Protein 2HXI (pdb70)

InterPro domains:
  IPR001647 DNA-binding HTH domain, TetR-type [PF00440] (12-58)
  IPR001647 DNA-binding HTH domain, TetR-type [PR00455] (12-25)
  IPR001647 DNA-binding HTH domain, TetR-type [PR00455] (33-56)
  IPR001647 DNA-binding HTH domain, TetR-type [PS50977] (6-66)
  IPR004111 Tetracycline repressor TetR, C-terminal [PF02909] (72-214)
  IPR009057 Homedomain-like superfamily [SSF46689] (4-67)
  IPR036271 Tetracyclin repressor-like, C-terminal domain superfamily [SSF48498] (74-215)
  IPR050109 HTH-type, TetR-like transcriptional regulator [PTHR30055] (3-216)

Organism: Streptomyces coelicolor (strain ATCC BAA-471 / A3(2) / M145) (NCBI:txid100226)

Radius of gyration: 22.45 Å; Cα contacts (8 Å, |Δi|>4): 518; chains: 2; bounding box: 41×64×56 Å

CATH classification: 1.10.10.60 (+1 more: 1.10.357.10)

B-factor: mean 26.11, std 10.57, range [10.43, 71.46]

Nearest PDB structures (foldseek):
  2hxi-assembly1_A  TM=1.003E+00  e=8.649E-28  Streptomyces coelicolor A3(2)
  5xs9-assembly1_A  TM=7.386E-01  e=1.487E-06  Mycolicibacterium smegmatis MC2 155
  5xs9-assembly1_B  TM=7.252E-01  e=3.387E-06  Mycolicibacterium smegmatis MC2 155
  5yej-assembly1_A-2  TM=7.666E-01  e=3.296E-05  Mycolicibacterium smegmatis MC2 155
  1z0x-assembly1_A  TM=6.972E-01  e=3.296E-05  Enterococcus faecalis V583

Sequence (389 aa):
RWSTEQILDAAAELLLAGDAETFSVRKLAASLGTDSSSLYRHFRNKTELLRAVADRILLSADGYRPEGDWKQRLTAVALRLRESFGQQPQLAAVWGRHGSGGTGSRLEEVLQALRASGLPDDEIPARYHRLVILISSLITAEGGFRVAVLGADPERFPALSHFAREIRPLGADRGAAFEEILAAHLAHLEAAAPRRWSTEQILDAAAELLLAGDATFSVRKLAASLGTDSSSLYRHFRNKTELLRAVADRILLSADGYRPEGDWKQRLTAVALRLRESFGQQPQLAAVWGRHGSGGTGSRLEEVLQALRASGLPDDEIPARYHRLVILISSLITAEGGQFRVAVLGADPERFPALSHFAREIRPLGADRGAAFEEILAAHLAHLEAAAP

Solvent-accessible surface area: 18644 Å² total

Secondary structure (DSSP, 8-state):
---HHHHHHHHHHHHSSSS-PPP-HHHHHHHTTS-HHHHHHHTSSHHHHHHHHHHHHHHH-------S-HHHHHHHHHHHHHHHTTT-HHHHHHHHHH---SHHHH--HHHHHHHHTT--GGGHHHHHHHHHHHHHHHHHHH-----SSS---TTT-HHHHHHGGGPPPTTTTHHHHHHHHHHHHHHHHHHH--/----HHHHHHHHHHHHHS------HHHHHHHTTS-HHHHTTS-SSHHHHHHHHHHHHHHH-------S-HHHHHHHHHHHHHHHHTT-HHHHHHHHHH---SHHHH--HHHHHHHHTT--GGGHHHHHHHHHHHHHHHHHHHH--PPPTTTT--TTT-HHHHHHGGGPPPTTSSHHHHHHHHHHHHHHHHHHH--

Foldseek 3Di:
DPDPVVLLVLQVVCCPVVPNAAGDLQVSQVVVVHGSVVVQVNQVHPLLSLLQNLLSLLCQLPPDDDDDALLVQLLNSLVSSLVSCQQHLPSLVSCLPPNRPDPSSVPPSNLVSLVRLQADPVCSVVLVNVLSNLSSVLSNVQNPVAWCDPADDCVVVVPCNVCGVVHHHPRPPSVVVSNVVSVVSVVVSNVVHD/DDDDLVRLLVLQLVDPLPPPNPDDLQVSQVVRVHGSVVNCVNAVDDLRSLLVSLLVLLQVLPPDDQDDALLVQLLSSLVSSLVSCVRRLVSLQSCLPPNHDDDSSVPPSNLVSLVRLQQDPVCSVVLVVVLCNLSSVLSNVLRVPDDDPCVVDDCVVPVVCVVCVVVDDDPNPPSVVVSSVVSVVSVVVSNVNHD

Structure (mmCIF, N/CA/C/O backbone):
data_2HXI
#
_entry.id   2HXI
#
_cell.length_a   44.338
_cell.length_b   94.868
_cell.length_c   51.835
_cell.angle_alpha   90.00
_cell.angle_beta   95.61
_cell.angle_gamma   90.00
#
_symmetry.space_group_name_H-M   'P 1 21 1'
#
loop_
_entity.id
_entity.type
_entity.pdbx_description
1 polymer 'Putative transcriptional regulator'
2 water water
#
loop_
_atom_site.group_PDB
_atom_site.id
_atom_site.type_symbol
_atom_site.label_atom_id
_atom_site.label_alt_id
_atom_site.label_comp_id
_atom_site.label_asym_id
_atom_site.label_entity_id
_atom_site.label_seq_id
_atom_site.pdbx_PDB_ins_code
_atom_site.Cartn_x
_atom_site.Cartn_y
_atom_site.Cartn_z
_atom_site.occupancy
_atom_site.B_iso_or_equiv
_atom_site.auth_seq_id
_atom_site.auth_comp_id
_atom_site.auth_asym_id
_atom_site.auth_atom_id
_atom_site.pdbx_PDB_model_num
ATOM 1 N N . ARG A 1 28 ? 10.586 -3.319 65.371 1.00 43.61 6 ARG A N 1
ATOM 2 C CA . ARG A 1 28 ? 9.514 -4.367 65.340 1.00 42.75 6 ARG A CA 1
ATOM 3 C C . ARG A 1 28 ? 8.176 -3.663 65.453 1.00 40.59 6 ARG A C 1
ATOM 4 O O . ARG A 1 28 ? 7.386 -4.031 66.342 1.00 42.55 6 ARG A O 1
ATOM 12 N N . TRP A 1 29 ? 7.791 -2.768 64.544 1.00 36.02 7 TRP A N 1
ATOM 13 C CA . TRP A 1 29 ? 7.589 -2.972 63.094 1.00 31.86 7 TRP A CA 1
ATOM 14 C C . TRP A 1 29 ? 8.772 -3.095 62.106 1.00 30.67 7 TRP A C 1
ATOM 15 O O . TRP A 1 29 ? 9.859 -2.543 62.313 1.00 31.07 7 TRP A O 1
ATOM 26 N N . SER A 1 30 ? 8.549 -3.807 61.007 1.00 30.14 8 SER A N 1
ATOM 27 C CA . SER A 1 30 ? 9.518 -3.872 59.924 1.00 28.71 8 SER A CA 1
ATOM 28 C C . SER A 1 30 ? 9.344 -2.689 58.999 1.00 29.06 8 SER A C 1
ATOM 29 O O . SER A 1 30 ? 8.271 -2.015 58.988 1.00 26.76 8 SER A O 1
ATOM 32 N N . THR A 1 31 ? 10.370 -2.470 58.177 1.00 27.20 9 THR A N 1
ATOM 33 C CA . THR A 1 31 ? 10.331 -1.433 57.134 1.00 28.64 9 THR A CA 1
ATOM 34 C C . THR A 1 31 ? 9.100 -1.447 56.272 1.00 27.68 9 THR A C 1
ATOM 35 O O . THR A 1 31 ? 8.474 -0.398 56.116 1.00 25.61 9 THR A O 1
ATOM 39 N N . GLU A 1 32 ? 8.800 -2.620 55.706 1.00 26.98 10 GLU A N 1
ATOM 40 C CA . GLU A 1 32 ? 7.625 -2.859 54.914 1.00 26.60 10 GLU A CA 1
ATOM 41 C C . GLU A 1 32 ? 6.352 -2.531 55.649 1.00 24.37 10 GLU A C 1
ATOM 42 O O . GLU A 1 32 ? 5.480 -1.951 55.059 1.00 25.30 10 GLU A O 1
ATOM 48 N N . GLN A 1 33 ? 6.217 -2.983 56.894 1.00 22.35 11 GLN A N 1
ATOM 49 C CA . GLN A 1 33 ? 5.041 -2.702 57.683 1.00 22.80 11 GLN A CA 1
ATOM 50 C C . GLN A 1 33 ? 4.838 -1.181 57.862 1.00 19.94 11 GLN A C 1
ATOM 51 O O . GLN A 1 33 ? 3.713 -0.656 57.685 1.00 19.80 11 GLN A O 1
ATOM 57 N N . ILE A 1 34 ? 5.925 -0.476 58.182 1.00 20.07 12 ILE A N 1
ATOM 58 C CA . ILE A 1 34 ? 5.848 0.962 58.360 1.00 19.93 12 ILE A CA 1
ATOM 59 C C . ILE A 1 34 ? 5.376 1.638 57.079 1.00 19.29 12 ILE A C 1
ATOM 60 O O . ILE A 1 34 ? 4.466 2.477 57.092 1.00 19.77 12 ILE A O 1
ATOM 65 N N . LEU A 1 35 ? 6.004 1.292 55.952 1.00 19.97 13 LEU A N 1
ATOM 66 C CA . LEU A 1 35 ? 5.605 1.931 54.694 1.00 19.15 13 LEU A CA 1
ATOM 67 C C . LEU A 1 35 ? 4.206 1.518 54.226 1.00 18.60 13 LEU A C 1
ATOM 68 O O . LEU A 1 35 ? 3.476 2.324 53.682 1.00 16.93 13 LEU A O 1
ATOM 73 N N . ASP A 1 36 ? 3.818 0.253 54.442 1.00 19.77 14 ASP A N 1
ATOM 74 C CA . ASP A 1 36 ? 2.430 -0.098 54.134 1.00 20.81 14 ASP A CA 1
ATOM 75 C C . ASP A 1 36 ? 1.457 0.691 54.991 1.00 19.61 14 ASP A C 1
ATOM 76 O O . ASP A 1 36 ? 0.367 1.079 54.530 1.00 20.31 14 ASP A O 1
ATOM 81 N N . ALA A 1 37 ? 1.831 0.897 56.263 1.00 19.05 15 ALA A N 1
ATOM 82 C CA . ALA A 1 37 ? 1.019 1.736 57.156 1.00 18.53 15 ALA A CA 1
ATOM 83 C C . ALA A 1 37 ? 0.919 3.199 56.645 1.00 17.53 15 ALA A C 1
ATOM 84 O O . ALA A 1 37 ? -0.156 3.804 56.611 1.00 18.69 15 ALA A O 1
ATOM 86 N N . ALA A 1 38 ? 2.040 3.747 56.169 1.00 18.47 16 ALA A N 1
ATOM 87 C CA . ALA A 1 38 ? 2.063 5.093 55.659 1.00 18.29 16 ALA A CA 1
ATOM 88 C C . ALA A 1 38 ? 1.200 5.196 54.400 1.00 19.04 16 ALA A C 1
ATOM 89 O O . ALA A 1 38 ? 0.490 6.166 54.242 1.00 19.33 16 ALA A O 1
ATOM 91 N N . ALA A 1 39 ? 1.241 4.162 53.564 1.00 20.61 17 ALA A N 1
ATOM 92 C CA . ALA A 1 39 ? 0.417 4.085 52.326 1.00 22.23 17 ALA A CA 1
ATOM 93 C C . ALA A 1 39 ? -1.080 4.030 52.649 1.00 22.79 17 ALA A C 1
ATOM 94 O O . ALA A 1 39 ? -1.878 4.617 51.924 1.00 24.01 17 ALA A O 1
ATOM 96 N N . GLU A 1 40 ? -1.465 3.323 53.705 1.00 23.94 18 GLU A N 1
ATOM 97 C CA . GLU A 1 40 ? -2.855 3.364 54.163 1.00 25.53 18 GLU A CA 1
ATOM 98 C C . GLU A 1 40 ? -3.203 4.792 54.565 1.00 24.19 18 GLU A C 1
ATOM 99 O O . GLU A 1 40 ? -4.295 5.276 54.272 1.00 24.42 18 GLU A O 1
ATOM 105 N N . LEU A 1 41 ? -2.319 5.484 55.282 1.00 24.09 19 LEU A N 1
ATOM 106 C CA . LEU A 1 41 ? -2.648 6.879 55.650 1.00 23.72 19 LEU A CA 1
ATOM 107 C C . LEU A 1 41 ? -2.812 7.771 54.396 1.00 25.22 19 LEU A C 1
ATOM 108 O O . LEU A 1 41 ? -3.630 8.696 54.388 1.00 26.03 19 LEU A O 1
ATOM 113 N N . LEU A 1 42 ? -2.007 7.521 53.369 1.00 25.33 20 LEU A N 1
ATOM 114 C CA . LEU A 1 42 ? -2.109 8.283 52.113 1.00 26.75 20 LEU A CA 1
ATOM 115 C C . LEU A 1 42 ? -3.405 7.942 51.358 1.00 30.23 20 LEU A C 1
ATOM 116 O O . LEU A 1 42 ? -3.970 8.804 50.696 1.00 29.39 20 LEU A O 1
ATOM 121 N N . LEU A 1 43 ? -3.803 6.667 51.412 1.00 33.98 21 LEU A N 1
ATOM 122 C CA . LEU A 1 43 ? -4.892 6.155 50.554 1.00 39.58 21 LEU A CA 1
ATOM 123 C C . LEU A 1 43 ? -6.172 6.735 51.094 1.00 41.65 21 LEU A C 1
ATOM 124 O O . LEU A 1 43 ? -6.347 6.866 52.297 1.00 42.87 21 LEU A O 1
ATOM 129 N N . ALA A 1 44 ? -7.039 7.129 50.174 1.00 45.29 22 ALA A N 1
ATOM 130 C CA . ALA A 1 44 ? -7.589 8.483 50.237 1.00 48.38 22 ALA A CA 1
ATOM 131 C C . ALA A 1 44 ? -9.079 8.651 50.559 1.00 50.46 22 ALA A C 1
ATOM 132 O O . ALA A 1 44 ? -9.889 7.718 50.387 1.00 51.88 22 ALA A O 1
ATOM 134 N N . GLY A 1 45 ? -9.423 9.855 51.023 1.00 52.37 23 GLY A N 1
ATOM 135 C CA . GLY A 1 4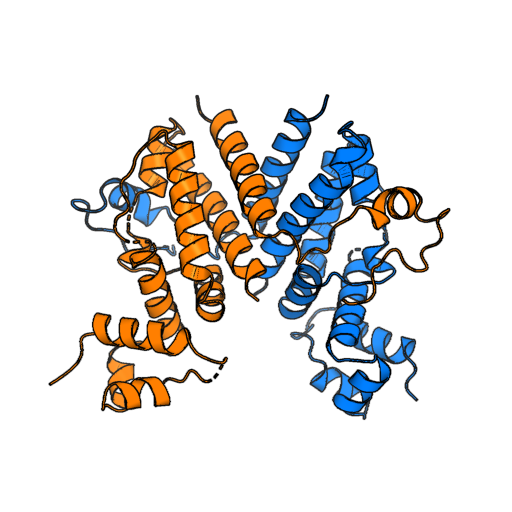5 ? -10.741 10.133 51.611 1.00 53.94 23 GLY A CA 1
ATOM 136 C C . GLY A 1 45 ? -10.864 9.324 52.895 1.00 54.94 23 GLY A C 1
ATOM 137 O O . GLY A 1 45 ? -11.171 8.116 52.847 1.00 55.82 23 GLY A O 1
ATOM 138 N N . ASP A 1 46 ? -10.606 9.950 54.044 1.00 55.59 24 ASP A N 1
ATOM 139 C CA . ASP A 1 46 ? -10.231 11.371 54.140 1.00 56.08 24 ASP A CA 1
ATOM 140 C C . ASP A 1 46 ? -8.853 11.720 53.515 1.00 55.50 24 ASP A C 1
ATOM 141 O O . ASP A 1 46 ? -8.758 12.696 52.749 1.00 55.60 24 ASP A O 1
ATOM 146 N N . ALA A 1 47 ? -7.825 10.895 53.786 1.00 53.96 25 ALA A N 1
ATOM 147 C CA . ALA A 1 47 ? -6.446 11.240 53.465 1.00 52.90 25 ALA A CA 1
ATOM 148 C C . ALA A 1 47 ? -6.168 12.678 53.914 1.00 52.24 25 ALA A C 1
ATOM 149 O O . ALA A 1 47 ? -6.215 13.640 53.109 1.00 52.92 25 ALA A O 1
ATOM 151 N N . GLU A 1 48 ? -5.915 12.811 55.216 1.00 50.38 26 GLU A N 1
ATOM 152 C CA . GLU A 1 48 ? -5.350 14.006 55.811 1.00 48.41 26 GLU A CA 1
ATOM 153 C C . GLU A 1 48 ? -3.981 14.261 55.194 1.00 46.15 26 GLU A C 1
ATOM 154 O O . GLU A 1 48 ? -3.453 13.416 54.507 1.00 45.67 26 GLU A O 1
ATOM 160 N N . THR A 1 49 ? -3.408 15.432 55.438 1.00 44.02 27 THR A N 1
ATOM 161 C CA . THR A 1 49 ? -2.021 15.690 55.080 1.00 41.15 27 THR A CA 1
ATOM 162 C C . THR A 1 49 ? -1.163 14.687 55.888 1.00 38.77 27 THR A C 1
ATOM 163 O O . THR A 1 49 ? -1.318 14.564 57.101 1.00 39.00 27 THR A O 1
ATOM 167 N N . PHE A 1 50 ? -0.317 13.926 55.198 1.00 34.91 28 PHE A N 1
ATOM 168 C CA . PHE A 1 50 ? 0.474 12.914 55.859 1.00 29.51 28 PHE A CA 1
ATOM 169 C C . PHE A 1 50 ? 1.322 13.573 56.942 1.00 27.06 28 PHE A C 1
ATOM 170 O O . PHE A 1 50 ? 1.861 14.661 56.710 1.00 25.97 28 PHE A O 1
ATOM 178 N N . SER A 1 51 ? 1.488 12.922 58.097 1.00 24.15 29 SER A N 1
ATOM 179 C CA . SER A 1 51 ? 2.544 13.344 59.000 1.00 22.62 29 SER A CA 1
ATOM 180 C C . SER A 1 51 ? 3.184 12.143 59.677 1.00 21.50 29 SER A C 1
ATOM 181 O O . SER A 1 51 ? 2.516 11.144 59.986 1.00 19.55 29 SER A O 1
ATOM 184 N N . VAL A 1 52 ? 4.494 12.204 59.844 1.00 19.75 30 VAL A N 1
ATOM 185 C CA . VAL A 1 52 ? 5.221 11.165 60.502 1.00 19.62 30 VAL A CA 1
ATOM 186 C C . VAL A 1 52 ? 4.701 11.021 61.940 1.00 19.05 30 VAL A C 1
ATOM 187 O O . VAL A 1 52 ? 4.600 9.904 62.470 1.00 17.47 30 VAL A O 1
ATOM 191 N N . ARG A 1 53 ? 4.409 12.153 62.582 1.00 18.23 31 ARG A N 1
ATOM 192 C CA . ARG A 1 53 ? 3.959 12.026 63.974 1.00 19.15 31 ARG A CA 1
ATOM 193 C C . ARG A 1 53 ? 2.639 11.216 64.115 1.00 20.57 31 ARG A C 1
ATOM 194 O O . ARG A 1 53 ? 2.510 10.353 65.013 1.00 19.68 31 ARG A O 1
ATOM 202 N N . LYS A 1 54 ? 1.706 11.472 63.201 1.00 20.32 32 LYS A N 1
ATOM 203 C CA . LYS A 1 54 ? 0.469 10.712 63.124 1.00 22.58 32 LYS A CA 1
ATOM 204 C C . LYS A 1 54 ? 0.738 9.257 62.811 1.00 19.55 32 LYS A C 1
ATOM 205 O O . LYS A 1 54 ? 0.194 8.325 63.483 1.00 18.73 32 LYS A O 1
ATOM 211 N N . LEU A 1 55 ? 1.587 8.994 61.815 1.00 18.25 33 LEU A N 1
ATOM 212 C CA . LEU A 1 55 ? 1.977 7.617 61.533 1.00 17.09 33 LEU A CA 1
ATOM 213 C C . LEU A 1 55 ? 2.572 6.925 62.749 1.00 16.98 33 LEU A C 1
ATOM 214 O O . LEU A 1 55 ? 2.203 5.787 63.115 1.00 17.05 33 LEU A O 1
ATOM 219 N N . ALA A 1 56 ? 3.495 7.583 63.419 1.00 15.70 34 ALA A N 1
ATOM 220 C CA . ALA A 1 56 ? 4.092 6.991 64.628 1.00 17.63 34 ALA A CA 1
ATOM 221 C C . ALA A 1 56 ? 3.095 6.703 65.738 1.00 18.55 34 ALA A C 1
ATOM 222 O O . ALA A 1 56 ? 3.165 5.650 66.341 1.00 19.64 34 ALA A O 1
ATOM 224 N N . ALA A 1 57 ? 2.144 7.605 65.965 1.00 17.60 35 ALA A N 1
ATOM 225 C CA . ALA A 1 57 ? 1.079 7.432 66.984 1.00 19.50 35 ALA A CA 1
ATOM 226 C C . ALA A 1 57 ? 0.209 6.237 66.625 1.00 19.30 35 ALA A C 1
ATOM 227 O O . ALA A 1 57 ? -0.095 5.367 67.478 1.00 19.56 35 ALA A O 1
ATOM 229 N N . SER A 1 58 ? -0.117 6.156 65.337 1.00 18.89 36 SER A N 1
ATOM 230 C CA . SER A 1 58 ? -0.992 5.099 64.861 1.00 19.02 36 SER A CA 1
ATOM 231 C C . SER A 1 58 ? -0.303 3.736 65.050 1.00 18.50 36 SER A C 1
ATOM 232 O O . SER A 1 58 ? -0.964 2.721 65.385 1.00 19.16 36 SER A O 1
ATOM 235 N N . LEU A 1 59 ? 1.025 3.701 64.864 1.00 16.22 37 LEU A N 1
ATOM 236 C CA . LEU A 1 59 ? 1.849 2.519 65.006 1.00 19.07 37 LEU A CA 1
ATOM 237 C C . LEU A 1 59 ? 2.281 2.210 66.455 1.00 20.63 37 LEU A C 1
ATOM 238 O O . LEU A 1 59 ? 3.090 1.282 66.698 1.00 21.93 37 LEU A O 1
ATOM 243 N N . GLY A 1 60 ? 1.768 2.984 67.418 1.00 21.21 38 GLY A N 1
ATOM 244 C CA . GLY A 1 60 ? 2.202 2.844 68.844 1.00 21.92 38 GLY A CA 1
ATOM 245 C C . GLY A 1 60 ? 3.721 2.972 69.038 1.00 22.93 38 GLY A C 1
ATOM 246 O O . GLY A 1 60 ? 4.353 2.277 69.879 1.00 24.23 38 GLY A O 1
ATOM 247 N N . THR A 1 61 ? 4.332 3.839 68.246 1.00 21.55 39 THR A N 1
ATOM 248 C CA . THR A 1 61 ? 5.741 4.083 68.409 1.00 23.03 39 THR A CA 1
ATOM 249 C C . THR A 1 61 ? 5.985 5.600 68.488 1.00 22.59 39 THR A C 1
ATOM 250 O O . THR A 1 61 ? 5.068 6.346 68.882 1.00 24.33 39 THR A O 1
ATOM 254 N N . ASP A 1 62 ? 7.196 6.055 68.145 1.00 22.11 40 ASP A N 1
ATOM 255 C CA . ASP A 1 62 ? 7.477 7.477 68.171 1.00 22.16 40 ASP A CA 1
ATOM 256 C C . ASP A 1 62 ? 8.239 7.887 66.924 1.00 22.08 40 ASP A C 1
ATOM 257 O O . ASP A 1 62 ? 8.970 7.068 66.340 1.00 24.14 40 ASP A O 1
ATOM 262 N N . SER A 1 63 ? 8.107 9.148 66.567 1.00 21.46 41 SER A N 1
ATOM 263 C CA . SER A 1 63 ? 8.660 9.718 65.366 1.00 22.43 41 SER A CA 1
ATOM 264 C C . SER A 1 63 ? 10.190 9.465 65.314 1.00 23.43 41 SER A C 1
ATOM 265 O O . SER A 1 63 ? 10.723 9.039 64.282 1.00 23.14 41 SER A O 1
ATOM 268 N N . SER A 1 64 ? 10.900 9.721 66.397 1.00 22.81 42 SER A N 1
ATOM 269 C CA . SER A 1 64 ? 12.364 9.557 66.360 1.00 24.65 42 SER A CA 1
ATOM 270 C C . SER A 1 64 ? 12.758 8.119 66.094 1.00 24.67 42 SER A C 1
ATOM 271 O O . SER A 1 64 ? 13.785 7.867 65.406 1.00 25.56 42 SER A O 1
ATOM 274 N N . SER A 1 65 ? 11.981 7.171 66.645 1.00 22.31 43 SER A N 1
ATOM 275 C CA . SER A 1 65 ? 12.266 5.762 66.404 1.00 24.80 43 SER A CA 1
ATOM 276 C C . SER A 1 65 ? 12.130 5.435 64.915 1.00 24.61 43 SER A C 1
ATOM 277 O O . SER A 1 65 ? 12.967 4.721 64.336 1.00 25.29 43 SER A O 1
ATOM 280 N N . LEU A 1 66 ? 11.067 5.942 64.303 1.00 22.97 44 LEU A N 1
ATOM 281 C CA . LEU A 1 66 ? 10.890 5.772 62.844 1.00 22.59 44 LEU A CA 1
ATOM 282 C C . LEU A 1 66 ? 12.047 6.389 62.080 1.00 22.18 44 LEU A C 1
ATOM 283 O O . LEU A 1 66 ? 12.502 5.780 61.141 1.00 22.43 44 LEU A O 1
ATOM 288 N N . TYR A 1 67 ? 12.517 7.568 62.456 1.00 21.85 45 TYR A N 1
ATOM 289 C CA . TYR A 1 67 ? 13.648 8.213 61.734 1.00 24.60 45 TYR A CA 1
ATOM 290 C C . TYR A 1 67 ? 14.912 7.345 61.795 1.00 26.03 45 TYR A C 1
ATOM 291 O O . TYR A 1 67 ? 15.577 7.154 60.775 1.00 26.01 45 TYR A O 1
ATOM 300 N N . ARG A 1 68 ? 15.229 6.843 62.996 1.00 27.76 46 ARG A N 1
ATOM 301 C CA . ARG A 1 68 ? 16.393 5.940 63.205 1.00 30.01 46 ARG A CA 1
ATOM 302 C C . ARG A 1 68 ? 16.257 4.699 62.373 1.00 29.93 46 ARG A C 1
ATOM 303 O O . ARG A 1 68 ? 17.234 4.247 61.778 1.00 30.78 46 ARG A O 1
ATOM 311 N N . HIS A 1 69 ? 15.036 4.157 62.322 1.00 30.32 47 HIS A N 1
ATOM 312 C CA . HIS A 1 69 ? 14.762 3.016 61.494 1.00 31.35 47 HIS A CA 1
ATOM 313 C C . HIS A 1 69 ? 15.181 3.305 60.045 1.00 31.55 47 HIS A C 1
ATOM 314 O O . HIS A 1 69 ? 15.815 2.483 59.392 1.00 31.59 47 HIS A O 1
ATOM 321 N N . PHE A 1 70 ? 14.898 4.512 59.567 1.00 31.43 48 PHE A N 1
ATOM 322 C CA . PHE A 1 70 ? 15.149 4.845 58.172 1.00 31.58 48 PHE A CA 1
ATOM 323 C C . PHE A 1 70 ? 16.422 5.626 57.946 1.00 32.36 48 PHE A C 1
ATOM 324 O O . PHE A 1 70 ? 16.576 6.195 56.874 1.00 32.34 48 PHE A O 1
ATOM 332 N N . ARG A 1 71 ? 17.288 5.682 58.966 1.00 32.87 49 ARG A N 1
ATOM 333 C CA . ARG A 1 71 ? 18.513 6.529 58.994 1.00 34.07 49 ARG A CA 1
ATOM 334 C C . ARG A 1 71 ? 18.254 7.979 59.409 1.00 33.85 49 ARG A C 1
ATOM 335 O O . ARG A 1 71 ? 18.771 8.470 60.438 1.00 35.66 49 ARG A O 1
ATOM 343 N N . ASN A 1 72 ? 17.469 8.685 58.605 1.00 31.93 50 ASN A N 1
ATOM 344 C CA . ASN A 1 72 ? 17.153 10.049 58.921 1.00 30.97 50 ASN A CA 1
ATOM 345 C C . ASN A 1 72 ? 15.757 10.366 58.444 1.00 29.02 50 ASN A C 1
ATOM 346 O O . ASN A 1 72 ? 15.163 9.599 57.678 1.00 28.61 50 ASN A O 1
ATOM 351 N N . LYS A 1 73 ? 15.224 11.477 58.943 1.00 27.09 51 LYS A N 1
ATOM 352 C CA . LYS A 1 73 ? 13.892 11.910 58.642 1.00 26.17 51 LYS A CA 1
ATOM 353 C C . LYS A 1 73 ? 13.697 12.011 57.131 1.00 24.70 51 LYS A C 1
ATOM 354 O O . LYS A 1 73 ? 12.683 11.554 56.582 1.00 22.64 51 LYS A O 1
ATOM 360 N N . THR A 1 74 ? 14.686 12.585 56.461 1.00 24.08 52 THR A N 1
ATOM 361 C CA . THR A 1 74 ? 14.535 12.769 55.010 1.00 21.40 52 THR A CA 1
ATOM 362 C C . THR A 1 74 ? 14.364 11.459 54.287 1.00 21.19 52 THR A C 1
ATOM 363 O O . THR A 1 74 ? 13.502 11.407 53.397 1.00 19.22 52 THR A O 1
ATOM 367 N N . GLU A 1 75 ? 15.114 10.420 54.658 1.00 19.64 53 GLU A N 1
ATOM 368 C CA . GLU A 1 75 ? 15.032 9.134 53.926 1.00 19.95 53 GLU A CA 1
ATOM 369 C C . GLU A 1 75 ? 13.668 8.502 54.187 1.00 18.79 53 GLU A C 1
ATOM 370 O O . GLU A 1 75 ? 13.133 7.853 53.301 1.00 20.70 53 GLU A O 1
ATOM 376 N N . LEU A 1 76 ? 13.092 8.697 55.384 1.00 18.56 54 LEU A N 1
ATOM 377 C CA . LEU A 1 76 ? 11.707 8.151 55.625 1.00 16.66 54 LEU A CA 1
ATOM 378 C C . LEU A 1 76 ? 10.744 8.911 54.709 1.00 16.50 54 LEU A C 1
ATOM 379 O O . LEU A 1 76 ? 9.938 8.278 53.991 1.00 17.24 54 LEU A O 1
ATOM 384 N N . LEU A 1 77 ? 10.849 10.236 54.652 1.00 16.88 55 LEU A N 1
ATOM 385 C CA . LEU A 1 77 ? 9.876 11.027 53.846 1.00 16.86 55 LEU A CA 1
ATOM 386 C C . LEU A 1 77 ? 10.022 10.695 52.386 1.00 17.54 55 LEU A C 1
ATOM 387 O O . LEU A 1 77 ? 9.020 10.619 51.655 1.00 14.36 55 LEU A O 1
ATOM 392 N N . ARG A 1 78 ? 11.275 10.522 51.940 1.00 17.24 56 ARG A N 1
ATOM 393 C CA . ARG A 1 78 ? 11.438 10.052 50.529 1.00 17.89 56 ARG A CA 1
ATOM 394 C C . ARG A 1 78 ? 10.799 8.667 50.269 1.00 16.93 56 ARG A C 1
ATOM 395 O O . ARG A 1 78 ? 10.314 8.418 49.182 1.00 17.25 56 ARG A O 1
ATOM 403 N N . ALA A 1 79 ? 10.883 7.733 51.226 1.00 16.59 57 ALA A N 1
ATOM 404 C CA . ALA A 1 79 ? 10.368 6.376 51.048 1.00 14.48 57 ALA A CA 1
ATOM 405 C C . ALA A 1 79 ? 8.838 6.473 50.995 1.00 15.50 57 ALA A C 1
ATOM 406 O O . ALA A 1 79 ? 8.172 5.693 50.266 1.00 14.92 57 ALA A O 1
ATOM 408 N N . VAL A 1 80 ? 8.301 7.379 51.804 1.00 14.86 58 VAL A N 1
ATOM 409 C CA . VAL A 1 80 ? 6.817 7.584 51.749 1.00 14.45 58 VAL A CA 1
ATOM 410 C C . VAL A 1 80 ? 6.405 8.180 50.367 1.00 15.05 58 VAL A C 1
ATOM 411 O O . VAL A 1 80 ? 5.389 7.736 49.723 1.00 15.63 58 VAL A O 1
ATOM 415 N N . ALA A 1 81 ? 7.148 9.180 49.907 1.00 16.22 59 ALA A N 1
ATOM 416 C CA . ALA A 1 81 ? 6.924 9.800 48.605 1.00 15.68 59 ALA A CA 1
ATOM 417 C C . ALA A 1 81 ? 7.024 8.743 47.506 1.00 16.10 59 ALA A C 1
ATOM 418 O O . ALA A 1 81 ? 6.246 8.732 46.523 1.00 16.85 59 ALA A O 1
ATOM 420 N N . ASP A 1 82 ? 7.966 7.806 47.677 1.00 16.07 60 ASP A N 1
ATOM 421 C CA . ASP A 1 82 ? 8.129 6.751 46.644 1.00 15.73 60 ASP A CA 1
ATOM 422 C C . ASP A 1 82 ? 6.861 5.917 46.524 1.00 15.37 60 ASP A C 1
ATOM 423 O O . ASP A 1 82 ? 6.488 5.475 45.422 1.00 15.54 60 ASP A O 1
ATOM 428 N N . ARG A 1 83 ? 6.200 5.635 47.647 1.00 14.93 61 ARG A N 1
ATOM 429 C CA . ARG A 1 83 ? 4.908 4.936 47.572 1.00 15.13 61 ARG A CA 1
ATOM 430 C C . ARG A 1 83 ? 3.896 5.675 46.758 1.00 14.44 61 ARG A C 1
ATOM 431 O O . ARG A 1 83 ? 3.038 5.014 46.130 1.00 16.03 61 ARG A O 1
ATOM 439 N N . ILE A 1 84 ? 3.936 7.017 46.753 1.00 13.88 62 ILE A N 1
ATOM 440 C CA . ILE A 1 84 ? 2.999 7.841 45.939 1.00 13.73 62 ILE A CA 1
ATOM 441 C C . ILE A 1 84 ? 3.380 7.627 44.471 1.00 14.89 62 ILE A C 1
ATOM 442 O O . ILE A 1 84 ? 2.566 7.408 43.632 1.00 14.74 62 ILE A O 1
ATOM 447 N N . LEU A 1 85 ? 4.673 7.708 44.147 1.00 13.79 63 LEU A N 1
ATOM 448 C CA . LEU A 1 85 ? 5.076 7.376 42.767 1.00 14.85 63 LEU A CA 1
ATOM 449 C C . LEU A 1 85 ? 4.712 5.956 42.330 1.00 12.92 63 LEU A C 1
ATOM 450 O O . LEU A 1 85 ? 4.280 5.763 41.161 1.00 14.86 63 LEU A O 1
ATOM 455 N N . LEU A 1 86 ? 4.850 4.977 43.244 1.00 13.21 64 LEU A N 1
ATOM 456 C CA . LEU A 1 86 ? 4.537 3.598 42.970 1.00 14.81 64 LEU A CA 1
ATOM 457 C C . LEU A 1 86 ? 3.045 3.533 42.622 1.00 15.95 64 LEU A C 1
ATOM 458 O O . LEU A 1 86 ? 2.655 2.888 41.624 1.00 16.80 64 LEU A O 1
ATOM 463 N N . SER A 1 87 ? 2.249 4.185 43.463 1.00 16.31 65 SER A N 1
ATOM 464 C CA . SER A 1 87 ? 0.807 4.335 43.187 1.00 17.30 65 SER A CA 1
ATOM 465 C C . SER A 1 87 ? 0.510 4.998 41.827 1.00 17.46 65 SER A C 1
ATOM 466 O O . SER A 1 87 ? -0.318 4.504 41.035 1.00 17.75 65 SER A O 1
ATOM 469 N N . ALA A 1 88 ? 1.156 6.134 41.579 1.00 15.80 66 ALA A N 1
ATOM 470 C CA . ALA A 1 88 ? 0.997 6.849 40.292 1.00 15.10 66 ALA A CA 1
ATOM 471 C C . ALA A 1 88 ? 1.258 5.914 39.094 1.00 14.28 66 ALA A C 1
ATOM 472 O O . ALA A 1 88 ? 0.589 6.046 38.091 1.00 13.80 66 ALA A O 1
ATOM 482 N N . ASP A 1 90 ? 1.139 2.553 38.941 1.00 14.68 68 ASP A N 1
ATOM 483 C CA . ASP A 1 90 ? 0.511 1.223 39.072 1.00 16.97 68 ASP A CA 1
ATOM 484 C C . ASP A 1 90 ? -0.428 1.051 37.861 1.00 14.71 68 ASP A C 1
ATOM 485 O O . ASP A 1 90 ? -1.239 1.931 37.603 1.00 15.56 68 ASP A O 1
ATOM 490 N N . GLY A 1 91 ? -0.278 -0.034 37.111 1.00 16.80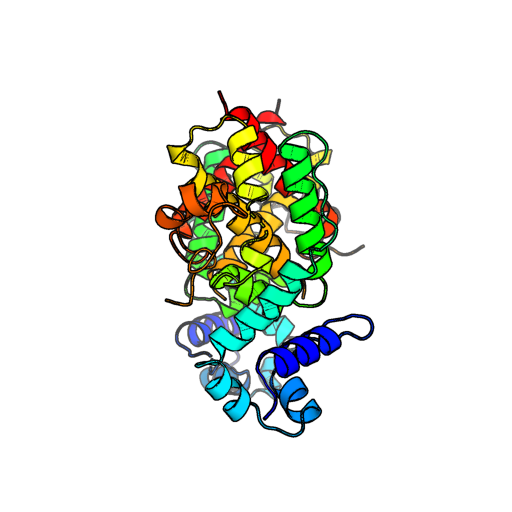 69 GLY A N 1
ATOM 491 C CA . GLY A 1 91 ? -1.220 -0.327 35.980 1.00 18.00 69 GLY A CA 1
ATOM 492 C C . GLY A 1 91 ? -0.855 0.422 34.715 1.00 19.47 69 GLY A C 1
ATOM 493 O O . GLY A 1 91 ? -1.529 0.313 33.674 1.00 19.11 69 GLY A O 1
ATOM 494 N N . TYR A 1 92 ? 0.207 1.212 34.780 1.00 17.34 70 TYR A N 1
ATOM 495 C CA . TYR A 1 92 ? 0.611 1.960 33.581 1.00 17.46 70 TYR A CA 1
ATOM 496 C C . TYR A 1 92 ? 0.868 1.050 32.374 1.00 17.53 70 TYR A C 1
ATOM 497 O O . TYR A 1 92 ? 1.629 0.083 32.472 1.00 18.90 70 TYR A O 1
ATOM 506 N N . ARG A 1 93 ? 0.281 1.390 31.214 1.00 17.06 71 ARG A N 1
ATOM 507 C CA . ARG A 1 93 ? 0.538 0.690 29.963 1.00 18.98 71 ARG A CA 1
ATOM 508 C C . ARG A 1 93 ? 0.797 1.786 28.920 1.00 19.81 71 ARG A C 1
ATOM 509 O O . ARG A 1 93 ? -0.041 2.673 28.742 1.00 19.61 71 ARG A O 1
ATOM 517 N N . PRO A 1 94 ? 1.964 1.762 28.253 1.00 18.78 72 PRO A N 1
ATOM 518 C CA . PRO A 1 94 ? 2.230 2.840 27.304 1.00 20.29 72 PRO A CA 1
ATOM 519 C C . PRO A 1 94 ? 1.253 2.740 26.126 1.00 22.64 72 PRO A C 1
ATOM 520 O O . PRO A 1 94 ? 1.013 1.628 25.615 1.00 21.78 72 PRO A O 1
ATOM 524 N N . GLU A 1 95 ? 0.724 3.876 25.699 1.00 21.47 73 GLU A N 1
ATOM 525 C CA . GLU A 1 95 ? 0.185 3.886 24.345 1.00 24.10 73 GLU A CA 1
ATOM 526 C C . GLU A 1 95 ? 0.431 5.237 23.710 1.00 23.41 73 GLU A C 1
ATOM 527 O O . GLU A 1 95 ? 0.730 6.179 24.427 1.00 25.00 73 GLU A O 1
ATOM 533 N N . GLY A 1 96 ? 0.223 5.332 22.402 1.00 23.53 74 GLY A N 1
ATOM 534 C CA . GLY A 1 96 ? 0.283 6.647 21.759 1.00 20.91 74 GLY A CA 1
ATOM 535 C C . GLY A 1 96 ? 1.769 7.022 21.627 1.00 19.84 74 GLY A C 1
ATOM 536 O O . GLY A 1 96 ? 2.661 6.208 21.885 1.00 20.01 74 GLY A O 1
ATOM 537 N N . ASP A 1 97 ? 2.001 8.254 21.215 1.00 16.74 75 ASP A N 1
ATOM 538 C CA . ASP A 1 97 ? 3.345 8.705 20.808 1.00 17.76 75 ASP A CA 1
ATOM 539 C C . ASP A 1 97 ? 4.081 9.104 22.081 1.00 17.01 75 ASP A C 1
ATOM 540 O O . ASP A 1 97 ? 3.530 9.076 23.189 1.00 16.19 75 ASP A O 1
ATOM 545 N N . TRP A 1 98 ? 5.355 9.435 21.925 1.00 16.21 76 TRP A N 1
ATOM 546 C CA . TRP A 1 98 ? 6.151 9.823 23.091 1.00 15.80 76 TRP A CA 1
ATOM 547 C C . TRP A 1 98 ? 5.566 10.995 23.901 1.00 15.19 76 TRP A C 1
ATOM 548 O O . TRP A 1 98 ? 5.640 10.997 25.135 1.00 13.88 76 TRP A O 1
ATOM 559 N N . LYS A 1 99 ? 4.928 11.962 23.230 1.00 14.29 77 LYS A N 1
ATOM 560 C CA . LYS A 1 99 ? 4.295 13.099 23.952 1.00 15.85 77 LYS A CA 1
ATOM 561 C C . LYS A 1 99 ? 3.126 12.632 24.797 1.00 16.03 77 LYS A C 1
ATOM 562 O O . LYS A 1 99 ? 2.986 13.042 25.953 1.00 15.10 77 LYS A O 1
ATOM 568 N N . GLN A 1 100 ? 2.271 11.767 24.186 1.00 14.89 78 GLN A N 1
ATOM 569 C CA . GLN A 1 100 ? 1.154 11.223 24.899 1.00 15.93 78 GLN A CA 1
ATOM 570 C C . GLN A 1 100 ? 1.615 10.465 26.104 1.00 14.80 78 GLN A C 1
ATOM 571 O O . GLN A 1 100 ? 0.974 10.536 27.136 1.00 14.53 78 GLN A O 1
ATOM 577 N N . ARG A 1 101 ? 2.732 9.734 25.987 1.00 12.58 79 ARG A N 1
ATOM 578 C CA . ARG A 1 101 ? 3.232 8.934 27.140 1.00 13.83 79 ARG A CA 1
ATOM 579 C C . ARG A 1 101 ? 3.739 9.809 28.291 1.00 13.39 79 ARG A C 1
ATOM 580 O O . ARG A 1 101 ? 3.369 9.630 29.473 1.00 12.15 79 ARG A O 1
ATOM 588 N N . LEU A 1 102 ? 4.505 10.815 27.938 1.00 12.95 80 LEU A N 1
ATOM 589 C CA . LEU A 1 102 ? 4.947 11.820 28.920 1.00 12.06 80 LEU A CA 1
ATOM 590 C C . LEU A 1 102 ? 3.773 12.507 29.581 1.00 13.70 80 LEU A C 1
ATOM 591 O O . LEU A 1 102 ? 3.781 12.708 30.783 1.00 15.71 80 LEU A O 1
ATOM 596 N N . THR A 1 103 ? 2.767 12.867 28.804 1.00 13.03 81 THR A N 1
ATOM 597 C CA . THR A 1 103 ? 1.557 13.499 29.359 1.00 14.18 81 THR A CA 1
ATOM 598 C C . THR A 1 103 ? 0.853 12.548 30.342 1.00 11.62 81 THR A C 1
ATOM 599 O O . THR A 1 103 ? 0.424 13.008 31.414 1.00 13.39 81 THR A O 1
ATOM 603 N N . ALA A 1 104 ? 0.704 11.286 29.959 1.00 13.20 82 ALA A N 1
ATOM 604 C CA . ALA A 1 104 ? -0.019 10.264 30.771 1.00 12.99 82 ALA A CA 1
ATOM 605 C C . ALA A 1 104 ? 0.669 10.097 32.104 1.00 13.30 82 ALA A C 1
ATOM 606 O O . ALA A 1 104 ? 0.051 10.059 33.143 1.00 14.34 82 ALA A O 1
ATOM 608 N N . VAL A 1 105 ? 2.008 10.066 32.055 1.00 14.99 83 VAL A N 1
ATOM 609 C CA . VAL A 1 105 ? 2.813 9.957 33.285 1.00 14.64 83 VAL A CA 1
ATOM 610 C C . VAL A 1 105 ? 2.611 11.218 34.172 1.00 14.46 83 VAL A C 1
ATOM 611 O O . VAL A 1 105 ? 2.342 11.106 35.376 1.00 15.27 83 VAL A O 1
ATOM 615 N N . ALA A 1 106 ? 2.710 12.420 33.556 1.00 14.79 84 ALA A N 1
ATOM 616 C CA . ALA A 1 106 ? 2.551 13.699 34.260 1.00 14.53 84 ALA A CA 1
ATOM 617 C C . ALA A 1 106 ? 1.213 13.759 34.968 1.00 14.43 84 ALA A C 1
ATOM 618 O O . ALA A 1 106 ? 1.148 14.107 36.162 1.00 14.74 84 ALA A O 1
ATOM 620 N N . LEU A 1 107 ? 0.156 13.326 34.271 1.00 15.34 85 LEU A N 1
ATOM 621 C CA . LEU A 1 107 ? -1.174 13.390 34.843 1.00 15.63 85 LEU A CA 1
ATOM 622 C C . LEU A 1 107 ? -1.311 12.372 35.976 1.00 14.43 85 LEU A C 1
ATOM 623 O O . LEU A 1 107 ? -1.983 12.708 36.970 1.00 16.56 85 LEU A O 1
ATOM 628 N N . ARG A 1 108 ? -0.765 11.172 35.831 1.00 14.39 86 ARG A N 1
ATOM 629 C CA . ARG A 1 108 ? -0.786 10.194 36.939 1.00 13.42 86 ARG A CA 1
ATOM 630 C C . ARG A 1 108 ? -0.085 10.767 38.200 1.00 15.23 86 ARG A C 1
ATOM 631 O O . ARG A 1 108 ? -0.587 10.634 39.337 1.00 14.18 86 ARG A O 1
ATOM 639 N N . LEU A 1 109 ? 1.088 11.350 37.996 1.00 13.03 87 LEU A N 1
ATOM 640 C CA . LEU A 1 109 ? 1.825 12.046 39.104 1.00 13.36 87 LEU A CA 1
ATOM 641 C C . LEU A 1 109 ? 1.037 13.148 39.759 1.00 13.71 87 LEU A C 1
ATOM 642 O O . LEU A 1 109 ? 0.939 13.163 40.982 1.00 13.55 87 LEU A O 1
ATOM 647 N N . ARG A 1 110 ? 0.392 14.017 38.964 1.00 14.79 88 ARG A N 1
ATOM 648 C CA . ARG A 1 110 ? -0.344 15.128 39.527 1.00 15.44 88 ARG A CA 1
ATOM 649 C C . ARG A 1 110 ? -1.538 14.540 40.345 1.00 14.77 88 ARG A C 1
ATOM 650 O O . ARG A 1 110 ? -1.810 14.983 41.468 1.00 16.25 88 ARG A O 1
ATOM 658 N N . GLU A 1 111 ? -2.206 13.550 39.786 1.00 15.45 89 GLU A N 1
ATOM 659 C CA . GLU A 1 111 ? -3.373 12.960 40.508 1.00 18.31 89 GLU A CA 1
ATOM 660 C C . GLU A 1 111 ? -2.920 12.357 41.880 1.00 18.60 89 GLU A C 1
ATOM 661 O O . GLU A 1 111 ? -3.543 12.549 42.947 1.00 18.00 89 GLU A O 1
ATOM 667 N N . SER A 1 112 ? -1.820 11.606 41.828 1.00 16.86 90 SER A N 1
ATOM 668 C CA . SER A 1 112 ? -1.356 10.872 43.016 1.00 19.25 90 SER A CA 1
ATOM 669 C C . SER A 1 112 ? -0.888 11.816 44.127 1.00 18.77 90 SER A C 1
ATOM 670 O O . SER A 1 112 ? -1.033 11.508 45.326 1.00 16.86 90 SER A O 1
ATOM 673 N N . PHE A 1 113 ? -0.302 12.953 43.732 1.00 18.99 91 PHE A N 1
ATOM 674 C CA . PHE A 1 113 ? 0.210 13.889 44.747 1.00 20.58 91 PHE A CA 1
ATOM 675 C C . PHE A 1 113 ? -0.852 14.913 45.179 1.00 22.62 91 PHE A C 1
ATOM 676 O O . PHE A 1 113 ? -0.516 15.895 45.879 1.00 23.58 91 PHE A O 1
ATOM 684 N N . GLY A 1 114 ? -2.085 14.712 44.720 1.00 23.48 92 GLY A N 1
ATOM 685 C CA . GLY A 1 114 ? -3.116 15.724 44.824 1.00 26.76 92 GLY A CA 1
ATOM 686 C C . GLY A 1 114 ? -3.274 16.225 46.240 1.00 27.65 92 GLY A C 1
ATOM 687 O O . GLY A 1 114 ? -3.229 17.430 46.496 1.00 31.48 92 GLY A O 1
ATOM 688 N N . GLN A 1 115 ? -3.425 15.311 47.170 1.00 28.13 93 GLN A N 1
ATOM 689 C CA . GLN A 1 115 ? -3.672 15.749 48.543 1.00 30.29 93 GLN A CA 1
ATOM 690 C C . GLN A 1 115 ? -2.387 15.709 49.390 1.00 29.41 93 GLN A C 1
ATOM 691 O O . GLN A 1 115 ? -2.458 15.608 50.610 1.00 31.39 93 GLN A O 1
ATOM 697 N N . GLN A 1 116 ? -1.206 15.813 48.765 1.00 27.20 94 GLN A N 1
ATOM 698 C CA . GLN A 1 116 ? 0.054 15.609 49.516 1.00 25.26 94 GLN A CA 1
ATOM 699 C C . GLN A 1 116 ? 1.127 16.589 49.122 1.00 25.44 94 GLN A C 1
ATOM 700 O O . GLN A 1 116 ? 2.205 16.209 48.605 1.00 23.63 94 GLN A O 1
ATOM 706 N N . PRO A 1 117 ? 0.853 17.895 49.362 1.00 26.66 95 PRO A N 1
ATOM 707 C CA . PRO A 1 117 ? 1.775 18.975 49.083 1.00 26.62 95 PRO A CA 1
ATOM 708 C C . PRO A 1 117 ? 3.152 18.833 49.735 1.00 24.97 95 PRO A C 1
ATOM 709 O O . PRO A 1 117 ? 4.191 19.077 49.056 1.00 23.89 95 PRO A O 1
ATOM 713 N N . GLN A 1 118 ? 3.190 18.412 50.998 1.00 24.51 96 GLN A N 1
ATOM 714 C CA . GLN A 1 118 ? 4.507 18.284 51.664 1.00 25.72 96 GLN A CA 1
ATOM 715 C C . GLN A 1 118 ? 5.360 17.220 50.994 1.00 22.91 96 GLN A C 1
ATOM 716 O O . GLN A 1 118 ? 6.556 17.401 50.754 1.0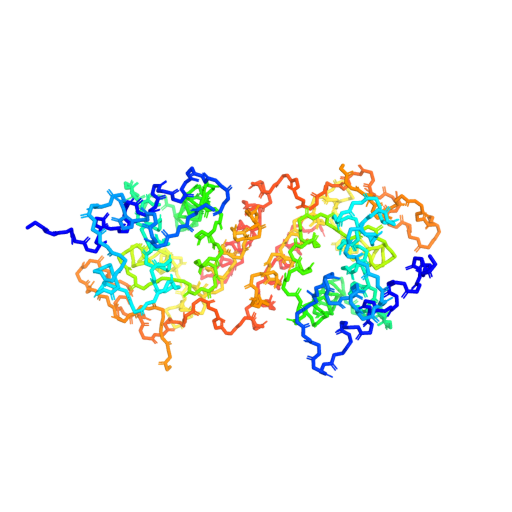0 23.06 96 GLN A O 1
ATOM 722 N N . LEU A 1 119 ? 4.731 16.101 50.663 1.00 21.21 97 LEU A N 1
ATOM 723 C CA . LEU A 1 119 ? 5.455 14.971 50.078 1.00 18.90 97 LEU A CA 1
ATOM 724 C C . LEU A 1 119 ? 5.830 15.290 48.616 1.00 18.44 97 LEU A C 1
ATOM 725 O O . LEU A 1 119 ? 6.848 14.843 48.146 1.00 17.53 97 LEU A O 1
ATOM 730 N N . ALA A 1 120 ? 5.003 16.080 47.929 1.00 18.91 98 ALA A N 1
ATOM 731 C CA . ALA A 1 120 ? 5.375 16.514 46.577 1.00 19.04 98 ALA A CA 1
ATOM 732 C C . ALA A 1 120 ? 6.690 17.344 46.578 1.00 19.46 98 ALA A C 1
ATOM 733 O O . ALA A 1 120 ? 7.539 17.125 45.746 1.00 20.11 98 ALA A O 1
ATOM 735 N N . ALA A 1 121 ? 6.857 18.203 47.589 1.00 19.14 99 ALA A N 1
ATOM 736 C CA . ALA A 1 121 ? 8.003 19.077 47.750 1.00 20.62 99 ALA A CA 1
ATOM 737 C C . ALA A 1 121 ? 9.279 18.285 48.091 1.00 20.90 99 ALA A C 1
ATOM 738 O O . ALA A 1 121 ? 10.400 18.582 47.595 1.00 22.35 99 ALA A O 1
ATOM 740 N N . VAL A 1 122 ? 9.122 17.244 48.906 1.00 20.43 100 VAL A N 1
ATOM 741 C CA . VAL A 1 122 ? 10.223 16.295 49.191 1.00 19.70 100 VAL A CA 1
ATOM 742 C C . VAL A 1 122 ? 10.710 15.617 47.910 1.00 19.10 100 VAL A C 1
ATOM 743 O O . VAL A 1 122 ? 11.929 15.579 47.606 1.00 19.67 100 VAL A O 1
ATOM 747 N N . TRP A 1 123 ? 9.745 15.112 47.127 1.00 18.84 101 TRP A N 1
ATOM 748 C CA . TRP A 1 123 ? 10.028 14.484 45.849 1.00 17.65 101 TRP A CA 1
ATOM 749 C C . TRP A 1 123 ? 10.759 15.505 44.924 1.00 18.15 101 TRP A C 1
ATOM 750 O O . TRP A 1 123 ? 11.784 15.169 44.311 1.00 18.48 101 TRP A O 1
ATOM 761 N N . GLY A 1 124 ? 10.190 16.693 44.836 1.00 20.19 102 GLY A N 1
ATOM 762 C CA . GLY A 1 124 ? 10.683 17.739 43.918 1.00 21.79 102 GLY A CA 1
ATOM 763 C C . GLY A 1 124 ? 12.105 18.164 44.296 1.00 22.77 102 GLY A C 1
ATOM 764 O O . GLY A 1 124 ? 12.901 18.502 43.443 1.00 23.84 102 GLY A O 1
ATOM 765 N N . ARG A 1 125 ? 12.421 18.133 45.580 1.00 23.31 103 ARG A N 1
ATOM 766 C CA . ARG A 1 125 ? 13.724 18.605 46.090 1.00 24.84 103 ARG A CA 1
ATOM 767 C C . ARG A 1 125 ? 14.792 17.480 46.141 1.00 25.62 103 ARG A C 1
ATOM 768 O O . ARG A 1 125 ? 15.988 17.714 45.905 1.00 24.94 103 ARG A O 1
ATOM 776 N N . HIS A 1 126 ? 14.376 16.273 46.523 1.00 23.47 104 HIS A N 1
ATOM 777 C CA . HIS A 1 126 ? 15.319 15.168 46.755 1.00 23.94 104 HIS A CA 1
ATOM 778 C C . HIS A 1 126 ? 15.121 13.956 45.909 1.00 23.51 104 HIS A C 1
ATOM 779 O O . HIS A 1 126 ? 15.929 13.013 45.999 1.00 24.50 104 HIS A O 1
ATOM 786 N N . GLY A 1 127 ? 14.087 13.927 45.072 1.00 23.12 105 GLY A N 1
ATOM 787 C CA . GLY A 1 127 ? 13.678 12.662 44.444 1.00 21.28 105 GLY A CA 1
ATOM 788 C C . GLY A 1 127 ? 13.130 11.669 45.465 1.00 21.27 105 GLY A C 1
ATOM 789 O O . GLY A 1 127 ? 13.122 11.912 46.660 1.00 21.51 105 GLY A O 1
ATOM 790 N N . SER A 1 128 ? 12.667 10.522 45.007 1.00 21.43 106 SER A N 1
ATOM 791 C CA . SER A 1 128 ? 12.110 9.563 45.973 1.00 21.29 106 SER A CA 1
ATOM 792 C C . SER A 1 128 ? 12.936 8.312 46.228 1.00 22.90 106 SER A C 1
ATOM 793 O O . SER A 1 128 ? 12.693 7.615 47.217 1.00 23.36 106 SER A O 1
ATOM 796 N N . GLY A 1 129 ? 13.902 8.006 45.366 1.00 22.33 107 GLY A N 1
ATOM 797 C CA . GLY A 1 129 ? 14.822 6.905 45.689 1.00 22.93 107 GLY A CA 1
ATOM 798 C C . GLY A 1 129 ? 14.477 5.441 45.511 1.00 23.03 107 GLY A C 1
ATOM 799 O O . GLY A 1 129 ? 15.359 4.586 45.646 1.00 26.21 107 GLY A O 1
ATOM 800 N N . GLY A 1 130 ? 13.214 5.094 45.211 1.00 21.96 108 GLY A N 1
ATOM 801 C CA . GLY A 1 130 ? 12.862 3.683 45.203 1.00 19.85 108 GLY A CA 1
ATOM 802 C C . GLY A 1 130 ? 12.250 3.190 43.928 1.00 19.33 108 GLY A C 1
ATOM 803 O O . GLY A 1 130 ? 12.461 3.811 42.850 1.00 17.61 108 GLY A O 1
ATOM 804 N N . THR A 1 131 ? 11.460 2.109 44.064 1.00 18.70 109 THR A N 1
ATOM 805 C CA . THR A 1 131 ? 10.856 1.408 42.938 1.00 19.88 109 THR A CA 1
ATOM 806 C C . THR A 1 131 ? 9.874 2.333 42.174 1.00 19.01 109 THR A C 1
ATOM 807 O O . THR A 1 131 ? 9.815 2.265 40.965 1.00 16.64 109 THR A O 1
ATOM 811 N N . GLY A 1 132 ? 9.110 3.163 42.889 1.00 18.14 110 GLY A N 1
ATOM 812 C CA . GLY A 1 132 ? 8.234 4.169 42.227 1.00 16.81 110 GLY A CA 1
ATOM 813 C C . GLY A 1 132 ? 9.028 5.088 41.316 1.00 16.39 110 GLY A C 1
ATOM 814 O O . GLY A 1 132 ? 8.628 5.337 40.165 1.00 15.76 110 GLY A O 1
ATOM 815 N N . SER A 1 133 ? 10.121 5.639 41.848 1.00 15.85 111 SER A N 1
ATOM 816 C CA . SER A 1 133 ? 11.003 6.480 41.010 1.00 15.79 111 SER A CA 1
ATOM 817 C C . SER A 1 133 ? 11.552 5.733 39.837 1.00 15.00 111 SER A C 1
ATOM 818 O O . SER A 1 133 ? 11.611 6.275 38.754 1.00 14.03 111 SER A O 1
ATOM 821 N N . ARG A 1 134 ? 11.971 4.509 40.061 1.00 14.96 112 ARG A N 1
ATOM 822 C CA . ARG A 1 134 ? 12.574 3.684 38.977 1.00 14.80 112 ARG A CA 1
ATOM 823 C C . ARG A 1 134 ? 11.529 3.538 37.837 1.00 14.20 112 ARG A C 1
ATOM 824 O O . ARG A 1 134 ? 11.821 3.742 36.663 1.00 14.13 112 ARG A O 1
ATOM 832 N N . LEU A 1 135 ? 10.318 3.167 38.199 1.00 14.39 113 LEU A N 1
ATOM 833 C CA . LEU A 1 135 ? 9.211 3.021 37.220 1.00 13.85 113 LEU A CA 1
ATOM 834 C C . LEU A 1 135 ? 8.924 4.279 36.415 1.00 12.97 113 LEU A C 1
ATOM 835 O O . LEU A 1 135 ? 8.797 4.219 35.167 1.00 14.47 113 LEU A O 1
ATOM 856 N N . GLU A 1 138 ? 12.071 5.250 34.260 1.00 11.99 116 GLU A N 1
ATOM 857 C CA . GLU A 1 138 ? 12.264 4.380 33.112 1.00 11.83 116 GLU A CA 1
ATOM 858 C C . GLU A 1 138 ? 11.320 4.843 31.995 1.00 13.10 116 GLU A C 1
ATOM 859 O O . GLU A 1 138 ? 11.701 4.954 30.823 1.00 13.56 116 GLU A O 1
ATOM 865 N N . GLU A 1 139 ? 10.065 5.096 32.345 1.00 13.58 117 GLU A N 1
ATOM 866 C CA . GLU A 1 139 ? 9.073 5.476 31.285 1.00 14.21 117 GLU A CA 1
ATOM 867 C C . GLU A 1 139 ? 9.389 6.861 30.673 1.00 13.59 117 GLU A C 1
ATOM 868 O O . GLU A 1 139 ? 9.315 7.004 29.441 1.00 15.02 117 GLU A O 1
ATOM 874 N N . VAL A 1 140 ? 9.782 7.844 31.493 1.00 13.58 118 VAL A N 1
ATOM 875 C CA . VAL A 1 140 ? 10.084 9.188 31.002 1.00 14.24 118 VAL A CA 1
ATOM 876 C C . VAL A 1 140 ? 11.325 9.114 30.085 1.00 13.62 118 VAL A C 1
ATOM 877 O O . VAL A 1 140 ? 11.391 9.695 29.009 1.00 13.46 118 VAL A O 1
ATOM 881 N N . LEU A 1 141 ? 12.351 8.383 30.549 1.00 11.55 119 LEU A N 1
ATOM 882 C CA . LEU A 1 141 ? 13.573 8.214 29.707 1.00 12.30 119 LEU A CA 1
ATOM 883 C C . LEU A 1 141 ? 13.305 7.485 28.421 1.00 11.39 119 LEU A C 1
ATOM 884 O O . LEU A 1 141 ? 13.741 7.945 27.356 1.00 12.45 119 LEU A O 1
ATOM 889 N N . GLN A 1 142 ? 12.511 6.407 28.454 1.00 13.10 120 GLN A N 1
ATOM 890 C CA . GLN A 1 142 ? 12.138 5.728 27.204 1.00 14.41 120 GLN A CA 1
ATOM 891 C C . GLN A 1 142 ? 11.404 6.649 26.237 1.00 14.33 120 GLN A C 1
ATOM 892 O O . GLN A 1 142 ? 11.709 6.642 25.024 1.00 14.01 120 GLN A O 1
ATOM 898 N N . ALA A 1 143 ? 10.439 7.416 26.774 1.00 14.57 121 ALA A N 1
ATOM 899 C CA . ALA A 1 143 ? 9.703 8.358 25.950 1.00 13.46 121 ALA A CA 1
ATOM 900 C C . ALA A 1 143 ? 10.604 9.448 25.413 1.00 14.68 121 ALA A C 1
ATOM 901 O O . ALA A 1 143 ? 10.480 9.829 24.249 1.00 15.69 121 ALA A O 1
ATOM 903 N N . LEU A 1 144 ? 11.555 9.924 26.211 1.00 14.15 122 LEU A N 1
ATOM 904 C CA . LEU A 1 144 ? 12.510 10.890 25.670 1.00 15.26 122 LEU A CA 1
ATOM 905 C C . LEU A 1 144 ? 13.450 10.289 24.598 1.00 15.60 122 LEU A C 1
ATOM 906 O O . LEU A 1 144 ? 13.755 10.958 23.601 1.00 16.31 122 LEU A O 1
ATOM 911 N N . ARG A 1 145 ? 13.840 9.043 24.753 1.00 16.89 123 ARG A N 1
ATOM 912 C CA . ARG A 1 145 ? 14.583 8.352 23.665 1.00 18.55 123 ARG A CA 1
ATOM 913 C C . ARG A 1 145 ? 13.718 8.291 22.426 1.00 18.83 123 ARG A C 1
ATOM 914 O O . ARG A 1 145 ? 14.185 8.545 21.306 1.00 17.75 123 ARG A O 1
ATOM 922 N N . ALA A 1 146 ? 12.450 8.015 22.619 1.00 17.44 124 ALA A N 1
ATOM 923 C CA . ALA A 1 146 ? 11.503 7.947 21.478 1.00 17.42 124 ALA A CA 1
ATOM 924 C C . ALA A 1 146 ? 11.262 9.258 20.748 1.00 17.30 124 ALA A C 1
ATOM 925 O O . ALA A 1 146 ? 10.829 9.235 19.599 1.00 17.10 124 ALA A O 1
ATOM 927 N N . SER A 1 147 ? 11.536 10.389 21.391 1.00 17.20 125 SER A N 1
ATOM 928 C CA . SER A 1 147 ? 11.402 11.709 20.722 1.00 17.20 125 SER A CA 1
ATOM 929 C C . SER A 1 147 ? 12.480 11.938 19.631 1.00 16.86 125 SER A C 1
ATOM 930 O O . SER A 1 147 ? 12.362 12.870 18.846 1.00 18.79 125 SER A O 1
ATOM 933 N N . GLY A 1 148 ? 13.529 11.118 19.637 1.00 16.72 126 GLY A N 1
ATOM 934 C CA . GLY A 1 148 ? 14.620 11.275 18.695 1.00 19.29 126 GLY A CA 1
ATOM 935 C C . GLY A 1 148 ? 15.669 12.290 19.170 1.00 19.95 126 GLY A C 1
ATOM 936 O O . GLY A 1 148 ? 16.684 12.496 18.470 1.00 20.66 126 GLY A O 1
ATOM 937 N N . LEU A 1 149 ? 15.490 12.903 20.360 1.00 18.93 127 LEU A N 1
ATOM 938 C CA . LEU A 1 149 ? 16.515 13.841 20.830 1.00 20.69 127 LEU A CA 1
ATOM 939 C C . LEU A 1 149 ? 17.766 13.048 21.053 1.00 20.85 127 LEU A C 1
ATOM 940 O O . LEU A 1 149 ? 17.660 11.876 21.384 1.00 20.17 127 LEU A O 1
ATOM 945 N N . PRO A 1 150 ? 18.958 13.677 20.837 1.00 22.56 128 PRO A N 1
ATOM 946 C CA . PRO A 1 150 ? 20.243 12.999 20.957 1.00 23.67 128 PRO A CA 1
ATOM 947 C C . PRO A 1 150 ? 20.439 12.431 22.338 1.00 22.67 128 PRO A C 1
ATOM 948 O O . PRO A 1 150 ? 20.127 13.071 23.370 1.00 21.75 128 PRO A O 1
ATOM 952 N N . ASP A 1 151 ? 21.007 11.241 22.376 1.00 24.32 129 ASP A N 1
ATOM 953 C CA . ASP A 1 151 ? 21.203 10.538 23.616 1.00 23.61 129 ASP A CA 1
ATOM 954 C C . ASP A 1 151 ? 21.960 11.345 24.654 1.00 24.64 129 ASP A C 1
ATOM 955 O O . ASP A 1 151 ? 21.613 11.304 25.856 1.00 25.26 129 ASP A O 1
ATOM 960 N N . ASP A 1 152 ? 22.922 12.167 24.209 1.00 23.06 130 ASP A N 1
ATOM 961 C CA . ASP A 1 152 ? 23.727 12.949 25.162 1.00 24.09 130 ASP A CA 1
ATOM 962 C C . ASP A 1 152 ? 22.977 14.031 25.915 1.00 23.05 130 ASP A C 1
ATOM 963 O O . ASP A 1 152 ? 23.460 14.463 26.986 1.00 24.36 130 ASP A O 1
ATOM 968 N N . GLU A 1 153 ? 21.859 14.494 25.324 1.00 20.62 131 GLU A N 1
ATOM 969 C CA . GLU A 1 153 ? 20.993 15.562 25.868 1.00 20.86 131 GLU A CA 1
ATOM 970 C C . GLU A 1 153 ? 19.916 14.996 26.778 1.00 18.09 131 GLU A C 1
ATOM 971 O O . GLU A 1 153 ? 19.267 15.749 27.515 1.00 18.83 131 GLU A O 1
ATOM 977 N N . ILE A 1 154 ? 19.704 13.686 26.682 1.00 17.40 132 ILE A N 1
ATOM 978 C CA . ILE A 1 154 ? 18.508 13.128 27.328 1.00 16.32 132 ILE A CA 1
ATOM 979 C C . ILE A 1 154 ? 18.488 13.348 28.845 1.00 16.64 132 ILE A C 1
ATOM 980 O O . ILE A 1 154 ? 17.448 13.737 29.401 1.00 16.38 132 ILE A O 1
ATOM 985 N N . PRO A 1 155 ? 19.604 13.103 29.551 1.00 16.00 133 PRO A N 1
ATOM 986 C CA . PRO A 1 155 ? 19.604 13.403 31.001 1.00 15.53 133 PRO A CA 1
ATOM 987 C C . PRO A 1 155 ? 19.233 14.859 31.372 1.00 16.81 133 PRO A C 1
ATOM 988 O O . PRO A 1 155 ? 18.464 15.064 32.326 1.00 15.75 133 PRO A O 1
ATOM 992 N N . ALA A 1 156 ? 19.737 15.846 30.621 1.00 15.14 134 ALA A N 1
ATOM 993 C CA . ALA A 1 156 ? 19.366 17.256 30.860 1.00 17.75 134 ALA A CA 1
ATOM 994 C C . ALA A 1 156 ? 17.899 17.495 30.513 1.00 17.01 134 ALA A C 1
ATOM 995 O O . ALA A 1 156 ? 17.191 18.148 31.260 1.00 16.71 134 ALA A O 1
ATOM 997 N N . ARG A 1 157 ? 17.444 16.978 29.374 1.00 16.08 135 ARG A N 1
ATOM 998 C CA . ARG A 1 157 ? 16.009 17.073 29.035 1.00 16.05 135 ARG A CA 1
ATOM 999 C C . ARG A 1 157 ? 15.100 16.479 30.118 1.00 15.67 135 ARG A C 1
ATOM 1000 O O . ARG A 1 157 ? 14.106 17.104 30.537 1.00 15.41 135 ARG A O 1
ATOM 1008 N N . TYR A 1 158 ? 15.490 15.315 30.624 1.00 15.54 136 TYR A N 1
ATOM 1009 C CA . TYR A 1 158 ? 14.833 14.670 31.752 1.00 15.09 136 TYR A CA 1
ATOM 1010 C C . TYR A 1 158 ? 14.764 15.633 32.988 1.00 15.46 136 TYR A C 1
ATOM 1011 O O . TYR A 1 158 ? 13.726 15.807 33.610 1.00 15.42 136 TYR A O 1
ATOM 1020 N N . HIS A 1 159 ? 15.905 16.120 33.398 1.00 15.50 137 HIS A N 1
ATOM 1021 C CA . HIS A 1 159 ? 16.051 16.999 34.596 1.00 16.18 137 HIS A CA 1
ATOM 1022 C C . HIS A 1 159 ? 15.121 18.212 34.482 1.00 15.99 137 HIS A C 1
ATOM 1023 O O . HIS A 1 159 ? 14.352 18.533 35.418 1.00 16.18 137 HIS A O 1
ATOM 1030 N N . ARG A 1 160 ? 15.134 18.852 33.318 1.00 15.19 138 ARG A N 1
ATOM 1031 C CA . ARG A 1 160 ? 14.241 20.012 33.102 1.00 14.40 138 ARG A CA 1
ATOM 1032 C C . ARG A 1 160 ? 12.786 19.612 33.128 1.00 15.24 138 ARG A C 1
ATOM 1033 O O . ARG A 1 160 ? 11.947 20.355 33.679 1.00 12.04 138 ARG A O 1
ATOM 1041 N N . LEU A 1 161 ? 12.467 18.471 32.513 1.00 14.31 139 LEU A N 1
ATOM 1042 C CA . LEU A 1 161 ? 11.037 18.094 32.427 1.00 14.80 139 LEU A CA 1
ATOM 1043 C C . LEU A 1 161 ? 10.501 17.729 33.790 1.00 16.04 139 LEU A C 1
ATOM 1044 O O . LEU A 1 161 ? 9.414 18.106 34.166 1.00 15.61 139 LEU A O 1
ATOM 1049 N N . VAL A 1 162 ? 11.289 16.991 34.547 1.00 15.70 140 VAL A N 1
ATOM 1050 C CA . VAL A 1 162 ? 10.788 16.593 35.858 1.00 15.13 140 VAL A CA 1
ATOM 1051 C C . VAL A 1 162 ? 10.806 17.750 36.856 1.00 14.58 140 VAL A C 1
ATOM 1052 O O . VAL A 1 162 ? 9.909 17.861 37.704 1.00 13.97 140 VAL A O 1
ATOM 1056 N N . ILE A 1 163 ? 11.791 18.641 36.721 1.00 13.54 141 ILE A N 1
ATOM 1057 C CA . ILE A 1 163 ? 11.690 19.932 37.473 1.00 14.36 141 ILE A CA 1
ATOM 1058 C C . ILE A 1 163 ? 10.370 20.629 37.132 1.00 14.17 141 ILE A C 1
ATOM 1059 O O . ILE A 1 163 ? 9.678 21.055 38.041 1.00 14.98 141 ILE A O 1
ATOM 1064 N N . LEU A 1 164 ? 10.027 20.740 35.849 1.00 13.34 142 LEU A N 1
ATOM 1065 C CA . LEU A 1 164 ? 8.768 21.396 35.482 1.00 12.75 142 LEU A CA 1
ATOM 1066 C C . LEU A 1 164 ? 7.560 20.758 36.141 1.00 13.93 142 LEU A C 1
ATOM 1067 O O . LEU A 1 164 ? 6.756 21.461 36.821 1.00 14.17 142 LEU A O 1
ATOM 1072 N N . ILE A 1 165 ? 7.415 19.451 35.938 1.00 13.34 143 ILE A N 1
ATOM 1073 C CA . ILE A 1 165 ? 6.252 18.677 36.427 1.00 13.49 143 ILE A CA 1
ATOM 1074 C C . ILE A 1 165 ? 6.162 18.778 37.950 1.00 13.55 143 ILE A C 1
ATOM 1075 O O . ILE A 1 165 ? 5.147 19.099 38.512 1.00 15.01 143 ILE A O 1
ATOM 1080 N N . SER A 1 166 ? 7.277 18.493 38.632 1.00 14.16 144 SER A N 1
ATOM 1081 C CA . SER A 1 166 ? 7.230 18.516 40.107 1.00 15.06 144 SER A CA 1
ATOM 1082 C C . SER A 1 166 ? 6.992 19.910 40.665 1.00 17.08 144 SER A C 1
ATOM 1083 O O . SER A 1 166 ? 6.240 20.076 41.682 1.00 17.94 144 SER A O 1
ATOM 1086 N N . SER A 1 167 ? 7.585 20.924 40.028 1.00 16.45 145 SER A N 1
ATOM 1087 C CA . SER A 1 167 ? 7.376 22.306 40.492 1.00 18.25 145 SER A CA 1
ATOM 1088 C C . SER A 1 167 ? 5.903 22.694 40.377 1.00 18.33 145 SER A C 1
ATOM 1089 O O . SER A 1 167 ? 5.338 23.291 41.308 1.00 18.06 145 SER A O 1
ATOM 1092 N N . LEU A 1 168 ? 5.258 22.371 39.239 1.00 16.12 146 LEU A N 1
ATOM 1093 C CA . LEU A 1 168 ? 3.852 22.706 39.055 1.00 16.75 146 LEU A CA 1
ATOM 1094 C C . LEU A 1 168 ? 2.973 22.012 40.122 1.00 17.94 146 LEU A C 1
ATOM 1095 O O . LEU A 1 168 ? 2.082 22.642 40.720 1.00 16.94 146 LEU A O 1
ATOM 1100 N N . ILE A 1 169 ? 3.261 20.748 40.384 1.00 17.81 147 ILE A N 1
ATOM 1101 C CA . ILE A 1 169 ? 2.482 19.947 41.344 1.00 20.54 147 ILE A CA 1
ATOM 1102 C C . ILE A 1 169 ? 2.693 20.515 42.759 1.00 21.29 147 ILE A C 1
ATOM 1103 O O . ILE A 1 169 ? 1.741 20.710 43.502 1.00 22.85 147 ILE A O 1
ATOM 1108 N N . THR A 1 170 ? 3.931 20.813 43.102 1.00 20.47 148 THR A N 1
ATOM 1109 C CA . THR A 1 170 ? 4.261 21.344 44.445 1.00 23.80 148 THR A CA 1
ATOM 1110 C C . THR A 1 170 ? 3.587 22.682 44.675 1.00 26.38 148 THR A C 1
ATOM 1111 O O . THR A 1 170 ? 3.103 22.967 45.798 1.00 26.52 148 THR A O 1
ATOM 1115 N N . ALA A 1 171 ? 3.568 23.516 43.640 1.00 27.14 149 ALA A N 1
ATOM 1116 C CA . ALA A 1 171 ? 2.925 24.839 43.800 1.00 30.88 149 ALA A CA 1
ATOM 1117 C C . ALA A 1 171 ? 1.395 24.736 43.848 1.00 32.98 149 ALA A C 1
ATOM 1118 O O . ALA A 1 171 ? 0.730 25.598 44.437 1.00 34.99 149 ALA A O 1
ATOM 1120 N N . GLU A 1 172 ? 0.831 23.679 43.280 1.00 36.91 150 GLU A N 1
ATOM 1121 C CA . GLU A 1 172 ? -0.622 23.512 43.189 1.00 39.24 150 GLU A CA 1
ATOM 1122 C C . GLU A 1 172 ? -1.236 23.005 44.475 1.00 41.07 150 GLU A C 1
ATOM 1123 O O . GLU A 1 172 ? -2.002 23.728 45.119 1.00 41.05 150 GLU A O 1
ATOM 1129 N N . GLY A 1 173 ? -0.979 21.730 44.796 1.00 42.85 151 GLY A N 1
ATOM 1130 C CA . GLY A 1 173 ? -1.405 21.173 46.081 1.00 44.54 151 GLY A CA 1
ATOM 1131 C C . GLY A 1 173 ? -1.132 22.281 47.078 1.00 45.57 151 GLY A C 1
ATOM 1132 O O . GLY A 1 173 ? -0.097 22.949 47.002 1.00 45.70 151 GLY A O 1
ATOM 1133 N N . GLY A 1 174 ? -2.077 22.513 47.983 1.00 47.05 152 GLY A N 1
ATOM 1134 C CA . GLY A 1 174 ? -1.960 23.619 48.937 1.00 48.29 152 GLY A CA 1
ATOM 1135 C C . GLY A 1 174 ? -1.000 23.284 50.066 1.00 49.04 152 GLY A C 1
ATOM 1136 O O . GLY A 1 174 ? -1.047 23.892 51.140 1.00 49.82 152 GLY A O 1
ATOM 1137 N N . PHE A 1 190 ? -15.323 36.341 38.740 1.00 51.35 168 PHE A N 1
ATOM 1138 C CA . PHE A 1 190 ? -15.829 36.579 40.082 1.00 50.64 168 PHE A CA 1
ATOM 1139 C C . PHE A 1 190 ? -14.716 37.035 41.066 1.00 49.58 168 PHE A C 1
ATOM 1140 O O . PHE A 1 190 ? -14.924 37.982 41.843 1.00 49.59 168 PHE A O 1
ATOM 1148 N N . ARG A 1 191 ? -13.548 36.380 41.030 1.00 46.93 169 ARG A N 1
ATOM 1149 C CA . ARG A 1 191 ? -12.413 36.793 41.866 1.00 44.15 169 ARG A CA 1
ATOM 1150 C C . ARG A 1 191 ? -11.304 37.338 40.984 1.00 41.16 169 ARG A C 1
ATOM 1151 O O . ARG A 1 191 ? -11.121 36.892 39.842 1.00 40.10 169 ARG A O 1
ATOM 1159 N N . VAL A 1 192 ? -10.557 38.302 41.512 1.00 37.38 170 VAL A N 1
ATOM 1160 C CA . VAL A 1 192 ? -9.464 38.903 40.714 1.00 34.09 170 VAL A CA 1
ATOM 1161 C C . VAL A 1 192 ? -8.142 38.905 41.457 1.00 31.70 170 VAL A C 1
ATOM 1162 O O . VAL A 1 192 ? -8.109 38.875 42.677 1.00 29.99 170 VAL A O 1
ATOM 1166 N N . ALA A 1 193 ? -7.060 38.921 40.685 1.00 29.92 171 ALA A N 1
ATOM 1167 C CA . ALA A 1 193 ? -5.720 39.178 41.207 1.00 28.42 171 ALA A CA 1
ATOM 1168 C C . ALA A 1 193 ? -5.552 40.583 41.823 1.00 27.80 171 ALA A C 1
ATOM 1169 O O . ALA A 1 193 ? -4.987 40.718 42.907 1.00 24.65 171 ALA A O 1
ATOM 1171 N N . VAL A 1 194 ? -6.011 41.625 41.117 1.00 26.13 172 VAL A N 1
ATOM 1172 C CA . VAL A 1 194 ? -5.902 43.016 41.644 1.00 25.88 172 VAL A CA 1
ATOM 1173 C C . VAL A 1 194 ? -7.222 43.737 41.397 1.00 23.88 172 VAL A C 1
ATOM 1174 O O . VAL A 1 194 ? -7.864 43.493 40.398 1.00 23.73 172 VAL A O 1
ATOM 1178 N N . LEU A 1 195 ? -7.652 44.539 42.370 1.00 23.96 173 LEU A N 1
ATOM 1179 C CA . LEU A 1 195 ? -8.947 45.224 42.303 1.00 22.84 173 LEU A CA 1
ATOM 1180 C C . LEU A 1 195 ? -8.748 46.492 41.481 1.00 22.98 173 LEU A C 1
ATOM 1181 O O . LEU A 1 195 ? -8.569 47.576 42.042 1.00 23.39 173 LEU A O 1
ATOM 1186 N N . GLY A 1 196 ? -8.767 46.328 40.150 1.00 23.47 174 GLY A N 1
ATOM 1187 C CA . GLY A 1 196 ? -8.434 47.439 39.225 1.00 22.51 174 GLY A CA 1
ATOM 1188 C C . GLY A 1 196 ? -6.992 47.934 39.355 1.00 21.71 174 GLY A C 1
ATOM 1189 O O . GLY A 1 196 ? -6.172 47.367 40.088 1.00 22.68 174 GLY A O 1
ATOM 1190 N N . ALA A 1 197 ? -6.688 49.011 38.646 1.00 18.43 175 ALA A N 1
ATOM 1191 C CA . ALA A 1 197 ? -5.402 49.655 38.664 1.00 19.32 175 ALA A CA 1
ATOM 1192 C C . ALA A 1 197 ? -5.464 51.073 38.081 1.00 18.43 175 ALA A C 1
ATOM 1193 O O . ALA A 1 197 ? -6.159 51.304 37.113 1.00 17.60 175 ALA A O 1
ATOM 1195 N N . ASP A 1 198 ? -4.660 51.968 38.620 1.00 18.91 176 ASP A N 1
ATOM 1196 C CA . ASP A 1 198 ? -4.597 53.349 38.138 1.00 21.47 176 ASP A CA 1
ATOM 1197 C C . ASP A 1 198 ? -4.270 53.370 36.600 1.00 21.46 176 ASP A C 1
ATOM 1198 O O . ASP A 1 198 ? -3.178 52.922 36.211 1.00 21.80 176 ASP A O 1
ATOM 1203 N N . PRO A 1 199 ? -5.212 53.823 35.739 1.00 22.51 177 PRO A N 1
ATOM 1204 C CA . PRO A 1 199 ? -4.913 53.696 34.289 1.00 22.80 177 PRO A CA 1
ATOM 1205 C C . PRO A 1 199 ? -3.807 54.645 33.825 1.00 24.12 177 PRO A C 1
ATOM 1206 O O . PRO A 1 199 ? -3.219 54.431 32.724 1.00 23.66 177 PRO A O 1
ATOM 1210 N N . GLU A 1 200 ? -3.486 55.665 34.636 1.00 25.42 178 GLU A N 1
ATOM 1211 C CA . GLU A 1 200 ? -2.349 56.536 34.329 1.00 28.27 178 GLU A CA 1
ATOM 1212 C C . GLU A 1 200 ? -1.023 55.800 34.480 1.00 27.55 178 GLU A C 1
ATOM 1213 O O . GLU A 1 200 ? -0.158 55.883 33.619 1.00 28.60 178 GLU A O 1
ATOM 1219 N N . ARG A 1 201 ? -0.858 55.091 35.585 1.00 25.51 179 ARG A N 1
ATOM 1220 C CA . ARG A 1 201 ? 0.401 54.386 35.859 1.00 23.77 179 ARG A CA 1
ATOM 1221 C C . ARG A 1 201 ? 0.446 52.964 35.279 1.00 21.37 179 ARG A C 1
ATOM 1222 O O . ARG A 1 201 ? 1.515 52.439 34.947 1.00 22.52 179 ARG A O 1
ATOM 1230 N N . PHE A 1 202 ? -0.711 52.336 35.157 1.00 18.46 180 PHE A N 1
ATOM 1231 C CA . PHE A 1 202 ? -0.826 50.922 34.731 1.00 16.09 180 PHE A CA 1
ATOM 1232 C C . PHE A 1 202 ? -1.889 50.795 33.625 1.00 16.48 180 PHE A C 1
ATOM 1233 O O . PHE A 1 202 ? -2.885 50.108 33.843 1.00 15.83 180 PHE A O 1
ATOM 1241 N N . PRO A 1 203 ? -1.628 51.428 32.444 1.00 16.73 181 PRO A N 1
ATOM 1242 C CA . PRO A 1 203 ? -2.687 51.495 31.428 1.00 17.58 181 PRO A CA 1
ATOM 1243 C C . PRO A 1 203 ? -3.125 50.147 30.920 1.00 18.84 181 PRO A C 1
ATOM 1244 O O . PRO A 1 203 ? -4.334 49.934 30.774 1.00 18.96 181 PRO A O 1
ATOM 1248 N N . ALA A 1 204 ? -2.189 49.213 30.665 1.00 18.41 182 ALA A N 1
ATOM 1249 C CA . ALA A 1 204 ? -2.613 47.851 30.240 1.00 18.10 182 ALA A CA 1
ATOM 1250 C C . ALA A 1 204 ? -3.351 47.031 31.305 1.00 18.84 182 ALA A C 1
ATOM 1251 O O . ALA A 1 204 ? -4.408 46.394 31.028 1.00 19.56 182 ALA A O 1
ATOM 1253 N N . LEU A 1 205 ? -2.813 47.033 32.528 1.00 16.62 183 LEU A N 1
ATOM 1254 C CA . LEU A 1 205 ? -3.417 46.302 33.607 1.00 18.74 183 LEU A CA 1
ATOM 1255 C C . LEU A 1 205 ? -4.821 46.868 33.913 1.00 19.25 183 LEU A C 1
ATOM 1256 O O . LEU A 1 205 ? -5.795 46.099 34.172 1.00 19.04 183 LEU A O 1
ATOM 1261 N N . SER A 1 206 ? -4.965 48.190 33.832 1.00 18.96 184 SER A N 1
ATOM 1262 C CA . SER A 1 206 ? -6.256 48.771 34.079 1.00 20.01 184 SER A CA 1
ATOM 1263 C C . SER A 1 206 ? -7.308 48.194 33.101 1.00 18.35 184 SER A C 1
ATOM 1264 O O . SER A 1 206 ? -8.378 47.797 33.517 1.00 20.77 184 SER A O 1
ATOM 1267 N N . HIS A 1 207 ? -6.909 47.963 31.853 1.00 16.57 185 HIS A N 1
ATOM 1268 C CA . HIS A 1 207 ? -7.788 47.398 30.892 1.00 17.30 185 HIS A CA 1
ATOM 1269 C C . HIS A 1 207 ? -8.164 45.959 31.205 1.00 18.60 185 HIS A C 1
ATOM 1270 O O . HIS A 1 207 ? -9.327 45.582 31.104 1.00 19.66 185 HIS A O 1
ATOM 1277 N N . PHE A 1 208 ? -7.152 45.141 31.548 1.00 16.76 186 PHE A N 1
ATOM 1278 C CA . PHE A 1 208 ? -7.319 43.683 31.686 1.00 18.03 186 PHE A CA 1
ATOM 1279 C C . PHE A 1 208 ? -7.770 43.239 33.088 1.00 16.50 186 PHE A C 1
ATOM 1280 O O . PHE A 1 208 ? -8.019 42.038 33.294 1.00 18.37 186 PHE A O 1
ATOM 1288 N N . ALA A 1 209 ? -7.737 44.165 34.058 1.00 18.45 187 ALA A N 1
ATOM 1289 C CA . ALA A 1 209 ? -7.782 43.761 35.466 1.00 18.30 187 ALA A CA 1
ATOM 1290 C C . ALA A 1 209 ? -8.948 42.831 35.790 1.00 20.35 187 ALA A C 1
ATOM 1291 O O . ALA A 1 209 ? -8.769 41.822 36.454 1.00 20.87 187 ALA A O 1
ATOM 1293 N N . ARG A 1 210 ? -10.144 43.179 35.349 1.00 21.22 188 ARG A N 1
ATOM 1294 C CA . ARG A 1 210 ? -11.304 42.298 35.635 1.00 24.93 188 ARG A CA 1
ATOM 1295 C C . ARG A 1 210 ? -11.179 40.854 35.154 1.00 25.49 188 ARG A C 1
ATOM 1296 O O . ARG A 1 210 ? -11.789 39.931 35.727 1.00 28.08 188 ARG A O 1
ATOM 1304 N N . GLU A 1 211 ? -10.404 40.639 34.087 1.00 25.94 189 GLU A N 1
ATOM 1305 C CA . GLU A 1 211 ? -10.260 39.328 33.481 1.00 25.47 189 GLU A CA 1
ATOM 1306 C C . GLU A 1 211 ? -9.093 38.531 34.017 1.00 25.23 189 GLU A C 1
ATOM 1307 O O . GLU A 1 211 ? -8.924 37.405 33.604 1.00 24.26 189 GLU A O 1
ATOM 1313 N N . ILE A 1 212 ? -8.261 39.122 34.875 1.00 24.41 190 ILE A N 1
ATOM 1314 C CA . ILE A 1 212 ? -7.138 38.378 35.446 1.00 26.09 190 ILE A CA 1
ATOM 1315 C C . ILE A 1 212 ? -7.529 37.686 36.730 1.00 27.61 190 ILE A C 1
ATOM 1316 O O . ILE A 1 212 ? -7.885 38.339 37.712 1.00 26.99 190 ILE A O 1
ATOM 1321 N N . ARG A 1 213 ? -7.369 36.357 36.712 1.00 30.58 191 ARG A N 1
ATOM 1322 C CA . ARG A 1 213 ? -7.813 35.472 37.792 1.00 32.82 191 ARG A CA 1
ATOM 1323 C C . ARG A 1 213 ? -6.729 35.462 38.860 1.00 33.62 191 ARG A C 1
ATOM 1324 O O . ARG A 1 213 ? -5.567 35.781 38.536 1.00 33.51 191 ARG A O 1
ATOM 1332 N N . PRO A 1 214 ? -7.083 35.117 40.135 1.00 34.03 192 PRO A N 1
ATOM 1333 C CA . PRO A 1 214 ? -5.991 35.070 41.131 1.00 34.74 192 PRO A CA 1
ATOM 1334 C C . PRO A 1 214 ? -4.991 33.970 40.763 1.00 35.47 192 PRO A C 1
ATOM 1335 O O . PRO A 1 214 ? -5.343 33.009 40.085 1.00 33.27 192 PRO A O 1
ATOM 1339 N N . LEU A 1 215 ? -3.729 34.144 41.167 1.00 36.77 193 LEU A N 1
ATOM 1340 C CA . LEU A 1 215 ? -2.664 33.172 40.824 1.00 38.27 193 LEU A CA 1
ATOM 1341 C C . LEU A 1 215 ? -2.985 31.675 41.104 1.00 38.18 193 LEU A C 1
ATOM 1342 O O . LEU A 1 215 ? -2.475 30.771 40.440 1.00 40.14 193 LEU A O 1
ATOM 1347 N N . GLY A 1 216 ? -3.831 31.385 42.082 1.00 38.04 194 GLY A N 1
ATOM 1348 C CA . GLY A 1 216 ? -4.105 29.989 42.429 1.00 35.55 194 GLY A CA 1
ATOM 1349 C C . GLY A 1 216 ? -5.296 29.348 41.727 1.00 34.92 194 GLY A C 1
ATOM 1350 O O . GLY A 1 216 ? -5.651 28.176 42.000 1.00 34.68 194 GLY A O 1
ATOM 1351 N N . ALA A 1 217 ? -5.933 30.100 40.833 1.00 32.84 195 ALA A N 1
ATOM 1352 C CA . ALA A 1 217 ? -7.105 29.583 40.141 1.00 31.31 195 ALA A CA 1
ATOM 1353 C C . ALA A 1 217 ? -6.769 28.713 38.935 1.00 31.49 195 ALA A C 1
ATOM 1354 O O . ALA A 1 217 ? -5.742 28.916 38.290 1.00 29.55 195 ALA A O 1
ATOM 1356 N N . ASP A 1 218 ? -7.644 27.747 38.635 1.00 30.51 196 ASP A N 1
ATOM 1357 C CA . ASP A 1 218 ? -7.599 27.009 37.378 1.00 31.18 196 ASP A CA 1
ATOM 1358 C C . ASP A 1 218 ? -6.269 26.237 37.191 1.00 29.38 196 ASP A C 1
ATOM 1359 O O . ASP A 1 218 ? -5.757 26.148 36.083 1.00 27.67 196 ASP A O 1
ATOM 1364 N N . ARG A 1 219 ? -5.723 25.688 38.281 1.00 29.09 197 ARG A N 1
ATOM 1365 C CA . ARG A 1 219 ? -4.387 25.041 38.251 1.00 29.06 197 ARG A CA 1
ATOM 1366 C C . ARG A 1 219 ? -4.264 23.809 37.342 1.00 28.74 197 ARG A C 1
ATOM 1367 O O . ARG A 1 219 ? -3.220 23.594 36.694 1.00 25.87 197 ARG A O 1
ATOM 1375 N N . GLY A 1 220 ? -5.324 22.997 37.283 1.00 27.71 198 GLY A N 1
ATOM 1376 C CA . GLY A 1 220 ? -5.309 21.797 36.465 1.00 27.72 198 GLY A CA 1
ATOM 1377 C C . GLY A 1 220 ? -5.175 22.063 34.985 1.00 27.58 198 GLY A C 1
ATOM 1378 O O . GLY A 1 220 ? -4.332 21.451 34.297 1.00 27.42 198 GLY A O 1
ATOM 1379 N N . ALA A 1 221 ? -5.997 22.997 34.487 1.00 26.18 199 ALA A N 1
ATOM 1380 C CA . ALA A 1 221 ? -5.916 23.385 33.101 1.00 25.07 199 ALA A CA 1
ATOM 1381 C C . ALA A 1 221 ? -4.518 23.946 32.839 1.00 23.67 199 ALA A C 1
ATOM 1382 O O . ALA A 1 221 ? -3.910 23.658 31.785 1.00 24.32 199 ALA A O 1
ATOM 1384 N N . ALA A 1 222 ? -4.042 24.755 33.783 1.00 22.06 200 ALA A N 1
ATOM 1385 C CA . ALA A 1 222 ? -2.738 25.441 33.561 1.00 19.02 200 ALA A CA 1
ATOM 1386 C C . ALA A 1 222 ? -1.631 24.376 33.501 1.00 19.69 200 ALA A C 1
ATOM 1387 O O . ALA A 1 222 ? -0.738 24.470 32.657 1.00 17.67 200 ALA A O 1
ATOM 1389 N N . PHE A 1 223 ? -1.726 23.350 34.353 1.00 19.71 201 PHE A N 1
ATOM 1390 C CA . PHE A 1 223 ? -0.719 22.223 34.346 1.00 17.61 201 PHE A CA 1
ATOM 1391 C C . PHE A 1 223 ? -0.663 21.649 32.928 1.00 18.55 201 PHE A C 1
ATOM 1392 O O . PHE A 1 223 ? 0.413 21.491 32.304 1.00 17.23 201 PHE A O 1
ATOM 1400 N N . GLU A 1 224 ? -1.829 21.319 32.375 1.00 17.74 202 GLU A N 1
ATOM 1401 C CA . GLU A 1 224 ? -1.839 20.670 31.075 1.00 19.63 202 GLU A CA 1
ATOM 1402 C C . GLU A 1 224 ? -1.304 21.492 29.895 1.00 19.05 202 GLU A C 1
ATOM 1403 O O . GLU A 1 224 ? -0.510 21.011 29.065 1.00 18.21 202 GLU A O 1
ATOM 1409 N N . GLU A 1 225 ? -1.647 22.774 29.929 1.00 19.21 203 GLU A N 1
ATOM 1410 C CA . GLU A 1 225 ? -1.248 23.722 28.864 1.00 18.64 203 GLU A CA 1
ATOM 1411 C C . GLU A 1 225 ? 0.257 24.024 28.916 1.00 17.88 203 GLU A C 1
ATOM 1412 O O . GLU A 1 225 ? 0.949 24.046 27.894 1.00 17.29 203 GLU A O 1
ATOM 1418 N N . ILE A 1 226 ? 0.744 24.170 30.147 1.00 17.12 204 ILE A N 1
ATOM 1419 C CA . ILE A 1 226 ? 2.124 24.463 30.369 1.00 14.01 204 ILE A CA 1
ATOM 1420 C C . ILE A 1 226 ? 2.966 23.255 29.963 1.00 14.82 204 ILE A C 1
ATOM 1421 O O . ILE A 1 226 ? 3.976 23.389 29.254 1.00 13.53 204 ILE A O 1
ATOM 1426 N N . LEU A 1 227 ? 2.543 22.057 30.408 1.00 12.86 205 LEU A N 1
ATOM 1427 C CA . LEU A 1 227 ? 3.273 20.826 29.984 1.00 14.43 205 LEU A CA 1
ATOM 1428 C C . LEU A 1 227 ? 3.277 20.692 28.452 1.00 15.01 205 LEU A C 1
ATOM 1429 O O . LEU A 1 227 ? 4.333 20.418 27.819 1.00 14.73 205 LEU A O 1
ATOM 1434 N N . ALA A 1 228 ? 2.097 20.826 27.837 1.00 14.18 206 ALA A N 1
ATOM 1435 C CA . ALA A 1 228 ? 1.992 20.771 26.366 1.00 15.63 206 ALA A CA 1
ATOM 1436 C C . ALA A 1 228 ? 2.946 21.728 25.648 1.00 15.52 206 ALA A C 1
ATOM 1437 O O . ALA A 1 228 ? 3.543 21.336 24.670 1.00 16.64 206 ALA A O 1
ATOM 1439 N N . ALA A 1 229 ? 3.150 22.921 26.193 1.00 15.47 207 ALA A N 1
ATOM 1440 C CA . ALA A 1 229 ? 4.024 23.944 25.601 1.00 15.40 207 ALA A CA 1
ATOM 1441 C C . ALA A 1 229 ? 5.456 23.448 25.725 1.00 16.40 207 ALA A C 1
ATOM 1442 O O . ALA A 1 229 ? 6.240 23.542 24.778 1.00 16.34 207 ALA A O 1
ATOM 1444 N N . HIS A 1 230 ? 5.793 22.835 26.847 1.00 14.45 208 HIS A N 1
ATOM 1445 C CA . HIS A 1 230 ? 7.140 22.332 27.019 1.00 15.67 208 HIS A CA 1
ATOM 1446 C C . HIS A 1 230 ? 7.411 21.166 26.019 1.00 15.20 208 HIS A C 1
ATOM 1447 O O . HIS A 1 230 ? 8.429 21.129 25.380 1.00 16.44 208 HIS A O 1
ATOM 1454 N N . LEU A 1 231 ? 6.476 20.238 25.898 1.00 14.30 209 LEU A N 1
ATOM 1455 C CA . LEU A 1 231 ? 6.643 19.094 24.952 1.00 14.61 209 LEU A CA 1
ATOM 1456 C C . LEU A 1 231 ? 6.717 19.562 23.499 1.00 14.70 209 LEU A C 1
ATOM 1457 O O . LEU A 1 231 ? 7.459 18.971 22.676 1.00 17.37 209 LEU A O 1
ATOM 1462 N N . ALA A 1 232 ? 5.988 20.648 23.195 1.00 15.98 210 ALA A N 1
ATOM 1463 C CA . ALA A 1 232 ? 6.015 21.260 21.847 1.00 17.82 210 ALA A CA 1
ATOM 1464 C C . ALA A 1 232 ? 7.421 21.803 21.554 1.00 18.05 210 ALA A C 1
ATOM 1465 O O . ALA A 1 232 ? 7.896 21.698 20.422 1.00 17.74 210 ALA A O 1
ATOM 1467 N N . HIS A 1 233 ? 8.079 22.419 22.539 1.00 18.92 211 HIS A N 1
ATOM 1468 C CA . HIS A 1 233 ? 9.493 22.772 22.454 1.00 18.99 211 HIS A CA 1
ATOM 1469 C C . HIS A 1 233 ? 10.439 21.572 22.225 1.00 20.37 211 HIS A C 1
ATOM 1470 O O . HIS A 1 233 ? 11.376 21.655 21.424 1.00 21.16 211 HIS A O 1
ATOM 1477 N N . LEU A 1 234 ? 10.223 20.485 22.945 1.00 18.08 212 LEU A N 1
ATOM 1478 C CA . LEU A 1 234 ? 11.046 19.307 22.782 1.00 18.19 212 LEU A CA 1
ATOM 1479 C C . LEU A 1 234 ? 10.857 18.758 21.329 1.00 18.61 212 LEU A C 1
ATOM 1480 O O . LEU A 1 234 ? 11.835 18.369 20.668 1.00 20.03 212 LEU A O 1
ATOM 1485 N N . GLU A 1 235 ? 9.633 18.761 20.863 1.00 17.51 213 GLU A N 1
ATOM 1486 C CA . GLU A 1 235 ? 9.321 18.286 19.471 1.00 19.06 213 GLU A CA 1
ATOM 1487 C C . GLU A 1 235 ? 10.070 19.160 18.466 1.00 19.75 213 GLU A C 1
ATOM 1488 O O . GLU A 1 235 ? 10.660 18.658 17.492 1.00 22.24 213 GLU A O 1
ATOM 1494 N N . ALA A 1 236 ? 10.042 20.479 18.697 1.00 20.98 214 ALA A N 1
ATOM 1495 C CA . ALA A 1 236 ? 10.726 21.430 17.792 1.00 20.63 214 ALA A CA 1
ATOM 1496 C C . ALA A 1 236 ? 12.205 21.264 17.835 1.00 23.49 214 ALA A C 1
ATOM 1497 O O . ALA A 1 236 ? 12.869 21.501 16.809 1.00 25.20 214 ALA A O 1
ATOM 1499 N N . ALA A 1 237 ? 12.769 20.867 18.978 1.00 22.83 215 ALA A N 1
ATOM 1500 C CA . ALA A 1 237 ? 14.209 20.743 19.051 1.00 25.59 215 ALA A CA 1
ATOM 1501 C C . ALA A 1 237 ? 14.679 19.437 18.461 1.00 26.28 215 ALA A C 1
ATOM 1502 O O . ALA A 1 237 ? 15.878 19.274 18.224 1.00 28.27 215 ALA A O 1
ATOM 1504 N N . ALA A 1 238 ? 13.765 18.469 18.309 1.00 25.89 216 ALA A N 1
ATOM 1505 C CA . ALA A 1 238 ? 14.188 17.112 17.944 1.00 24.87 216 ALA A CA 1
ATOM 1506 C C . ALA A 1 238 ? 14.467 17.032 16.437 1.00 26.36 216 ALA A C 1
ATOM 1507 O O . ALA A 1 238 ? 13.761 17.663 15.636 1.00 25.13 216 ALA A O 1
ATOM 1509 N N . PRO A 1 239 ? 15.470 16.215 16.053 1.00 27.45 217 PRO A N 1
ATOM 1510 C CA . PRO A 1 239 ? 15.847 16.066 14.629 1.00 27.10 217 PRO A CA 1
ATOM 1511 C C . PRO A 1 239 ? 14.805 15.263 13.828 1.00 28.40 217 PRO A C 1
ATOM 1512 O O . PRO A 1 239 ? 13.870 14.640 14.432 1.00 27.37 217 PRO A O 1
ATOM 1516 N N . ARG B 1 27 ? 3.185 59.801 65.885 1.00 48.62 5 ARG B N 1
ATOM 1517 C CA . ARG B 1 27 ? 4.196 58.712 66.074 1.00 48.54 5 ARG B CA 1
ATOM 1518 C C . ARG B 1 27 ? 3.614 57.330 65.704 1.00 47.30 5 ARG B C 1
ATOM 1519 O O . ARG B 1 27 ? 3.506 56.437 66.546 1.00 47.61 5 ARG B O 1
ATOM 1527 N N . ARG B 1 28 ? 3.199 57.167 64.447 1.00 45.44 6 ARG B N 1
ATOM 1528 C CA . ARG B 1 28 ? 2.949 55.823 63.947 1.00 43.04 6 ARG B CA 1
ATOM 1529 C C . ARG B 1 28 ? 3.391 55.506 62.486 1.00 39.85 6 ARG B C 1
ATOM 1530 O O . ARG B 1 28 ? 3.453 56.371 61.585 1.00 39.19 6 ARG B O 1
ATOM 1538 N N . TRP B 1 29 ? 3.785 54.254 62.299 1.00 35.87 7 TRP B N 1
ATOM 1539 C CA . TRP B 1 29 ? 4.383 53.820 61.046 1.00 31.51 7 TRP B CA 1
ATOM 1540 C C . TRP B 1 29 ? 3.298 53.658 59.987 1.00 30.53 7 TRP B C 1
ATOM 1541 O O . TRP B 1 29 ? 2.142 53.377 60.321 1.00 28.26 7 TRP B O 1
ATOM 1552 N N . SER B 1 30 ? 3.626 53.873 58.723 1.00 29.57 8 SER B N 1
ATOM 1553 C CA . SER B 1 30 ? 2.686 53.520 57.663 1.00 29.65 8 SER B CA 1
ATOM 1554 C C . SER B 1 30 ? 2.726 52.002 57.482 1.00 29.21 8 SER B C 1
ATOM 1555 O O . SER B 1 30 ? 3.663 51.346 57.942 1.00 28.15 8 SER B O 1
ATOM 1558 N N . THR B 1 31 ? 1.745 51.471 56.767 1.00 29.28 9 THR B N 1
ATOM 1559 C CA . THR B 1 31 ? 1.687 50.054 56.383 1.00 29.86 9 THR B CA 1
ATOM 1560 C C . THR B 1 31 ? 2.936 49.741 55.585 1.00 30.56 9 THR B C 1
ATOM 1561 O O . THR B 1 31 ? 3.623 48.752 55.867 1.00 29.51 9 THR B O 1
ATOM 1565 N N . GLU B 1 32 ? 3.237 50.597 54.610 1.00 31.30 10 GLU B N 1
ATOM 1566 C CA . GLU B 1 32 ? 4.485 50.464 53.830 1.00 32.16 10 GLU B CA 1
ATOM 1567 C C . GLU B 1 32 ? 5.762 50.275 54.687 1.00 30.01 10 GLU B C 1
ATOM 1568 O O . GLU B 1 32 ? 6.521 49.338 54.462 1.00 30.24 10 GLU B O 1
ATOM 1574 N N . GLN B 1 33 ? 5.972 51.123 55.690 1.00 27.90 11 GLN B N 1
ATOM 1575 C CA . GLN B 1 33 ? 7.078 50.966 56.636 1.00 26.83 11 GLN B CA 1
ATOM 1576 C C . GLN B 1 33 ? 7.083 49.643 57.447 1.00 24.35 11 GLN B C 1
ATOM 1577 O O . GLN B 1 33 ? 8.137 49.029 57.680 1.00 24.07 11 GLN B O 1
ATOM 1583 N N . ILE B 1 34 ? 5.914 49.261 57.942 1.00 21.81 12 ILE B N 1
ATOM 1584 C CA . ILE B 1 34 ? 5.734 47.992 58.620 1.00 20.20 12 ILE B CA 1
ATOM 1585 C C . ILE B 1 34 ? 6.160 46.822 57.692 1.00 21.47 12 ILE B C 1
ATOM 1586 O O . ILE B 1 34 ? 6.923 45.939 58.100 1.00 20.16 12 ILE B O 1
ATOM 1591 N N . LEU B 1 35 ? 5.664 46.851 56.449 1.00 21.85 13 LEU B N 1
ATOM 1592 C CA . LEU B 1 35 ? 5.934 45.762 55.487 1.00 22.46 13 LEU B CA 1
ATOM 1593 C C . LEU B 1 35 ? 7.434 45.653 55.170 1.00 22.76 13 LEU B C 1
ATOM 1594 O O . LEU B 1 35 ? 7.970 44.529 55.076 1.00 23.76 13 LEU B O 1
ATOM 1599 N N . ASP B 1 36 ? 8.085 46.788 55.000 1.00 22.60 14 ASP B N 1
ATOM 1600 C CA . ASP B 1 36 ? 9.517 46.850 54.768 1.00 24.77 14 ASP B CA 1
ATOM 1601 C C . ASP B 1 36 ? 10.346 46.381 55.978 1.00 24.17 14 ASP B C 1
ATOM 1602 O O . ASP B 1 36 ? 11.391 45.720 55.830 1.00 22.74 14 ASP B O 1
ATOM 1607 N N . ALA B 1 37 ? 9.890 46.707 57.183 1.00 22.04 15 ALA B N 1
ATOM 1608 C CA . ALA B 1 37 ? 10.582 46.164 58.368 1.00 21.66 15 ALA B CA 1
ATOM 1609 C C . ALA B 1 37 ? 10.448 44.655 58.389 1.00 19.89 15 ALA B C 1
ATOM 1610 O O . ALA B 1 37 ? 11.397 43.902 58.709 1.00 19.80 15 ALA B O 1
ATOM 1612 N N . ALA B 1 38 ? 9.242 44.172 58.067 1.00 18.00 16 ALA B N 1
ATOM 1613 C CA . ALA B 1 38 ? 9.001 42.747 58.066 1.00 16.75 16 ALA B CA 1
ATOM 1614 C C . ALA B 1 38 ? 9.855 42.012 57.039 1.00 16.20 16 ALA B C 1
ATOM 1615 O O . ALA B 1 38 ? 10.344 40.938 57.313 1.00 16.56 16 ALA B O 1
ATOM 1617 N N . ALA B 1 39 ? 9.986 42.613 55.861 1.00 19.07 17 ALA B N 1
ATOM 1618 C CA . ALA B 1 39 ? 10.813 42.009 54.777 1.00 18.94 17 ALA B CA 1
ATOM 1619 C C . ALA B 1 39 ? 12.251 41.761 55.282 1.00 20.81 17 ALA B C 1
ATOM 1620 O O . ALA B 1 39 ? 12.848 40.715 55.052 1.00 20.21 17 ALA B O 1
ATOM 1622 N N . GLU B 1 40 ? 12.780 42.739 55.987 1.00 20.46 18 GLU B N 1
ATOM 1623 C CA . GLU B 1 40 ? 14.136 42.619 56.438 1.00 22.29 18 GLU B CA 1
ATOM 1624 C C . GLU B 1 40 ? 14.222 41.573 57.511 1.00 21.71 18 GLU B C 1
ATOM 1625 O O . GLU B 1 40 ? 15.109 40.724 57.486 1.00 21.73 18 GLU B O 1
ATOM 1631 N N . LEU B 1 41 ? 13.279 41.576 58.447 1.00 20.80 19 LEU B N 1
ATOM 1632 C CA . LEU B 1 41 ? 13.297 40.555 59.494 1.00 21.52 19 LEU B CA 1
ATOM 1633 C C . LEU B 1 41 ? 13.250 39.159 58.925 1.00 23.56 19 LEU B C 1
ATOM 1634 O O . LEU B 1 41 ? 13.939 38.259 59.422 1.00 22.98 19 LEU B O 1
ATOM 1639 N N . LEU B 1 42 ? 12.437 38.981 57.865 1.00 23.44 20 LEU B N 1
ATOM 1640 C CA . LEU B 1 42 ? 12.308 37.718 57.188 1.00 27.85 20 LEU B CA 1
ATOM 1641 C C . LEU B 1 42 ? 13.567 37.231 56.444 1.00 30.33 20 LEU B C 1
ATOM 1642 O O . LEU B 1 42 ? 13.725 36.018 56.259 1.00 32.34 20 LEU B O 1
ATOM 1647 N N . LEU B 1 43 ? 14.412 38.153 56.001 1.00 34.47 21 LEU B N 1
ATOM 1648 C CA . LEU B 1 43 ? 15.697 37.795 55.415 1.00 39.47 21 LEU B CA 1
ATOM 1649 C C . LEU B 1 43 ? 16.423 36.901 56.400 1.00 43.80 21 LEU B C 1
ATOM 1650 O O . LEU B 1 43 ? 16.327 35.668 56.320 1.00 45.18 21 LEU B O 1
ATOM 1655 N N . ALA B 1 44 ? 17.079 37.534 57.376 1.00 48.74 22 ALA B N 1
ATOM 1656 C CA . ALA B 1 44 ? 17.940 36.823 58.311 1.00 52.12 22 ALA B CA 1
ATOM 1657 C C . ALA B 1 44 ? 17.057 36.150 59.322 1.00 54.68 22 ALA B C 1
ATOM 1658 O O . ALA B 1 44 ? 16.496 36.809 60.201 1.00 54.77 22 ALA B O 1
ATOM 1660 N N . GLY B 1 45 ? 16.920 34.836 59.171 1.00 57.15 23 GLY B N 1
ATOM 1661 C CA . GLY B 1 45 ? 15.983 34.085 59.971 1.00 60.55 23 GLY B CA 1
ATOM 1662 C C . GLY B 1 45 ? 16.575 33.602 61.285 1.00 63.15 23 GLY B C 1
ATOM 1663 O O . GLY B 1 45 ? 17.168 34.380 62.047 1.00 63.47 23 GLY B O 1
ATOM 1664 N N . ASP B 1 46 ? 16.423 32.305 61.549 1.00 65.27 24 ASP B N 1
ATOM 1665 C CA . ASP B 1 46 ? 15.786 31.382 60.609 1.00 67.10 24 ASP B CA 1
ATOM 1666 C C . ASP B 1 46 ? 15.180 30.192 61.359 1.00 67.70 24 ASP B C 1
ATOM 1667 O O . ASP B 1 46 ? 15.852 29.615 62.227 1.00 68.15 24 ASP B O 1
ATOM 1672 N N . ALA B 1 47 ? 13.933 29.816 61.056 1.00 68.29 25 ALA B N 1
ATOM 1673 C CA . ALA B 1 47 ? 13.077 30.464 60.063 1.00 68.70 25 ALA B CA 1
ATOM 1674 C C . ALA B 1 47 ? 11.694 30.711 60.659 1.00 69.08 25 ALA B C 1
ATOM 1675 O O . ALA B 1 47 ? 11.032 31.717 60.360 1.00 69.61 25 ALA B O 1
ATOM 1677 N N . THR B 1 49 ? 11.588 31.541 63.449 1.00 42.91 27 THR B N 1
ATOM 1678 C CA . THR B 1 49 ? 12.082 32.860 63.891 1.00 42.36 27 THR B CA 1
ATOM 1679 C C . THR B 1 49 ? 11.098 34.059 63.727 1.00 40.35 27 THR B C 1
ATOM 1680 O O . THR B 1 49 ? 10.873 34.814 64.692 1.00 42.29 27 THR B O 1
ATOM 1684 N N . PHE B 1 50 ? 10.555 34.277 62.520 1.00 37.41 28 PHE B N 1
ATOM 1685 C CA . PHE B 1 50 ? 9.673 35.439 62.306 1.00 33.36 28 PHE B CA 1
ATOM 1686 C C . PHE B 1 50 ? 8.333 35.293 62.991 1.00 32.13 28 PHE B C 1
ATOM 1687 O O . PHE B 1 50 ? 7.706 34.245 62.878 1.00 33.32 28 PHE B O 1
ATOM 1695 N N . SER B 1 51 ? 7.889 36.353 63.667 1.00 29.46 29 SER B N 1
ATOM 1696 C CA . SER B 1 51 ? 6.547 36.410 64.258 1.00 26.11 29 SER B CA 1
ATOM 1697 C C . SER B 1 51 ? 6.010 37.810 64.245 1.00 24.24 29 SER B C 1
ATOM 1698 O O . SER B 1 51 ? 6.764 38.789 64.162 1.00 22.41 29 SER B O 1
ATOM 1701 N N . VAL B 1 52 ? 4.691 37.913 64.405 1.00 22.70 30 VAL B N 1
ATOM 1702 C CA . VAL B 1 52 ? 4.087 39.205 64.564 1.00 22.74 30 VAL B CA 1
ATOM 1703 C C . VAL B 1 52 ? 4.637 39.926 65.820 1.00 20.77 30 VAL B C 1
ATOM 1704 O O . VAL B 1 52 ? 4.906 41.139 65.816 1.00 18.29 30 VAL B O 1
ATOM 1708 N N . ARG B 1 53 ? 4.775 39.157 66.907 1.00 20.41 31 ARG B N 1
ATOM 1709 C CA . ARG B 1 53 ? 5.365 39.684 68.153 1.00 19.47 31 ARG B CA 1
ATOM 1710 C C . ARG B 1 53 ? 6.717 40.355 67.921 1.00 18.40 31 ARG B C 1
ATOM 1711 O O . ARG B 1 53 ? 6.904 41.498 68.355 1.00 17.93 31 ARG B O 1
ATOM 1719 N N . LYS B 1 54 ? 7.626 39.662 67.223 1.00 19.28 32 LYS B N 1
ATOM 1720 C CA . LYS B 1 54 ? 8.969 40.220 66.905 1.00 21.03 32 LYS B CA 1
ATOM 1721 C C . LYS B 1 54 ? 8.881 41.452 66.016 1.00 19.18 32 LYS B C 1
ATOM 1722 O O . LYS B 1 54 ? 9.550 42.475 66.252 1.00 18.45 32 LYS B O 1
ATOM 1728 N N . LEU B 1 55 ? 7.986 41.387 65.006 1.00 16.84 33 LEU B N 1
ATOM 1729 C CA . LEU B 1 55 ? 7.810 42.525 64.129 1.00 16.03 33 LEU B CA 1
ATOM 1730 C C . LEU B 1 55 ? 7.345 43.730 64.951 1.00 16.66 33 LEU B C 1
ATOM 1731 O O . LEU B 1 55 ? 7.877 44.838 64.826 1.00 16.71 33 LEU B O 1
ATOM 1736 N N . ALA B 1 56 ? 6.374 43.515 65.854 1.00 16.43 34 ALA B N 1
ATOM 1737 C CA . ALA B 1 56 ? 5.833 44.647 66.640 1.00 18.25 34 ALA B CA 1
ATOM 1738 C C . ALA B 1 56 ? 6.917 45.300 67.518 1.00 19.15 34 ALA B C 1
ATOM 1739 O O . ALA B 1 56 ? 7.003 46.529 67.647 1.00 20.52 34 ALA B O 1
ATOM 1741 N N . ALA B 1 57 ? 7.695 44.432 68.120 1.00 19.33 35 ALA B N 1
ATOM 1742 C CA . ALA B 1 57 ? 8.765 44.801 69.021 1.00 22.97 35 ALA B CA 1
ATOM 1743 C C . ALA B 1 57 ? 9.828 45.614 68.291 1.00 23.44 35 ALA B C 1
ATOM 1744 O O . ALA B 1 57 ? 10.313 46.579 68.816 1.00 22.78 35 ALA B O 1
ATOM 1746 N N . SER B 1 58 ? 10.127 45.248 67.052 1.00 23.91 36 SER B N 1
ATOM 1747 C CA . SER B 1 58 ? 11.084 45.998 66.238 1.00 22.98 36 SER B CA 1
ATOM 1748 C C . SER B 1 58 ? 10.575 47.410 65.902 1.00 23.42 36 SER B C 1
ATOM 1749 O O . SER B 1 58 ? 11.373 48.341 65.629 1.00 24.63 36 SER B O 1
ATOM 1752 N N . LEU B 1 59 ? 9.263 47.594 65.879 1.00 19.91 37 LEU B N 1
ATOM 1753 C CA . LEU B 1 59 ? 8.658 48.864 65.527 1.00 20.08 37 LEU B CA 1
ATOM 1754 C C . LEU B 1 59 ? 8.335 49.718 66.760 1.00 19.16 37 LEU B C 1
ATOM 1755 O O . LEU B 1 59 ? 7.752 50.810 66.652 1.00 22.87 37 LEU B O 1
ATOM 1760 N N . GLY B 1 60 ? 8.604 49.145 67.917 1.00 20.83 38 GLY B N 1
ATOM 1761 C CA . GLY B 1 60 ? 8.316 49.787 69.217 1.00 21.50 38 GLY B CA 1
ATOM 1762 C C . GLY B 1 60 ? 6.829 49.923 69.436 1.00 22.42 38 GLY B C 1
ATOM 1763 O O . GLY B 1 60 ? 6.329 50.922 70.012 1.00 21.50 38 GLY B O 1
ATOM 1764 N N . THR B 1 61 ? 6.114 48.877 69.013 1.00 21.77 39 THR B N 1
ATOM 1765 C CA . THR B 1 61 ? 4.699 48.939 69.095 1.00 22.73 39 THR B CA 1
ATOM 1766 C C . THR B 1 61 ? 4.210 47.601 69.606 1.00 23.38 39 THR B C 1
ATOM 1767 O O . THR B 1 61 ? 4.989 46.830 70.054 1.00 23.80 39 THR B O 1
ATOM 1771 N N . ASP B 1 62 ? 2.919 47.346 69.575 1.00 22.27 40 ASP B N 1
ATOM 1772 C CA . ASP B 1 62 ? 2.487 46.025 70.040 1.00 24.16 40 ASP B CA 1
ATOM 1773 C C . ASP B 1 62 ? 1.711 45.259 68.981 1.00 23.60 40 ASP B C 1
ATOM 1774 O O . ASP B 1 62 ? 1.262 45.828 68.037 1.00 22.23 40 ASP B O 1
ATOM 1779 N N . SER B 1 63 ? 1.550 43.953 69.197 1.00 25.42 41 SER B N 1
ATOM 1780 C CA . SER B 1 63 ? 0.962 43.096 68.204 1.00 25.38 41 SER B CA 1
ATOM 1781 C C . SER B 1 63 ? -0.459 43.591 67.969 1.00 25.23 41 SER B C 1
ATOM 1782 O O . SER B 1 63 ? -0.872 43.752 66.840 1.00 24.22 41 SER B O 1
ATOM 1785 N N . SER B 1 64 ? -1.177 43.951 69.031 1.00 24.83 42 SER B N 1
ATOM 1786 C CA . SER B 1 64 ? -2.557 44.396 68.808 1.00 26.47 42 SER B CA 1
ATOM 1787 C C . SER B 1 64 ? -2.608 45.629 67.867 1.00 26.62 42 SER B C 1
ATOM 1788 O O . SER B 1 64 ? -3.494 45.752 67.030 1.00 29.12 42 SER B O 1
ATOM 1791 N N . SER B 1 65 ? -1.626 46.517 67.946 1.00 27.09 43 SER B N 1
ATOM 1792 C CA . SER B 1 65 ? -1.579 47.709 67.086 1.00 26.73 43 SER B CA 1
ATOM 1793 C C . SER B 1 65 ? -1.282 47.401 65.641 1.00 26.16 43 SER B C 1
ATOM 1794 O O . SER B 1 65 ? -1.734 48.109 64.736 1.00 25.82 43 SER B O 1
ATOM 1797 N N . LEU B 1 66 ? -0.491 46.354 65.412 1.00 25.23 44 LEU B N 1
ATOM 1798 C CA . LEU B 1 66 ? -0.124 46.009 64.055 1.00 26.20 44 LEU B CA 1
ATOM 1799 C C . LEU B 1 66 ? -1.287 45.489 63.302 1.00 26.35 44 LEU B C 1
ATOM 1800 O O . LEU B 1 66 ? -1.337 45.698 62.088 1.00 28.32 44 LEU B O 1
ATOM 1805 N N . TYR B 1 67 ? -2.166 44.762 64.003 1.00 26.44 45 TYR B N 1
ATOM 1806 C CA . TYR B 1 67 ? -3.322 44.149 63.341 1.00 28.29 45 TYR B CA 1
ATOM 1807 C C . TYR B 1 67 ? -4.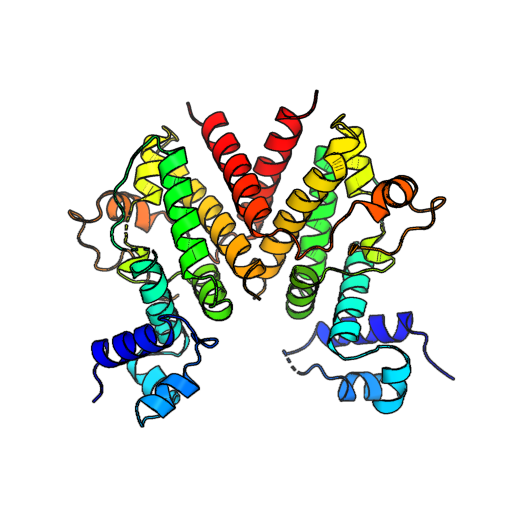410 45.100 62.940 1.00 28.45 45 TYR B C 1
ATOM 1808 O O . TYR B 1 67 ? -5.407 44.693 62.335 1.00 27.94 45 TYR B O 1
ATOM 1817 N N . ARG B 1 68 ? -4.202 46.373 63.241 1.00 27.45 46 ARG B N 1
ATOM 1818 C CA . ARG B 1 68 ? -5.037 47.420 62.645 1.00 28.45 46 ARG B CA 1
ATOM 1819 C C . ARG B 1 68 ? -4.712 47.539 61.167 1.00 30.42 46 ARG B C 1
ATOM 1820 O O . ARG B 1 68 ? -5.494 48.086 60.384 1.00 31.33 46 ARG B O 1
ATOM 1828 N N . HIS B 1 69 ? -3.549 47.035 60.789 1.00 31.39 47 HIS B N 1
ATOM 1829 C CA . HIS B 1 69 ? -3.070 47.190 59.411 1.00 32.81 47 HIS B CA 1
ATOM 1830 C C . HIS B 1 69 ? -3.369 46.016 58.475 1.00 34.58 47 HIS B C 1
ATOM 1831 O O . HIS B 1 69 ? -3.416 46.200 57.238 1.00 34.81 47 HIS B O 1
ATOM 1838 N N . PHE B 1 70 ? -3.550 44.836 59.065 1.00 35.85 48 PHE B N 1
ATOM 1839 C CA . PHE B 1 70 ? -3.708 43.585 58.304 1.00 38.24 48 PHE B CA 1
ATOM 1840 C C . PHE B 1 70 ? -4.782 42.738 58.927 1.00 39.53 48 PHE B C 1
ATOM 1841 O O . PHE B 1 70 ? -4.759 42.486 60.136 1.00 40.40 48 PHE B O 1
ATOM 1849 N N . ARG B 1 71 ? -5.729 42.297 58.096 1.00 40.81 49 ARG B N 1
ATOM 1850 C CA . ARG B 1 71 ? -6.795 41.438 58.566 1.00 41.94 49 ARG B CA 1
ATOM 1851 C C . ARG B 1 71 ? -6.254 40.259 59.425 1.00 41.81 49 ARG B C 1
ATOM 1852 O O . ARG B 1 71 ? -6.888 39.878 60.410 1.00 41.63 49 ARG B O 1
ATOM 1860 N N . ASN B 1 72 ? -5.071 39.730 59.080 1.00 41.70 50 ASN B N 1
ATOM 1861 C CA . ASN B 1 72 ? -4.488 38.523 59.746 1.00 41.08 50 ASN B CA 1
ATOM 1862 C C . ASN B 1 72 ? -3.038 38.255 59.295 1.00 39.94 50 ASN B C 1
ATOM 1863 O O . ASN B 1 72 ? -2.525 38.951 58.423 1.00 38.04 50 ASN B O 1
ATOM 1868 N N . LYS B 1 73 ? -2.393 37.229 59.850 1.00 38.13 51 LYS B N 1
ATOM 1869 C CA . LYS B 1 73 ? -1.027 36.953 59.475 1.00 37.30 51 LYS B CA 1
ATOM 1870 C C . LYS B 1 73 ? -0.783 36.555 58.005 1.00 36.81 51 LYS B C 1
ATOM 1871 O O . LYS B 1 73 ? 0.291 36.878 57.468 1.00 35.14 51 LYS B O 1
ATOM 1877 N N . THR B 1 74 ? -1.734 35.854 57.353 1.00 35.61 52 THR B N 1
ATOM 1878 C CA . THR B 1 74 ? -1.459 35.486 55.965 1.00 35.03 52 THR B CA 1
ATOM 1879 C C . THR B 1 74 ? -1.642 36.717 55.108 1.00 34.17 52 THR B C 1
ATOM 1880 O O . THR B 1 74 ? -0.938 36.866 54.112 1.00 33.90 52 THR B O 1
ATOM 1884 N N . GLU B 1 75 ? -2.544 37.629 55.522 1.00 32.19 53 GLU B N 1
ATOM 1885 C CA . GLU B 1 75 ? -2.718 38.893 54.784 1.00 32.12 53 GLU B CA 1
ATOM 1886 C C . GLU B 1 75 ? -1.484 39.775 54.961 1.00 30.72 53 GLU B C 1
ATOM 1887 O O . GLU B 1 75 ? -1.082 40.516 54.052 1.00 30.29 53 GLU B O 1
ATOM 1893 N N . LEU B 1 76 ? -0.901 39.701 56.157 1.00 30.13 54 LEU B N 1
ATOM 1894 C CA . LEU B 1 76 ? 0.357 40.403 56.451 1.00 29.02 54 LEU B CA 1
ATOM 1895 C C . LEU B 1 76 ? 1.466 39.845 55.546 1.00 26.63 54 LEU B C 1
ATOM 1896 O O . LEU B 1 76 ? 2.108 40.598 54.873 1.00 26.28 54 LEU B O 1
ATOM 1901 N N . LEU B 1 77 ? 1.669 38.533 55.540 1.00 27.01 55 LEU B N 1
ATOM 1902 C CA . LEU B 1 77 ? 2.679 37.877 54.674 1.00 24.31 55 LEU B CA 1
ATOM 1903 C C . LEU B 1 77 ? 2.468 38.120 53.191 1.00 25.08 55 LEU B C 1
ATOM 1904 O O . LEU B 1 77 ? 3.423 38.339 52.483 1.00 23.27 55 LEU B O 1
ATOM 1909 N N . ARG B 1 78 ? 1.238 38.084 52.701 1.00 25.94 56 ARG B N 1
ATOM 1910 C CA . ARG B 1 78 ? 0.984 38.451 51.301 1.00 26.72 56 ARG B CA 1
ATOM 1911 C C . ARG B 1 78 ? 1.411 39.867 51.035 1.00 25.86 56 ARG B C 1
ATOM 1912 O O . ARG B 1 78 ? 1.977 40.164 49.993 1.00 27.01 56 ARG B O 1
ATOM 1920 N N . ALA B 1 79 ? 1.144 40.759 52.000 1.00 23.36 57 ALA B N 1
ATOM 1921 C CA . ALA B 1 79 ? 1.419 42.149 51.830 1.00 22.31 57 ALA B CA 1
ATOM 1922 C C . ALA B 1 79 ? 2.927 42.359 51.819 1.00 20.48 57 ALA B C 1
ATOM 1923 O O . ALA B 1 79 ? 3.439 43.155 51.069 1.00 20.39 57 ALA B O 1
ATOM 1925 N N . VAL B 1 80 ? 3.622 41.593 52.650 1.00 20.74 58 VAL B N 1
ATOM 1926 C CA . VAL B 1 80 ? 5.082 41.648 52.589 1.00 20.02 58 VAL B CA 1
ATOM 1927 C C . VAL B 1 80 ? 5.607 41.065 51.225 1.00 19.55 58 VAL B C 1
ATOM 1928 O O . VAL B 1 80 ? 6.541 41.581 50.645 1.00 20.11 58 VAL B O 1
ATOM 1932 N N . ALA B 1 81 ? 5.020 39.968 50.757 1.00 20.63 59 ALA B N 1
ATOM 1933 C CA . ALA B 1 81 ? 5.446 39.381 49.451 1.00 21.42 59 ALA B CA 1
ATOM 1934 C C . ALA B 1 81 ? 5.284 40.455 48.352 1.00 21.88 59 ALA B C 1
ATOM 1935 O O . ALA B 1 81 ? 6.171 40.622 47.492 1.00 23.26 59 ALA B O 1
ATOM 1937 N N . ASP B 1 82 ? 4.247 41.285 48.442 1.00 22.02 60 ASP B N 1
ATOM 1938 C CA . ASP B 1 82 ? 4.097 42.402 47.502 1.00 22.22 60 ASP B CA 1
ATOM 1939 C C . ASP B 1 82 ? 5.288 43.335 47.511 1.00 23.23 60 ASP B C 1
ATOM 1940 O O . ASP B 1 82 ? 5.711 43.819 46.456 1.00 21.83 60 ASP B O 1
ATOM 1945 N N . ARG B 1 83 ? 5.861 43.602 48.697 1.00 21.13 61 ARG B N 1
ATOM 1946 C CA . ARG B 1 83 ? 7.017 44.463 48.760 1.00 21.99 61 ARG B CA 1
ATOM 1947 C C . ARG B 1 83 ? 8.192 43.876 48.004 1.00 21.75 61 ARG B C 1
ATOM 1948 O O . ARG B 1 83 ? 9.058 44.629 47.522 1.00 22.94 61 ARG B O 1
ATOM 1956 N N . ILE B 1 84 ? 8.300 42.535 48.001 1.00 21.77 62 ILE B N 1
ATOM 1957 C CA . ILE B 1 84 ? 9.358 41.850 47.249 1.00 21.17 62 ILE B CA 1
ATOM 1958 C C . ILE B 1 84 ? 9.164 42.026 45.748 1.00 22.01 62 ILE B C 1
ATOM 1959 O O . ILE B 1 84 ? 10.136 42.268 45.026 1.00 22.79 62 ILE B O 1
ATOM 1964 N N . LEU B 1 85 ? 7.926 41.904 45.275 1.00 21.57 63 LEU B N 1
ATOM 1965 C CA . LEU B 1 85 ? 7.681 42.264 43.868 1.00 21.97 63 LEU B CA 1
ATOM 1966 C C . LEU B 1 85 ? 8.118 43.708 43.595 1.00 22.02 63 LEU B C 1
ATOM 1967 O O . LEU B 1 85 ? 8.695 44.005 42.556 1.00 22.75 63 LEU B O 1
ATOM 1972 N N . LEU B 1 86 ? 7.799 44.633 44.518 1.00 21.70 64 LEU B N 1
ATOM 1973 C CA . LEU B 1 86 ? 8.088 46.022 44.282 1.00 22.93 64 LEU B CA 1
ATOM 1974 C C . LEU B 1 86 ? 9.576 46.231 44.116 1.00 22.54 64 LEU B C 1
ATOM 1975 O O . LEU B 1 86 ? 10.025 46.893 43.149 1.00 23.87 64 LEU B O 1
ATOM 1980 N N . SER B 1 87 ? 10.366 45.623 45.010 1.00 23.78 65 SER B N 1
ATOM 1981 C CA . SER B 1 87 ? 11.813 45.752 44.880 1.00 26.00 65 SER B CA 1
ATOM 1982 C C . SER B 1 87 ? 12.355 45.011 43.665 1.00 24.63 65 SER B C 1
ATOM 1983 O O . SER B 1 87 ? 13.352 45.447 43.071 1.00 26.19 65 SER B O 1
ATOM 1986 N N . ALA B 1 88 ? 11.722 43.898 43.280 1.00 23.82 66 ALA B N 1
ATOM 1987 C CA . ALA B 1 88 ? 12.148 43.232 42.051 1.00 23.45 66 ALA B CA 1
ATOM 1988 C C . ALA B 1 88 ? 12.149 44.190 40.877 1.00 22.75 66 ALA B C 1
ATOM 1989 O O . ALA B 1 88 ? 12.999 44.083 39.955 1.00 22.73 66 ALA B O 1
ATOM 1999 N N . ASP B 1 90 ? 12.392 47.423 41.031 1.00 30.32 68 ASP B N 1
ATOM 2000 C CA . ASP B 1 90 ? 13.304 48.537 41.301 1.00 32.76 68 ASP B CA 1
ATOM 2001 C C . ASP B 1 90 ? 14.322 48.802 40.251 1.00 32.63 68 ASP B C 1
ATOM 2002 O O . ASP B 1 90 ? 15.307 48.043 40.067 1.00 32.30 68 ASP B O 1
ATOM 2007 N N . GLY B 1 91 ? 14.086 49.927 39.578 1.00 33.15 69 GLY B N 1
ATOM 2008 C CA . GLY B 1 91 ? 15.016 50.387 38.553 1.00 33.09 69 GLY B CA 1
ATOM 2009 C C . GLY B 1 91 ? 14.836 49.633 37.260 1.00 32.10 69 GLY B C 1
ATOM 2010 O O . GLY B 1 91 ? 15.745 49.603 36.425 1.00 32.34 69 GLY B O 1
ATOM 2011 N N . TYR B 1 92 ? 13.691 48.961 37.105 1.00 30.18 70 TYR B N 1
ATOM 2012 C CA . TYR B 1 92 ? 13.467 48.215 35.848 1.00 28.66 70 TYR B CA 1
ATOM 2013 C C . TYR B 1 92 ? 13.137 49.181 34.727 1.00 28.09 70 TYR B C 1
ATOM 2014 O O . TYR B 1 92 ? 12.414 50.152 34.929 1.00 27.19 70 TYR B O 1
ATOM 2023 N N . ARG B 1 93 ? 13.733 48.948 33.548 1.00 28.12 71 ARG B N 1
ATOM 2024 C CA . ARG B 1 93 ? 13.386 49.674 32.333 1.00 29.42 71 ARG B CA 1
ATOM 2025 C C . ARG B 1 93 ? 13.120 48.654 31.240 1.00 28.46 71 ARG B C 1
ATOM 2026 O O . ARG B 1 93 ? 13.876 47.697 31.133 1.00 29.80 71 ARG B O 1
ATOM 2034 N N . PRO B 1 94 ? 12.024 48.823 30.473 1.00 28.99 72 PRO B N 1
ATOM 2035 C CA . PRO B 1 94 ? 11.580 47.845 29.452 1.00 28.85 72 PRO B CA 1
ATOM 2036 C C . PRO B 1 94 ? 12.385 47.712 28.186 1.00 30.17 72 PRO B C 1
ATOM 2037 O O . PRO B 1 94 ? 11.808 47.822 27.089 1.00 32.79 72 PRO B O 1
ATOM 2041 N N . GLU B 1 95 ? 13.680 47.423 28.290 1.00 28.86 73 GLU B N 1
ATOM 2042 C CA . GLU B 1 95 ? 14.504 47.382 27.098 1.00 28.71 73 GLU B CA 1
ATOM 2043 C C . GLU B 1 95 ? 14.426 46.061 26.317 1.00 26.77 73 GLU B C 1
ATOM 2044 O O . GLU B 1 95 ? 14.133 44.999 26.889 1.00 26.15 73 GLU B O 1
ATOM 2050 N N . GLY B 1 96 ? 14.771 46.110 25.029 1.00 23.73 74 GLY B N 1
ATOM 2051 C CA . GLY B 1 96 ? 14.874 44.869 24.254 1.00 20.41 74 GLY B CA 1
ATOM 2052 C C . GLY B 1 96 ? 13.512 44.411 23.780 1.00 18.82 74 GLY B C 1
ATOM 2053 O O . GLY B 1 96 ? 12.511 45.151 23.901 1.00 18.72 74 GLY B O 1
ATOM 2054 N N . ASP B 1 97 ? 13.470 43.229 23.175 1.00 16.87 75 ASP B N 1
ATOM 2055 C CA . ASP B 1 97 ? 12.227 42.783 22.540 1.00 17.05 75 ASP B CA 1
ATOM 2056 C C . ASP B 1 97 ? 11.275 42.174 23.607 1.00 15.91 75 ASP B C 1
ATOM 2057 O O . ASP B 1 97 ? 11.641 41.988 24.779 1.00 14.89 75 ASP B O 1
ATOM 2062 N N . TRP B 1 98 ? 10.054 41.844 23.211 1.00 16.70 76 TRP B N 1
ATOM 2063 C CA . TRP B 1 98 ? 9.085 41.333 24.201 1.00 15.33 76 TRP B CA 1
ATOM 2064 C C . TRP B 1 98 ? 9.549 40.097 24.971 1.00 16.38 76 TRP B C 1
ATOM 2065 O O . TRP B 1 98 ? 9.230 39.963 26.159 1.00 17.26 76 TRP B O 1
ATOM 2076 N N . LYS B 1 99 ? 10.295 39.198 24.310 1.00 14.96 77 LYS B N 1
ATOM 2077 C CA . LYS B 1 99 ? 10.793 37.989 24.950 1.00 16.69 77 LYS B CA 1
ATOM 2078 C C . LYS B 1 99 ? 11.916 38.355 25.928 1.00 14.99 77 LYS B C 1
ATOM 2079 O O . LYS B 1 99 ? 11.986 37.796 27.039 1.00 16.50 77 LYS B O 1
ATOM 2085 N N . GLN B 1 100 ? 12.768 39.328 25.562 1.00 15.49 78 GLN B N 1
ATOM 2086 C CA . GLN B 1 100 ? 13.841 39.774 26.450 1.00 15.87 78 GLN B CA 1
ATOM 2087 C C . GLN B 1 100 ? 13.242 40.421 27.732 1.00 16.33 78 GLN B C 1
ATOM 2088 O O . GLN B 1 100 ? 13.719 40.164 28.874 1.00 16.73 78 GLN B O 1
ATOM 2094 N N . ARG B 1 101 ? 12.141 41.149 27.539 1.00 14.62 79 ARG B N 1
ATOM 2095 C CA . ARG B 1 101 ? 11.453 41.859 28.646 1.00 14.83 79 ARG B CA 1
ATOM 2096 C C . ARG B 1 101 ? 10.827 40.841 29.595 1.00 13.68 79 ARG B C 1
ATOM 2097 O O . ARG B 1 101 ? 11.028 40.917 30.841 1.00 14.31 79 ARG B O 1
ATOM 2105 N N . LEU B 1 102 ? 10.158 39.835 29.058 1.00 14.85 80 LEU B N 1
ATOM 2106 C CA . LEU B 1 102 ? 9.514 38.836 29.932 1.00 13.63 80 LEU B CA 1
ATOM 2107 C C . LEU B 1 102 ? 10.584 38.049 30.682 1.00 15.19 80 LEU B C 1
ATOM 2108 O O . LEU B 1 102 ? 10.412 37.756 31.846 1.00 17.22 80 LEU B O 1
ATOM 2113 N N . THR B 1 103 ? 11.713 37.804 30.010 1.00 14.94 81 THR B N 1
ATOM 2114 C CA . THR B 1 103 ? 12.829 37.028 30.622 1.00 15.36 81 THR B CA 1
ATOM 2115 C C . THR B 1 103 ? 13.442 37.857 31.733 1.00 15.81 81 THR B C 1
ATOM 2116 O O . THR B 1 103 ? 13.680 37.348 32.830 1.00 15.78 81 THR B O 1
ATOM 2120 N N . ALA B 1 104 ? 13.637 39.144 31.458 1.00 16.14 82 ALA B N 1
ATOM 2121 C CA . ALA B 1 104 ? 14.195 40.061 32.461 1.00 16.67 82 ALA B CA 1
ATOM 2122 C C . ALA B 1 104 ? 13.338 40.155 33.717 1.00 17.83 82 ALA B C 1
ATOM 2123 O O . ALA B 1 104 ? 13.856 40.144 34.843 1.00 18.40 82 ALA B O 1
ATOM 2125 N N . VAL B 1 105 ? 12.038 40.311 33.543 1.00 16.73 83 VAL B N 1
ATOM 2126 C CA . VAL B 1 105 ? 11.169 40.289 34.691 1.00 16.23 83 VAL B CA 1
ATOM 2127 C C . VAL B 1 105 ? 11.258 38.941 35.474 1.00 16.86 83 VAL B C 1
ATOM 2128 O O . VAL B 1 105 ? 11.393 38.935 36.682 1.00 15.93 83 VAL B O 1
ATOM 2132 N N . ALA B 1 106 ? 11.092 37.802 34.788 1.00 16.28 84 ALA B N 1
ATOM 2133 C CA . ALA B 1 106 ? 11.184 36.491 35.426 1.00 16.60 84 ALA B CA 1
ATOM 2134 C C . ALA B 1 106 ? 12.534 36.365 36.232 1.00 16.70 84 ALA B C 1
ATOM 2135 O O . ALA B 1 106 ? 12.536 35.889 37.409 1.00 17.18 84 ALA B O 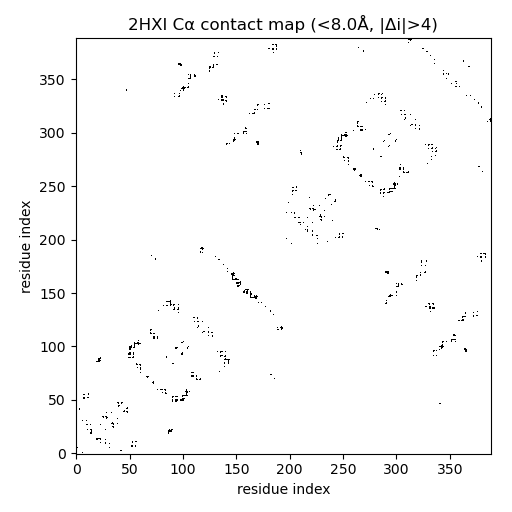1
ATOM 2137 N N . LEU B 1 107 ? 13.653 36.826 35.649 1.00 16.91 85 LEU B N 1
ATOM 2138 C CA . LEU B 1 107 ? 14.930 36.727 36.381 1.00 17.20 85 LEU B CA 1
ATOM 2139 C C . LEU B 1 107 ? 14.936 37.622 37.609 1.00 17.67 85 LEU B C 1
ATOM 2140 O O . LEU B 1 107 ? 15.543 37.238 38.650 1.00 19.17 85 LEU B O 1
ATOM 2145 N N . ARG B 1 108 ? 14.345 38.829 37.482 1.00 15.80 86 ARG B N 1
ATOM 2146 C CA . ARG B 1 108 ? 14.349 39.774 38.597 1.00 17.53 86 ARG B CA 1
ATOM 2147 C C . ARG B 1 108 ? 13.522 39.165 39.709 1.00 17.02 86 ARG B C 1
ATOM 2148 O O . ARG B 1 108 ? 13.886 39.262 40.858 1.00 17.70 86 ARG B O 1
ATOM 2156 N N . LEU B 1 109 ? 12.397 38.540 39.363 1.00 14.79 87 LEU B N 1
ATOM 2157 C CA . LEU B 1 109 ? 11.564 37.954 40.382 1.00 16.41 87 LEU B CA 1
ATOM 2158 C C . LEU B 1 109 ? 12.295 36.806 41.055 1.00 15.57 87 LEU B C 1
ATOM 2159 O O . LEU B 1 109 ? 12.199 36.659 42.287 1.00 17.50 87 LEU B O 1
ATOM 2164 N N . ARG B 1 110 ? 12.987 35.956 40.267 1.00 15.75 88 ARG B N 1
ATOM 2165 C CA . ARG B 1 110 ? 13.674 34.830 40.847 1.00 16.46 88 ARG B CA 1
ATOM 2166 C C . ARG B 1 110 ? 14.770 35.363 41.816 1.00 18.85 88 ARG B C 1
ATOM 2167 O O . ARG B 1 110 ? 14.987 34.809 42.919 1.00 19.58 88 ARG B O 1
ATOM 2175 N N . GLU B 1 111 ? 15.489 36.406 41.380 1.00 19.12 89 GLU B N 1
ATOM 2176 C CA . GLU B 1 111 ? 16.580 36.928 42.206 1.00 21.70 89 GLU B CA 1
ATOM 2177 C C . GLU B 1 111 ? 16.032 37.521 43.491 1.00 20.03 89 GLU B C 1
ATOM 2178 O O . GLU B 1 111 ? 16.505 37.200 44.580 1.00 20.53 89 GLU B O 1
ATOM 2184 N N . SER B 1 112 ? 14.981 38.331 43.380 1.00 18.68 90 SER B N 1
ATOM 2185 C CA . SER B 1 112 ? 14.380 38.943 44.565 1.00 19.59 90 SER B CA 1
ATOM 2186 C C . SER B 1 112 ? 13.874 37.935 45.585 1.00 20.83 90 SER B C 1
ATOM 2187 O O . SER B 1 112 ? 13.964 38.161 46.813 1.00 22.11 90 SER B O 1
ATOM 2190 N N . PHE B 1 113 ? 13.273 36.848 45.118 1.00 19.36 91 PHE B N 1
ATOM 2191 C CA . PHE B 1 113 ? 12.809 35.820 46.046 1.00 19.67 91 PHE B CA 1
ATOM 2192 C C . PHE B 1 113 ? 13.926 34.883 46.572 1.00 20.96 91 PHE B C 1
ATOM 2193 O O . PHE B 1 113 ? 13.696 34.114 47.503 1.00 21.93 91 PHE B O 1
ATOM 2201 N N . GLY B 1 114 ? 15.111 34.984 45.972 1.00 22.21 92 GLY B N 1
ATOM 2202 C CA . GLY B 1 114 ? 16.236 34.065 46.256 1.00 23.84 92 GLY B CA 1
ATOM 2203 C C . GLY B 1 114 ? 16.510 33.924 47.748 1.00 24.50 92 GLY B C 1
ATOM 2204 O O . GLY B 1 114 ? 16.708 32.819 48.238 1.00 25.22 92 GLY B O 1
ATOM 2205 N N . GLN B 1 115 ? 16.529 35.030 48.476 1.00 25.68 93 GLN B N 1
ATOM 2206 C CA . GLN B 1 115 ? 16.801 34.944 49.914 1.00 27.54 93 GLN B CA 1
ATOM 2207 C C . GLN B 1 115 ? 15.522 35.070 50.747 1.00 26.34 93 GLN B C 1
ATOM 2208 O O . GLN B 1 115 ? 15.608 35.240 51.964 1.00 26.79 93 GLN B O 1
ATOM 2214 N N . GLN B 1 116 ? 14.352 34.918 50.105 1.00 23.14 94 GLN B N 1
ATOM 2215 C CA . GLN B 1 116 ? 13.067 35.074 50.775 1.00 22.19 94 GLN B CA 1
ATOM 2216 C C . GLN B 1 116 ? 12.167 33.856 50.509 1.00 20.61 94 GLN B C 1
ATOM 2217 O O . GLN B 1 116 ? 11.027 34.001 50.021 1.00 21.32 94 GLN B O 1
ATOM 2223 N N . PRO B 1 117 ? 12.640 32.655 50.879 1.00 22.80 95 PRO B N 1
ATOM 2224 C CA . PRO B 1 117 ? 11.905 31.409 50.621 1.00 23.70 95 PRO B CA 1
ATOM 2225 C C . PRO B 1 117 ? 10.488 31.372 51.202 1.00 24.34 95 PRO B C 1
ATOM 2226 O O . PRO B 1 117 ? 9.561 30.935 50.510 1.00 25.36 95 PRO B O 1
ATOM 2230 N N . GLN B 1 118 ? 10.312 31.838 52.432 1.00 24.57 96 GLN B N 1
ATOM 2231 C CA . GLN B 1 118 ? 8.988 31.871 53.043 1.00 25.46 96 GLN B CA 1
ATOM 2232 C C . GLN B 1 118 ? 7.974 32.727 52.220 1.00 25.30 96 GLN B C 1
ATOM 2233 O O . GLN B 1 118 ? 6.870 32.266 51.859 1.00 27.82 96 GLN B O 1
ATOM 2239 N N . LEU B 1 119 ? 8.408 33.931 51.855 1.00 24.09 97 LEU B N 1
ATOM 2240 C CA . LEU B 1 119 ? 7.562 34.840 51.075 1.00 23.59 97 LEU B CA 1
ATOM 2241 C C . LEU B 1 119 ? 7.331 34.258 49.677 1.00 22.46 97 LEU B C 1
ATOM 2242 O O . LEU B 1 119 ? 6.265 34.431 49.102 1.00 23.31 97 LEU B O 1
ATOM 2247 N N . ALA B 1 120 ? 8.300 33.523 49.159 1.00 23.36 98 ALA B N 1
ATOM 2248 C CA . ALA B 1 120 ? 8.194 32.928 47.806 1.00 24.14 98 ALA B CA 1
ATOM 2249 C C . ALA B 1 120 ? 6.999 31.979 47.796 1.00 2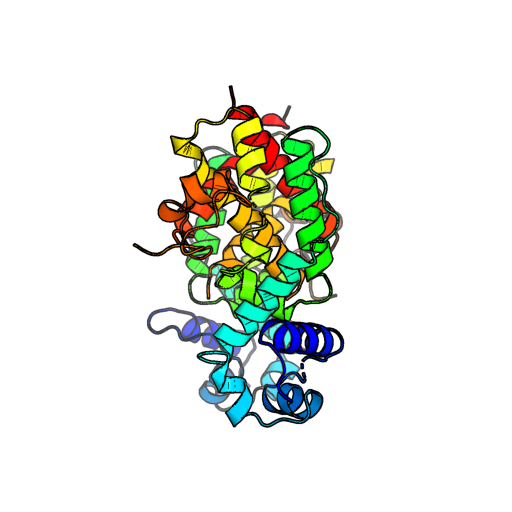4.92 98 ALA B C 1
ATOM 2250 O O . ALA B 1 120 ? 6.222 31.978 46.843 1.00 26.57 98 ALA B O 1
ATOM 2252 N N . ALA B 1 121 ? 6.872 31.209 48.869 1.00 26.61 99 ALA B N 1
ATOM 2253 C CA . ALA B 1 121 ? 5.757 30.263 49.061 1.00 26.62 99 ALA B CA 1
ATOM 2254 C C . ALA B 1 121 ? 4.380 30.956 49.139 1.00 27.68 99 ALA B C 1
ATOM 2255 O O . ALA B 1 121 ? 3.375 30.491 48.568 1.00 27.53 99 ALA B O 1
ATOM 2257 N N . VAL B 1 122 ? 4.321 32.033 49.907 1.00 27.78 100 VAL B N 1
ATOM 2258 C CA . VAL B 1 122 ? 3.106 32.765 50.097 1.00 28.20 100 VAL B CA 1
ATOM 2259 C C . VAL B 1 122 ? 2.700 33.337 48.756 1.00 28.66 100 VAL B C 1
ATOM 2260 O O . VAL B 1 122 ? 1.513 33.266 48.385 1.00 29.56 100 VAL B O 1
ATOM 2264 N N . TRP B 1 123 ? 3.651 33.927 48.032 1.00 27.28 101 TRP B N 1
ATOM 2265 C CA . TRP B 1 123 ? 3.290 34.577 46.762 1.00 26.31 101 TRP B CA 1
ATOM 2266 C C . TRP B 1 123 ? 2.834 33.542 45.747 1.00 27.04 101 TRP B C 1
ATOM 2267 O O . TRP B 1 123 ? 1.844 33.741 45.025 1.00 26.46 101 TRP B O 1
ATOM 2278 N N . GLY B 1 124 ? 3.554 32.423 45.702 1.00 28.37 102 GLY B N 1
ATOM 2279 C CA . GLY B 1 124 ? 3.256 31.356 44.764 1.00 30.18 102 GLY B CA 1
ATOM 2280 C C . GLY B 1 124 ? 1.869 30.791 45.020 1.00 32.65 102 GLY B C 1
ATOM 2281 O O . GLY B 1 124 ? 1.261 30.221 44.116 1.00 33.50 102 GLY B O 1
ATOM 2282 N N . ARG B 1 125 ? 1.359 30.963 46.235 1.00 34.03 103 ARG B N 1
ATOM 2283 C CA . ARG B 1 125 ? 0.035 30.456 46.596 1.00 35.36 103 ARG B CA 1
ATOM 2284 C C . ARG B 1 125 ? -1.087 31.469 46.440 1.00 35.67 103 ARG B C 1
ATOM 2285 O O . ARG B 1 125 ? -2.137 31.154 45.869 1.00 36.14 103 ARG B O 1
ATOM 2293 N N . HIS B 1 126 ? -0.904 32.675 46.959 1.00 35.78 104 HIS B N 1
ATOM 2294 C CA . HIS B 1 126 ? -1.992 33.632 46.933 1.00 36.11 104 HIS B CA 1
ATOM 2295 C C . HIS B 1 126 ? -1.797 34.767 45.903 1.00 36.69 104 HIS B C 1
ATOM 2296 O O . HIS B 1 126 ? -2.727 35.557 45.678 1.00 36.79 104 HIS B O 1
ATOM 2303 N N . GLY B 1 127 ? -0.594 34.908 45.333 1.00 35.43 105 GLY B N 1
ATOM 2304 C CA . GLY B 1 127 ? -0.229 36.162 44.668 1.00 34.94 105 GLY B CA 1
ATOM 2305 C C . GLY B 1 127 ? -0.278 37.347 45.629 1.00 35.90 105 GLY B C 1
ATOM 2306 O O . GLY B 1 127 ? -0.321 37.178 46.853 1.00 35.14 105 GLY B O 1
ATOM 2307 N N . SER B 1 128 ? -0.253 38.569 45.097 1.00 35.87 106 SER B N 1
ATOM 2308 C CA . SER B 1 128 ? -0.411 39.755 45.949 1.00 35.91 106 SER B CA 1
ATOM 2309 C C . SER B 1 128 ? -1.212 40.762 45.155 1.00 36.03 106 SER B C 1
ATOM 2310 O O . SER B 1 128 ? -1.326 40.614 43.930 1.00 35.83 106 SER B O 1
ATOM 2313 N N . GLY B 1 129 ? -1.806 41.730 45.849 1.00 35.88 107 GLY B N 1
ATOM 2314 C CA . GLY B 1 129 ? -2.740 42.652 45.216 1.00 35.76 107 GLY B CA 1
ATOM 2315 C C . GLY B 1 129 ? -2.368 44.111 45.256 1.00 34.74 107 GLY B C 1
ATOM 2316 O O . GLY B 1 129 ? -3.238 44.958 45.041 1.00 36.27 107 GLY B O 1
ATOM 2317 N N . GLY B 1 130 ? -1.099 44.416 45.528 1.00 32.85 108 GLY B N 1
ATOM 2318 C CA . GLY B 1 130 ? -0.646 45.768 45.681 1.00 29.46 108 GLY B CA 1
ATOM 2319 C C . GLY B 1 130 ? 0.214 46.309 44.546 1.00 28.74 108 GLY B C 1
ATOM 2320 O O . GLY B 1 130 ? 0.211 45.756 43.420 1.00 26.23 108 GLY B O 1
ATOM 2321 N N . THR B 1 131 ? 0.944 47.386 44.857 1.00 26.24 109 THR B N 1
ATOM 2322 C CA . THR B 1 131 ? 1.743 48.140 43.908 1.00 27.07 109 THR B CA 1
ATOM 2323 C C . THR B 1 131 ? 2.815 47.303 43.228 1.00 26.12 109 THR B C 1
ATOM 2324 O O . THR B 1 131 ? 3.053 47.470 42.019 1.00 25.64 109 THR B O 1
ATOM 2328 N N . GLY B 1 132 ? 3.470 46.432 43.992 1.00 24.28 110 GLY B N 1
ATOM 2329 C CA . GLY B 1 132 ? 4.485 45.538 43.402 1.00 21.87 110 GLY B CA 1
ATOM 2330 C C . GLY B 1 132 ? 3.900 44.627 42.341 1.00 21.81 110 GLY B C 1
ATOM 2331 O O . GLY B 1 132 ? 4.504 44.430 41.242 1.00 22.66 110 GLY B O 1
ATOM 2332 N N . SER B 1 133 ? 2.760 44.031 42.672 1.00 20.20 111 SER B N 1
ATOM 2333 C CA . SER B 1 133 ? 2.109 43.151 41.734 1.00 19.54 111 SER B CA 1
ATOM 2334 C C . SER B 1 133 ? 1.714 43.993 40.545 1.00 19.37 111 SER B C 1
ATOM 2335 O O . SER B 1 133 ? 1.835 43.535 39.408 1.00 17.77 111 SER B O 1
ATOM 2338 N N . ARG B 1 134 ? 1.170 45.190 40.801 1.00 18.27 112 ARG B N 1
ATOM 2339 C CA . ARG B 1 134 ? 0.764 46.019 39.672 1.00 17.66 112 ARG B CA 1
ATOM 2340 C C . ARG B 1 134 ? 1.907 46.349 38.680 1.00 16.38 112 ARG B C 1
ATOM 2341 O O . ARG B 1 134 ? 1.705 46.250 37.440 1.00 17.40 112 ARG B O 1
ATOM 2349 N N . LEU B 1 135 ? 3.061 46.765 39.187 1.00 16.83 113 LEU B N 1
ATOM 2350 C CA . LEU B 1 135 ? 4.192 47.072 38.314 1.00 18.36 113 LEU B CA 1
ATOM 2351 C C . LEU B 1 135 ? 4.640 45.860 37.519 1.00 16.86 113 LEU B C 1
ATOM 2352 O O . LEU B 1 135 ? 5.026 45.936 36.300 1.00 17.65 113 LEU B O 1
ATOM 2373 N N . GLU B 1 138 ? 1.877 45.046 34.957 1.00 13.91 116 GLU B N 1
ATOM 2374 C CA . GLU B 1 138 ? 1.833 46.039 33.869 1.00 14.13 116 GLU B CA 1
ATOM 2375 C C . GLU B 1 138 ? 2.918 45.651 32.816 1.00 15.58 116 GLU B C 1
ATOM 2376 O O . GLU B 1 138 ? 2.692 45.654 31.588 1.00 16.20 116 GLU B O 1
ATOM 2382 N N . GLU B 1 139 ? 4.116 45.335 33.292 1.00 14.79 117 GLU B N 1
ATOM 2383 C CA . GLU B 1 139 ? 5.182 45.041 32.319 1.00 15.11 117 GLU B CA 1
ATOM 2384 C C . GLU B 1 139 ? 4.915 43.726 31.575 1.00 15.04 117 GLU B C 1
ATOM 2385 O O . GLU B 1 139 ? 5.164 43.642 30.344 1.00 15.27 117 GLU B O 1
ATOM 2391 N N . VAL B 1 140 ? 4.489 42.684 32.280 1.00 14.29 118 VAL B N 1
ATOM 2392 C CA . VAL B 1 140 ? 4.193 41.421 31.604 1.00 13.04 118 VAL B CA 1
ATOM 2393 C C . VAL B 1 140 ? 3.112 41.623 30.519 1.00 13.91 118 VAL B C 1
ATOM 2394 O O . VAL B 1 140 ? 3.236 41.218 29.362 1.00 12.53 118 VAL B O 1
ATOM 2398 N N . LEU B 1 141 ? 2.064 42.350 30.894 1.00 13.58 119 LEU B N 1
ATOM 2399 C CA . LEU B 1 141 ? 0.946 42.545 29.985 1.00 14.10 119 LEU B CA 1
ATOM 2400 C C . LEU B 1 141 ? 1.376 43.420 28.770 1.00 14.62 119 LEU B C 1
ATOM 2401 O O . LEU B 1 141 ? 0.975 43.145 27.630 1.00 15.35 119 LEU B O 1
ATOM 2406 N N . GLN B 1 142 ? 2.195 44.459 28.988 1.00 13.08 120 GLN B N 1
ATOM 2407 C CA . GLN B 1 142 ? 2.673 45.300 27.884 1.00 13.96 120 GLN B CA 1
ATOM 2408 C C . GLN B 1 142 ? 3.542 44.434 26.961 1.00 14.20 120 GLN B C 1
ATOM 2409 O O . GLN B 1 142 ? 3.437 44.508 25.739 1.00 14.72 120 GLN B O 1
ATOM 2415 N N . ALA B 1 143 ? 4.412 43.632 27.561 1.00 13.41 121 ALA B N 1
ATOM 2416 C CA . ALA B 1 143 ? 5.238 42.677 26.759 1.00 14.19 121 ALA B CA 1
ATOM 2417 C C . ALA B 1 143 ? 4.406 41.698 25.911 1.00 12.86 121 ALA B C 1
ATOM 2418 O O . ALA B 1 143 ? 4.693 41.519 24.722 1.00 13.20 121 ALA B O 1
ATOM 2420 N N . LEU B 1 144 ? 3.373 41.129 26.516 1.00 12.86 122 LEU B N 1
ATOM 2421 C CA . LEU B 1 144 ? 2.466 40.218 25.798 1.00 14.28 122 LEU B CA 1
ATOM 2422 C C . LEU B 1 144 ? 1.739 40.984 24.644 1.00 13.78 122 LEU B C 1
ATOM 2423 O O . LEU B 1 144 ? 1.587 40.466 23.529 1.00 14.52 122 LEU B O 1
ATOM 2428 N N . ARG B 1 145 ? 1.325 42.243 24.895 1.00 13.77 123 ARG B N 1
ATOM 2429 C CA . ARG B 1 145 ? 0.757 43.013 23.785 1.00 13.72 123 ARG B CA 1
ATOM 2430 C C . ARG B 1 145 ? 1.753 43.237 22.697 1.00 15.73 123 ARG B C 1
ATOM 2431 O O . ARG B 1 145 ? 1.425 43.163 21.528 1.00 15.48 123 ARG B O 1
ATOM 2439 N N . ALA B 1 146 ? 2.991 43.539 23.120 1.00 15.51 124 ALA B N 1
ATOM 2440 C CA . ALA B 1 146 ? 4.075 43.799 22.152 1.00 15.31 124 ALA B CA 1
ATOM 2441 C C . ALA B 1 146 ? 4.366 42.644 21.209 1.00 14.87 124 ALA B C 1
ATOM 2442 O O . ALA B 1 146 ? 4.752 42.875 20.048 1.00 15.45 124 ALA B O 1
ATOM 2444 N N . SER B 1 147 ? 4.119 41.430 21.692 1.00 16.26 125 SER B N 1
ATOM 2445 C CA . SER B 1 147 ? 4.313 40.191 20.909 1.00 17.41 125 SER B CA 1
ATOM 2446 C C . SER B 1 147 ? 3.364 40.129 19.718 1.00 17.42 125 SER B C 1
ATOM 2447 O O . SER B 1 147 ? 3.585 39.341 18.797 1.00 18.58 125 SER B O 1
ATOM 2450 N N . GLY B 1 148 ? 2.266 40.883 19.768 1.00 18.31 126 GLY B N 1
ATOM 2451 C CA . GLY B 1 148 ? 1.16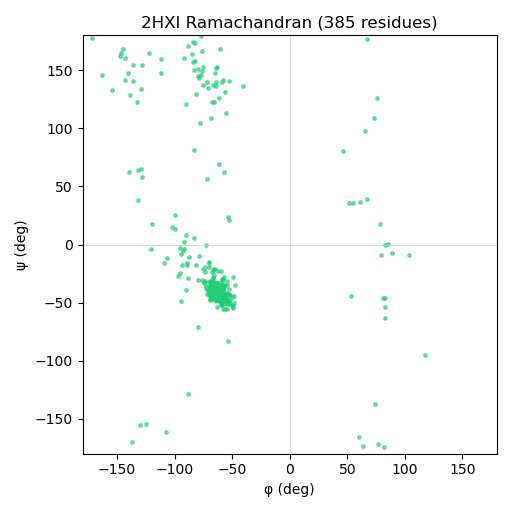2 40.623 18.807 1.00 20.46 126 GLY B CA 1
ATOM 2452 C C . GLY B 1 148 ? 0.070 39.620 19.144 1.00 21.22 126 GLY B C 1
ATOM 2453 O O . GLY B 1 148 ? -0.884 39.474 18.377 1.00 21.98 126 GLY B O 1
ATOM 2454 N N . LEU B 1 149 ? 0.218 38.887 20.247 1.00 20.88 127 LEU B N 1
ATOM 2455 C CA . LEU B 1 149 ? -0.797 37.946 20.699 1.00 21.41 127 LEU B CA 1
ATOM 2456 C C . LEU B 1 149 ? -2.132 38.698 20.779 1.00 22.58 127 LEU B C 1
ATOM 2457 O O . LEU B 1 149 ? -2.148 39.901 21.122 1.00 23.46 127 LEU B O 1
ATOM 2462 N N . PRO B 1 150 ? -3.249 38.046 20.373 1.00 22.73 128 PRO B N 1
ATOM 2463 C CA . PRO B 1 150 ? -4.503 38.814 20.474 1.00 23.02 128 PRO B CA 1
ATOM 2464 C C . PRO B 1 150 ? -4.890 39.182 21.910 1.00 23.51 128 PRO B C 1
ATOM 2465 O O . PRO B 1 150 ? -4.761 38.318 22.788 1.00 20.97 128 PRO B O 1
ATOM 2469 N N . ASP B 1 151 ? -5.397 40.414 22.143 1.00 24.16 129 ASP B N 1
ATOM 2470 C CA . ASP B 1 151 ? -5.863 40.858 23.473 1.00 25.34 129 ASP B CA 1
ATOM 2471 C C . ASP B 1 151 ? -6.769 39.906 24.167 1.00 24.79 129 ASP B C 1
ATOM 2472 O O . ASP B 1 151 ? -6.659 39.657 25.378 1.00 24.41 129 ASP B O 1
ATOM 2477 N N . ASP B 1 152 ? -7.720 39.374 23.411 1.00 25.22 130 ASP B N 1
ATOM 2478 C CA . ASP B 1 152 ? -8.675 38.467 24.001 1.00 26.46 130 ASP B CA 1
ATOM 2479 C C . ASP B 1 152 ? -7.950 37.326 24.708 1.00 26.28 130 ASP B C 1
ATOM 2480 O O . ASP B 1 152 ? -8.458 36.847 25.714 1.00 26.41 130 ASP B O 1
ATOM 2485 N N . GLU B 1 153 ? -6.768 36.931 24.189 1.00 22.06 131 GLU B N 1
ATOM 2486 C CA . GLU B 1 153 ? -6.031 35.750 24.710 1.00 21.89 131 GLU B CA 1
ATOM 2487 C C . GLU B 1 153 ? -5.059 36.109 25.846 1.00 19.55 131 GLU B C 1
ATOM 2488 O O . GLU B 1 153 ? -4.637 35.232 26.622 1.00 19.40 131 GLU B O 1
ATOM 2494 N N . ILE B 1 154 ? -4.737 37.393 25.952 1.00 17.87 132 ILE B N 1
ATOM 2495 C CA . ILE B 1 154 ? -3.695 37.836 26.889 1.00 16.49 132 ILE B CA 1
ATOM 2496 C C . ILE B 1 154 ? -3.899 37.445 28.351 1.00 17.71 132 ILE B C 1
ATOM 2497 O O . ILE B 1 154 ? -2.947 36.940 29.022 1.00 17.24 132 ILE B O 1
ATOM 2502 N N . PRO B 1 155 ? -5.099 37.620 28.898 1.00 16.66 133 PRO B N 1
ATOM 2503 C CA . PRO B 1 155 ? -5.256 37.206 30.332 1.00 18.55 133 PRO B CA 1
ATOM 2504 C C . PRO B 1 155 ? -4.935 35.720 30.556 1.00 19.61 133 PRO B C 1
ATOM 2505 O O . PRO B 1 155 ? -4.267 35.359 31.570 1.00 20.93 133 PRO B O 1
ATOM 2509 N N . ALA B 1 156 ? -5.375 34.840 29.636 1.00 18.87 134 ALA B N 1
ATOM 2510 C CA . ALA B 1 156 ? -5.078 33.419 29.816 1.00 20.96 134 ALA B CA 1
ATOM 2511 C C . ALA B 1 156 ? -3.566 33.151 29.673 1.00 20.06 134 ALA B C 1
ATOM 2512 O O . ALA B 1 156 ? -2.999 32.403 30.439 1.00 19.94 134 ALA B O 1
ATOM 2514 N N . ARG B 1 157 ? -2.950 33.803 28.702 1.00 20.34 135 ARG B N 1
ATOM 2515 C CA . ARG B 1 157 ? -1.481 33.677 28.454 1.00 19.74 135 ARG B CA 1
ATOM 2516 C C . ARG B 1 157 ? -0.675 34.174 29.673 1.00 19.27 135 ARG B C 1
ATOM 2517 O O . ARG B 1 157 ? 0.261 33.528 30.152 1.00 18.21 135 ARG B O 1
ATOM 2525 N N . TYR B 1 158 ? -1.064 35.357 30.159 1.00 16.51 136 TYR B N 1
ATOM 2526 C CA . TYR B 1 158 ? -0.569 35.876 31.400 1.00 17.00 136 TYR B CA 1
ATOM 2527 C C . TYR B 1 158 ? -0.658 34.870 32.552 1.00 17.74 136 TYR B C 1
ATOM 2528 O O . TYR B 1 158 ? 0.342 34.596 33.210 1.00 18.47 136 TYR B O 1
ATOM 2537 N N . HIS B 1 159 ? -1.854 34.328 32.763 1.00 17.72 137 HIS B N 1
ATOM 2538 C CA . HIS B 1 159 ? -2.106 33.415 33.880 1.00 18.47 137 HIS B CA 1
ATOM 2539 C C . HIS B 1 159 ? -1.109 32.208 33.855 1.00 17.88 137 HIS B C 1
ATOM 2540 O O . HIS B 1 159 ? -0.506 31.876 34.866 1.00 17.94 137 HIS B O 1
ATOM 2547 N N . ARG B 1 160 ? -0.976 31.566 32.708 1.00 17.45 138 ARG B N 1
ATOM 2548 C CA . ARG B 1 160 ? -0.074 30.421 32.558 1.00 17.15 138 ARG B CA 1
ATOM 2549 C C . ARG B 1 160 ? 1.412 30.802 32.759 1.00 17.69 138 ARG B C 1
ATOM 2550 O O . ARG B 1 160 ? 2.211 30.045 33.381 1.00 16.40 138 ARG B O 1
ATOM 2558 N N . LEU B 1 161 ? 1.761 31.974 32.240 1.00 15.72 139 LEU B N 1
ATOM 2559 C CA . LEU B 1 161 ? 3.147 32.412 32.320 1.00 15.40 139 LEU B CA 1
ATOM 2560 C C . LEU B 1 161 ? 3.518 32.641 33.785 1.00 15.94 139 LEU B C 1
ATOM 2561 O O . LEU B 1 161 ? 4.569 32.235 34.240 1.00 17.39 139 LEU B O 1
ATOM 2566 N N . VAL B 1 162 ? 2.677 33.328 34.515 1.00 16.28 140 VAL B N 1
ATOM 2567 C CA . VAL B 1 162 ? 2.960 33.615 35.946 1.00 19.91 140 VAL B CA 1
ATOM 2568 C C . VAL B 1 162 ? 2.819 32.404 36.818 1.00 19.23 140 VAL B C 1
ATOM 2569 O O . VAL B 1 162 ? 3.597 32.251 37.721 1.00 20.49 140 VAL B O 1
ATOM 2573 N N . ILE B 1 163 ? 1.842 31.546 36.547 1.00 18.31 141 ILE B N 1
ATOM 2574 C CA . ILE B 1 163 ? 1.836 30.222 37.215 1.00 17.70 141 ILE B CA 1
ATOM 2575 C C . ILE B 1 163 ? 3.196 29.500 36.996 1.00 17.52 141 ILE B C 1
ATOM 2576 O O . ILE B 1 163 ? 3.765 28.952 37.916 1.00 17.70 141 ILE B O 1
ATOM 2581 N N . LEU B 1 164 ? 3.676 29.478 35.764 1.00 17.25 142 LEU B N 1
ATOM 2582 C CA . LEU B 1 164 ? 4.983 28.809 35.517 1.00 15.46 142 LEU B CA 1
ATOM 2583 C C . LEU B 1 164 ? 6.112 29.433 36.368 1.00 15.95 142 LEU B C 1
ATOM 2584 O O . LEU B 1 164 ? 6.812 28.715 37.095 1.00 15.99 142 LEU B O 1
ATOM 2589 N N . ILE B 1 165 ? 6.290 30.728 36.243 1.00 15.91 143 ILE B N 1
ATOM 2590 C CA . ILE B 1 165 ? 7.404 31.453 36.918 1.00 15.32 143 ILE B CA 1
ATOM 2591 C C . ILE B 1 165 ? 7.329 31.269 38.441 1.00 15.40 143 ILE B C 1
ATOM 2592 O O . ILE B 1 165 ? 8.320 30.897 39.117 1.00 15.70 143 ILE B O 1
ATOM 2597 N N . SER B 1 166 ? 6.159 31.562 38.982 1.00 17.14 144 SER B N 1
ATOM 2598 C CA . SER B 1 166 ? 5.910 31.379 40.422 1.00 17.56 144 SER B CA 1
ATOM 2599 C C . SER B 1 166 ? 6.095 29.968 40.917 1.00 17.50 144 SER B C 1
ATOM 2600 O O . SER B 1 166 ? 6.719 29.740 41.965 1.00 17.45 144 SER B O 1
ATOM 2603 N N . SER B 1 167 ? 5.626 28.999 40.146 1.00 17.28 145 SER B N 1
ATOM 2604 C CA . SER B 1 167 ? 5.735 27.592 40.542 1.00 18.90 145 SER B CA 1
ATOM 2605 C C . SER B 1 167 ? 7.187 27.218 40.623 1.00 17.32 145 SER B C 1
ATOM 2606 O O . SER B 1 167 ? 7.568 26.537 41.573 1.00 19.02 145 SER B O 1
ATOM 2609 N N . LEU B 1 168 ? 7.989 27.654 39.645 1.00 15.89 146 LEU B N 1
ATOM 2610 C CA . LEU B 1 168 ? 9.417 27.306 39.616 1.00 16.39 146 LEU B CA 1
ATOM 2611 C C . LEU B 1 168 ? 10.153 27.967 40.787 1.00 18.65 146 LEU B C 1
ATOM 2612 O O . LEU B 1 168 ? 11.037 27.343 41.440 1.00 18.97 146 LEU B O 1
ATOM 2617 N N . ILE B 1 169 ? 9.764 29.206 41.078 1.00 19.13 147 ILE B N 1
ATOM 2618 C CA . ILE B 1 169 ? 10.401 29.974 42.178 1.00 20.63 147 ILE B CA 1
ATOM 2619 C C . ILE B 1 169 ? 10.035 29.352 43.528 1.00 21.13 147 ILE B C 1
ATOM 2620 O O . ILE B 1 169 ? 10.929 29.145 44.350 1.00 23.80 147 ILE B O 1
ATOM 2625 N N . THR B 1 170 ? 8.767 29.016 43.762 1.00 22.10 148 THR B N 1
ATOM 2626 C CA . THR B 1 170 ? 8.404 28.400 45.034 1.00 26.00 148 THR B CA 1
ATOM 2627 C C . THR B 1 170 ? 9.090 27.032 45.238 1.00 26.38 148 THR B C 1
ATOM 2628 O O . THR B 1 170 ? 9.588 26.727 46.336 1.00 26.75 148 THR B O 1
ATOM 2632 N N . ALA B 1 171 ? 9.156 26.225 44.172 1.00 24.56 149 ALA B N 1
ATOM 2633 C CA . ALA B 1 171 ? 9.772 24.915 44.285 1.00 25.94 149 ALA B CA 1
ATOM 2634 C C . ALA B 1 171 ? 11.248 24.980 44.597 1.00 28.05 149 ALA B C 1
ATOM 2635 O O . ALA B 1 171 ? 11.752 24.155 45.368 1.00 27.06 149 ALA B O 1
ATOM 2637 N N . GLU B 1 172 ? 11.950 25.940 44.019 1.00 30.36 150 GLU B N 1
ATOM 2638 C CA . GLU B 1 172 ? 13.385 26.017 44.183 1.00 33.94 150 GLU B CA 1
ATOM 2639 C C . GLU B 1 172 ? 13.796 26.354 45.629 1.00 36.41 150 GLU B C 1
ATOM 2640 O O . GLU B 1 172 ? 14.858 25.889 46.110 1.00 35.83 150 GLU B O 1
ATOM 2646 N N . GLY B 1 173 ? 12.976 27.133 46.326 1.00 38.14 151 GLY B N 1
ATOM 2647 C CA . GLY B 1 173 ? 13.375 27.618 47.635 1.00 42.33 151 GLY B CA 1
ATOM 2648 C C . GLY B 1 173 ? 12.952 26.811 48.855 1.00 44.36 151 GLY B C 1
ATOM 2649 O O . GLY B 1 173 ? 13.516 27.011 49.957 1.00 45.42 151 GLY B O 1
ATOM 2650 N N . GLY B 1 174 ? 11.952 25.935 48.696 1.00 46.10 152 GLY B N 1
ATOM 2651 C CA . GLY B 1 174 ? 11.452 25.117 49.813 1.00 47.50 152 GLY B CA 1
ATOM 2652 C C . GLY B 1 174 ? 10.612 25.912 50.817 1.00 48.58 152 GLY B C 1
ATOM 2653 O O . GLY B 1 174 ? 9.837 26.805 50.447 1.00 48.90 152 GLY B O 1
ATOM 2654 N N . GLN B 1 189 ? 24.068 13.005 47.921 1.00 46.89 167 GLN B N 1
ATOM 2655 C CA . GLN B 1 189 ? 23.316 13.228 49.172 1.00 46.52 167 GLN B CA 1
ATOM 2656 C C . GLN B 1 189 ? 22.457 12.013 49.622 1.00 44.84 167 GLN B C 1
ATOM 2657 O O . GLN B 1 189 ? 22.972 11.095 50.261 1.00 45.48 167 GLN B O 1
ATOM 2663 N N . PHE B 1 190 ? 21.180 11.974 49.274 1.00 41.43 168 PHE B N 1
ATOM 2664 C CA . PHE B 1 190 ? 20.341 10.823 49.601 1.00 37.90 168 PHE B CA 1
ATOM 2665 C C . PHE B 1 190 ? 20.386 9.728 48.520 1.00 37.08 168 PHE B C 1
ATOM 2666 O O . PHE B 1 190 ? 20.967 9.955 47.448 1.00 36.90 168 PHE B O 1
ATOM 2674 N N . ARG B 1 191 ? 19.798 8.555 48.810 1.00 34.07 169 ARG B N 1
ATOM 2675 C CA . ARG B 1 191 ? 19.965 7.376 47.943 1.00 32.44 169 ARG B CA 1
ATOM 2676 C C . ARG B 1 191 ? 19.324 7.571 46.579 1.00 29.64 169 ARG B C 1
ATOM 2677 O O . ARG B 1 191 ? 18.132 7.812 46.500 1.00 25.87 169 ARG B O 1
ATOM 2685 N N . VAL B 1 192 ? 20.114 7.443 45.508 1.00 27.45 170 VAL B N 1
ATOM 2686 C CA . VAL B 1 192 ? 19.604 7.642 44.157 1.00 26.85 170 VAL B CA 1
ATOM 2687 C C . VAL B 1 192 ? 18.819 6.397 43.663 1.00 23.44 170 VAL B C 1
ATOM 2688 O O . VAL B 1 192 ? 19.216 5.248 43.968 1.00 22.57 170 VAL B O 1
ATOM 2692 N N . ALA B 1 193 ? 17.728 6.634 42.905 1.00 22.25 171 ALA B N 1
ATOM 2693 C CA . ALA B 1 193 ? 16.814 5.555 42.445 1.00 21.65 171 ALA B CA 1
ATOM 2694 C C . ALA B 1 193 ? 17.544 4.391 41.730 1.00 22.00 171 ALA B C 1
ATOM 2695 O O . ALA B 1 193 ? 17.250 3.204 41.981 1.00 22.91 171 ALA B O 1
ATOM 2697 N N . VAL B 1 194 ? 18.509 4.698 40.858 1.00 21.71 172 VAL B N 1
ATOM 2698 C CA . VAL B 1 194 ? 19.114 3.630 40.057 1.00 22.28 172 VAL B CA 1
ATOM 2699 C C . VAL B 1 194 ? 19.936 2.604 40.862 1.00 21.66 172 VAL B C 1
ATOM 2700 O O . VAL B 1 194 ? 20.123 1.450 40.416 1.00 21.02 172 VAL B O 1
ATOM 2704 N N . LEU B 1 195 ? 20.384 3.021 42.052 1.00 20.84 173 LEU B N 1
ATOM 2705 C CA . LEU B 1 195 ? 21.320 2.183 42.821 1.00 22.98 173 LEU B CA 1
ATOM 2706 C C . LEU B 1 195 ? 20.565 0.961 43.282 1.00 23.79 173 LEU B C 1
ATOM 2707 O O . LEU B 1 195 ? 19.680 1.072 44.132 1.00 23.61 173 LEU B O 1
ATOM 2712 N N . GLY B 1 196 ? 20.884 -0.191 42.691 1.00 23.44 174 GLY B N 1
ATOM 2713 C CA . GLY B 1 196 ? 20.259 -1.445 43.051 1.00 24.06 174 GLY B CA 1
ATOM 2714 C C . GLY B 1 196 ? 19.221 -1.876 42.006 1.00 23.87 174 GLY B C 1
ATOM 2715 O O . GLY B 1 196 ? 18.748 -2.981 42.031 1.00 25.02 174 GLY B O 1
ATOM 2716 N N . ALA B 1 197 ? 18.906 -1.001 41.050 1.00 23.84 175 ALA B N 1
ATOM 2717 C CA . ALA B 1 197 ? 17.947 -1.324 39.966 1.00 23.36 175 ALA B CA 1
ATOM 2718 C C . ALA B 1 197 ? 18.433 -2.432 39.073 1.00 23.66 175 ALA B C 1
ATOM 2719 O O . ALA B 1 197 ? 19.602 -2.441 38.654 1.00 25.90 175 ALA B O 1
ATOM 2721 N N . ASP B 1 198 ? 17.561 -3.363 38.736 1.00 23.99 176 ASP B N 1
ATOM 2722 C CA . ASP B 1 198 ? 17.880 -4.443 37.799 1.00 25.01 176 ASP B CA 1
ATOM 2723 C C . ASP B 1 198 ? 18.069 -3.813 36.405 1.00 24.17 176 ASP B C 1
ATOM 2724 O O . ASP B 1 198 ? 17.142 -3.202 35.898 1.00 22.62 176 ASP B O 1
ATOM 2729 N N . PRO B 1 199 ? 19.243 -4.007 35.767 1.00 23.11 177 PRO B N 1
ATOM 2730 C CA . PRO B 1 199 ? 19.401 -3.341 34.448 1.00 23.72 177 PRO B CA 1
ATOM 2731 C C . PRO B 1 199 ? 18.598 -3.984 33.338 1.00 25.25 177 PRO B C 1
ATOM 2732 O O . PRO B 1 199 ? 18.331 -3.332 32.328 1.00 24.00 177 PRO B O 1
ATOM 2736 N N . GLU B 1 200 ? 18.163 -5.241 33.498 1.00 26.97 178 GLU B N 1
ATOM 2737 C CA . GLU B 1 200 ? 17.241 -5.798 32.510 1.00 29.65 178 GLU B CA 1
ATOM 2738 C C . GLU B 1 200 ? 15.834 -5.253 32.650 1.00 27.89 178 GLU B C 1
ATOM 2739 O O . GLU B 1 200 ? 15.153 -5.146 31.626 1.00 28.09 178 GLU B O 1
ATOM 2745 N N . ARG B 1 201 ? 15.379 -4.932 33.867 1.00 26.16 179 ARG B N 1
ATOM 2746 C CA . ARG B 1 201 ? 13.996 -4.364 34.072 1.00 24.94 179 ARG B CA 1
ATOM 2747 C C . ARG B 1 201 ? 14.019 -2.862 33.725 1.00 22.55 179 ARG B C 1
ATOM 2748 O O . ARG B 1 201 ? 12.991 -2.273 33.288 1.00 22.29 179 ARG B O 1
ATOM 2756 N N . PHE B 1 202 ? 15.177 -2.243 33.949 1.00 20.26 180 PHE B N 1
ATOM 2757 C CA . PHE B 1 202 ? 15.251 -0.772 33.789 1.00 18.85 180 PHE B CA 1
ATOM 2758 C C . PHE B 1 202 ? 16.426 -0.342 32.901 1.00 18.01 180 PHE B C 1
ATOM 2759 O O . PHE B 1 202 ? 17.410 0.280 33.391 1.00 19.82 180 PHE B O 1
ATOM 2767 N N . PRO B 1 203 ? 16.381 -0.719 31.612 1.00 18.63 181 PRO B N 1
ATOM 2768 C CA . PRO B 1 203 ? 17.534 -0.494 30.734 1.00 16.33 181 PRO B CA 1
ATOM 2769 C C . PRO B 1 203 ? 17.853 0.952 30.505 1.00 17.55 181 PRO B C 1
ATOM 2770 O O . PRO B 1 203 ? 19.057 1.340 30.459 1.00 16.83 181 PRO B O 1
ATOM 2774 N N . ALA B 1 204 ? 16.804 1.777 30.349 1.00 16.54 182 ALA B N 1
ATOM 2775 C CA . ALA B 1 204 ? 17.047 3.189 30.099 1.00 16.69 182 ALA B CA 1
ATOM 2776 C C . ALA B 1 204 ? 17.664 3.843 31.336 1.00 16.89 182 ALA B C 1
ATOM 2777 O O . ALA B 1 204 ? 18.603 4.600 31.258 1.00 17.92 182 ALA B O 1
ATOM 2779 N N . LEU B 1 205 ? 17.108 3.513 32.486 1.00 18.11 183 LEU B N 1
ATOM 2780 C CA . LEU B 1 205 ? 17.585 4.118 33.721 1.00 18.35 183 LEU B CA 1
ATOM 2781 C C . LEU B 1 205 ? 19.057 3.758 33.936 1.00 17.93 183 LEU B C 1
ATOM 2782 O O . LEU B 1 205 ? 19.864 4.641 34.229 1.00 17.93 183 LEU B O 1
ATOM 2787 N N . SER B 1 206 ? 19.372 2.482 33.787 1.00 18.46 184 SER B N 1
ATOM 2788 C CA . SER B 1 206 ? 20.744 1.998 33.955 1.00 21.09 184 SER B CA 1
ATOM 2789 C C . SER B 1 206 ? 21.698 2.684 32.950 1.00 20.21 184 SER B C 1
ATOM 2790 O O . SER B 1 206 ? 22.829 3.060 33.293 1.00 21.72 184 SER B O 1
ATOM 2793 N N . HIS B 1 207 ? 21.228 2.888 31.725 1.00 19.39 185 HIS B N 1
ATOM 2794 C CA . HIS B 1 207 ? 22.011 3.486 30.630 1.00 19.82 185 HIS B CA 1
ATOM 2795 C C . HIS B 1 207 ? 22.353 4.935 30.981 1.00 21.89 185 HIS B C 1
ATOM 2796 O O . HIS B 1 207 ? 23.493 5.370 30.789 1.00 22.61 185 HIS B O 1
ATOM 2803 N N . PHE B 1 208 ? 21.367 5.688 31.479 1.00 19.10 186 PHE B N 1
ATOM 2804 C CA . PHE B 1 208 ? 21.488 7.156 31.743 1.00 20.38 186 PHE B CA 1
ATOM 2805 C C . PHE B 1 208 ? 21.822 7.566 33.172 1.00 22.20 186 PHE B C 1
ATOM 2806 O O . PHE B 1 208 ? 22.357 8.630 33.416 1.00 21.29 186 PHE B O 1
ATOM 2814 N N . ALA B 1 209 ? 21.450 6.752 34.147 1.00 24.49 187 ALA B N 1
ATOM 2815 C CA . ALA B 1 209 ? 21.336 7.328 35.505 1.00 25.97 187 ALA B CA 1
ATOM 2816 C C . ALA B 1 209 ? 22.658 7.975 36.083 1.00 26.33 187 ALA B C 1
ATOM 2817 O O . ALA B 1 209 ? 22.607 8.947 36.827 1.00 26.82 187 ALA B O 1
ATOM 2819 N N . ARG B 1 210 ? 23.817 7.468 35.692 1.00 25.85 188 ARG B N 1
ATOM 2820 C CA . ARG B 1 210 ? 25.098 8.102 36.003 1.00 27.04 188 ARG B CA 1
ATOM 2821 C C . ARG B 1 210 ? 25.252 9.559 35.497 1.00 26.50 188 ARG B C 1
ATOM 2822 O O . ARG B 1 210 ? 25.954 10.411 36.087 1.00 28.44 188 ARG B O 1
ATOM 2830 N N . GLU B 1 211 ? 24.576 9.867 34.396 1.00 23.05 189 GLU B N 1
ATOM 2831 C CA . GLU B 1 211 ? 24.612 11.202 33.849 1.00 23.55 189 GLU B CA 1
ATOM 2832 C C . GLU B 1 211 ? 23.443 12.080 34.334 1.00 21.14 189 GLU B C 1
ATOM 2833 O O . GLU B 1 211 ? 23.396 13.256 34.071 1.00 21.46 189 GLU B O 1
ATOM 2839 N N . ILE B 1 212 ? 22.476 11.506 35.039 1.00 19.27 190 ILE B N 1
ATOM 2840 C CA . ILE B 1 212 ? 21.342 12.324 35.459 1.00 20.40 190 I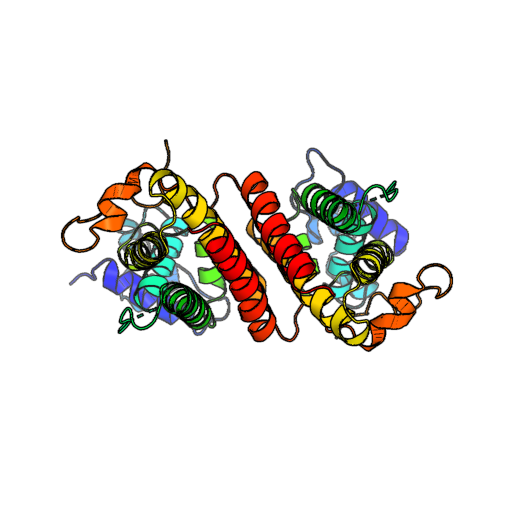LE B CA 1
ATOM 2841 C C . ILE B 1 212 ? 21.696 13.113 36.723 1.00 21.11 190 ILE B C 1
ATOM 2842 O O . ILE B 1 212 ? 22.248 12.547 37.723 1.00 20.66 190 ILE B O 1
ATOM 2847 N N . ARG B 1 213 ? 21.436 14.423 36.654 1.00 22.76 191 ARG B N 1
ATOM 2848 C CA . ARG B 1 213 ? 21.639 15.359 37.759 1.00 24.88 191 ARG B CA 1
ATOM 2849 C C . ARG B 1 213 ? 20.521 15.243 38.809 1.00 25.24 191 ARG B C 1
ATOM 2850 O O . ARG B 1 213 ? 19.350 15.046 38.439 1.00 23.43 191 ARG B O 1
ATOM 2858 N N . PRO B 1 214 ? 20.830 15.435 40.116 1.00 26.57 192 PRO B N 1
ATOM 2859 C CA . PRO B 1 214 ? 19.676 15.413 41.061 1.00 25.86 192 PRO B CA 1
ATOM 2860 C C . PRO B 1 214 ? 18.685 16.545 40.779 1.00 24.59 192 PRO B C 1
ATOM 2861 O O . PRO B 1 214 ? 19.080 17.566 40.242 1.00 23.70 192 PRO B O 1
ATOM 2865 N N . LEU B 1 215 ? 17.415 16.326 41.129 1.00 24.71 193 LEU B N 1
ATOM 2866 C CA . LEU B 1 215 ? 16.357 17.304 40.893 1.00 24.53 193 LEU B CA 1
ATOM 2867 C C . LEU B 1 215 ? 16.597 18.638 41.595 1.00 24.49 193 LEU B C 1
ATOM 2868 O O . LEU B 1 215 ? 16.075 19.650 41.159 1.00 23.89 193 LEU B O 1
ATOM 2873 N N . GLY B 1 216 ? 17.412 18.637 42.653 1.00 25.82 194 GLY B N 1
ATOM 2874 C CA . GLY B 1 216 ? 17.698 19.885 43.347 1.00 26.18 194 GLY B CA 1
ATOM 2875 C C . GLY B 1 216 ? 18.929 20.639 42.851 1.00 26.43 194 GLY B C 1
ATOM 2876 O O . GLY B 1 216 ? 19.236 21.707 43.386 1.00 25.46 194 GLY B O 1
ATOM 2877 N N . ALA B 1 217 ? 19.667 20.051 41.901 1.00 25.22 195 ALA B N 1
ATOM 2878 C CA . ALA B 1 217 ? 20.926 20.615 41.390 1.00 24.56 195 ALA B CA 1
ATOM 2879 C C . ALA B 1 217 ? 20.591 21.472 40.183 1.00 24.28 195 ALA B C 1
ATOM 2880 O O . ALA B 1 217 ? 19.519 21.297 39.595 1.00 20.14 195 ALA B O 1
ATOM 2882 N N . ASP B 1 218 ? 21.495 22.382 39.803 1.00 22.43 196 ASP B N 1
ATOM 2883 C CA . ASP B 1 218 ? 21.383 23.151 38.538 1.00 23.65 196 ASP B CA 1
ATOM 2884 C C . ASP B 1 218 ? 19.999 23.851 38.336 1.00 22.75 196 ASP B C 1
ATOM 2885 O O . ASP B 1 218 ? 19.496 23.986 37.182 1.00 21.73 196 ASP B O 1
ATOM 2890 N N . ARG B 1 219 ? 19.391 24.332 39.431 1.00 22.05 197 ARG B N 1
ATOM 2891 C CA . ARG B 1 219 ? 18.021 24.912 39.322 1.00 21.19 197 ARG B CA 1
ATOM 2892 C C . ARG B 1 219 ? 17.982 26.220 38.550 1.00 21.65 197 ARG B C 1
ATOM 2893 O O . ARG B 1 219 ? 16.950 26.506 37.909 1.00 18.89 197 ARG B O 1
ATOM 2901 N N . GLY B 1 220 ? 19.066 27.044 38.615 1.00 20.80 198 GLY B N 1
ATOM 2902 C CA . GLY B 1 220 ? 19.128 28.291 37.829 1.00 21.51 198 GLY B CA 1
ATOM 2903 C C . GLY B 1 220 ? 19.111 28.119 36.319 1.00 20.71 198 GLY B C 1
ATOM 2904 O O . GLY B 1 220 ? 18.380 28.809 35.563 1.00 21.29 198 GLY B O 1
ATOM 2905 N N . ALA B 1 221 ? 19.871 27.145 35.857 1.00 20.23 199 ALA B N 1
ATOM 2906 C CA . ALA B 1 221 ? 19.868 26.827 34.425 1.00 20.21 199 ALA B CA 1
ATOM 2907 C C . ALA B 1 221 ? 18.525 26.242 33.998 1.00 18.61 199 ALA B C 1
ATOM 2908 O O . ALA B 1 221 ? 18.008 26.573 32.882 1.00 19.33 199 ALA B O 1
ATOM 2910 N N . ALA B 1 222 ? 17.998 25.333 34.833 1.00 16.80 200 ALA B N 1
ATOM 2911 C CA . ALA B 1 222 ? 16.692 24.698 34.539 1.00 15.59 200 ALA B CA 1
ATOM 2912 C C . ALA B 1 222 ? 15.645 25.829 34.440 1.00 15.96 200 ALA B C 1
ATOM 2913 O O . ALA B 1 222 ? 14.899 25.856 33.461 1.00 14.25 200 ALA B O 1
ATOM 2915 N N . PHE B 1 223 ? 15.630 26.765 35.412 1.00 14.46 201 PHE B N 1
ATOM 2916 C CA . PHE B 1 223 ? 14.686 27.925 35.328 1.00 15.06 201 PHE B CA 1
ATOM 2917 C C . PHE B 1 223 ? 14.744 28.617 33.954 1.00 15.95 201 PHE B C 1
ATOM 2918 O O . PHE B 1 223 ? 13.736 28.808 33.270 1.00 14.93 201 PHE B O 1
ATOM 2926 N N . GLU B 1 224 ? 15.938 29.027 33.551 1.00 16.21 202 GLU B N 1
ATOM 2927 C CA . GLU B 1 224 ? 16.093 29.729 32.311 1.00 16.73 202 GLU B CA 1
ATOM 2928 C C . GLU B 1 224 ? 15.667 28.928 31.072 1.00 15.89 202 GLU B C 1
ATOM 2929 O O . GLU B 1 224 ? 15.028 29.462 30.150 1.00 15.10 202 GLU B O 1
ATOM 2935 N N . GLU B 1 225 ? 15.985 27.641 31.050 1.00 15.96 203 GLU B N 1
ATOM 2936 C CA . GLU B 1 225 ? 15.678 26.787 29.892 1.00 16.76 203 GLU B CA 1
ATOM 2937 C C . GLU B 1 225 ? 14.189 26.458 29.779 1.00 15.92 203 GLU B C 1
ATOM 2938 O O . GLU B 1 225 ? 13.606 26.405 28.675 1.00 17.13 203 GLU B O 1
ATOM 2944 N N . ILE B 1 226 ? 13.578 26.295 30.916 1.00 14.95 204 ILE B N 1
ATOM 2945 C CA . ILE B 1 226 ? 12.138 26.002 30.954 1.00 14.98 204 ILE B CA 1
ATOM 2946 C C . ILE B 1 226 ? 11.394 27.280 30.567 1.00 14.81 204 ILE B C 1
ATOM 2947 O O . ILE B 1 226 ? 10.391 27.258 29.811 1.00 13.82 204 ILE B O 1
ATOM 2952 N N . LEU B 1 227 ? 11.852 28.409 31.098 1.00 14.81 205 LEU B N 1
ATOM 2953 C CA . LEU B 1 227 ? 11.251 29.707 30.707 1.00 14.60 205 LEU B CA 1
ATOM 2954 C C . LEU B 1 227 ? 11.401 29.971 29.217 1.00 14.65 205 LEU B C 1
ATOM 2955 O O . LEU B 1 227 ? 10.426 30.335 28.537 1.00 14.88 205 LEU B O 1
ATOM 2960 N N . ALA B 1 228 ? 12.602 29.720 28.670 1.00 14.56 206 ALA B N 1
ATOM 2961 C CA . ALA B 1 228 ? 12.843 30.022 27.233 1.00 16.20 206 ALA B CA 1
ATOM 2962 C C . ALA B 1 228 ? 11.942 29.128 26.381 1.00 14.74 206 ALA B C 1
ATOM 2963 O O . ALA B 1 228 ? 11.379 29.591 25.369 1.00 16.02 206 ALA B O 1
ATOM 2965 N N . ALA B 1 229 ? 11.751 27.881 26.820 1.00 14.78 207 ALA B N 1
ATOM 2966 C CA . ALA B 1 229 ? 10.885 26.936 26.089 1.00 14.71 207 ALA B CA 1
ATOM 2967 C C . ALA B 1 229 ? 9.469 27.546 26.051 1.00 15.25 207 ALA B C 1
ATOM 2968 O O . ALA B 1 229 ? 8.724 27.506 25.042 1.00 16.48 207 ALA B O 1
ATOM 2970 N N . HIS B 1 230 ? 9.047 28.062 27.193 1.00 14.14 208 HIS B N 1
ATOM 2971 C CA . HIS B 1 230 ? 7.681 28.582 27.274 1.00 14.56 208 HIS B CA 1
ATOM 2972 C C . HIS B 1 230 ? 7.507 29.827 26.365 1.00 14.80 208 HIS B C 1
ATOM 2973 O O . HIS B 1 230 ? 6.517 29.968 25.651 1.00 14.72 208 HIS B O 1
ATOM 2980 N N . LEU B 1 231 ? 8.478 30.726 26.389 1.00 14.71 209 LEU B N 1
ATOM 2981 C CA . LEU B 1 231 ? 8.411 31.943 25.567 1.00 14.28 209 LEU B CA 1
ATOM 2982 C C . LEU B 1 231 ? 8.496 31.579 24.061 1.00 16.41 209 LEU B C 1
ATOM 2983 O O . LEU B 1 231 ? 7.908 32.250 23.252 1.00 15.76 209 LEU B O 1
ATOM 2988 N N . ALA B 1 232 ? 9.175 30.470 23.719 1.00 15.99 210 ALA B N 1
ATOM 2989 C CA . ALA B 1 232 ? 9.229 30.020 22.311 1.00 15.58 210 ALA B CA 1
ATOM 2990 C C . ALA B 1 232 ? 7.832 29.574 21.917 1.00 17.01 210 ALA B C 1
ATOM 2991 O O . ALA B 1 232 ? 7.431 29.807 20.766 1.00 17.67 210 ALA B O 1
ATOM 2993 N N . HIS B 1 233 ? 7.108 28.954 22.838 1.00 16.11 211 HIS B N 1
ATOM 2994 C CA . HIS B 1 233 ? 5.696 28.543 22.580 1.00 17.68 211 HIS B CA 1
ATOM 2995 C C . HIS B 1 233 ? 4.812 29.785 22.314 1.00 18.41 211 HIS B C 1
ATOM 2996 O O . HIS B 1 233 ? 3.980 29.825 21.363 1.00 19.08 211 HIS B O 1
ATOM 3003 N N . LEU B 1 234 ? 5.016 30.826 23.131 1.00 17.89 212 LEU B N 1
ATOM 3004 C CA . LEU B 1 234 ? 4.225 32.054 22.925 1.00 17.31 212 LEU B CA 1
ATOM 3005 C C . LEU B 1 234 ? 4.616 32.629 21.572 1.00 17.30 212 LEU B C 1
ATOM 3006 O O . LEU B 1 234 ? 3.753 33.128 20.880 1.00 17.91 212 LEU B O 1
ATOM 3011 N N . GLU B 1 235 ? 5.908 32.550 21.204 1.00 16.52 213 GLU B N 1
ATOM 3012 C CA . GLU B 1 235 ? 6.333 33.215 19.983 1.00 17.42 213 GLU B CA 1
ATOM 3013 C C . GLU B 1 235 ? 5.699 32.459 18.813 1.00 18.50 213 GLU B C 1
ATOM 3014 O O . GLU B 1 235 ? 5.250 33.057 17.825 1.00 20.52 213 GLU B O 1
ATOM 3020 N N . ALA B 1 236 ? 5.712 31.143 18.890 1.00 18.62 214 ALA B N 1
ATOM 3021 C CA . ALA B 1 236 ? 5.075 30.315 17.851 1.00 20.89 214 ALA B CA 1
ATOM 3022 C C . ALA B 1 236 ? 3.579 30.607 17.703 1.00 22.07 214 ALA B C 1
ATOM 3023 O O . ALA B 1 236 ? 3.068 30.503 16.590 1.00 25.77 214 ALA B O 1
ATOM 3025 N N . ALA B 1 237 ? 2.884 30.917 18.793 1.00 21.23 215 ALA B N 1
ATOM 3026 C CA . ALA B 1 237 ? 1.456 31.296 18.782 1.00 22.14 215 ALA B CA 1
ATOM 3027 C C . ALA B 1 237 ? 1.214 32.743 18.258 1.00 24.14 215 ALA B C 1
ATOM 3028 O O . ALA B 1 237 ? 0.116 33.049 17.791 1.00 25.65 215 ALA B O 1
ATOM 3030 N N . ALA B 1 238 ? 2.223 33.607 18.296 1.00 23.33 216 ALA B N 1
ATOM 3031 C CA . ALA B 1 238 ? 2.037 35.019 17.914 1.00 24.77 216 ALA B CA 1
ATOM 3032 C C . ALA B 1 238 ? 2.044 35.153 16.400 1.00 26.78 216 ALA B C 1
ATOM 3033 O O . ALA B 1 238 ? 2.666 34.351 15.715 1.00 27.21 216 ALA B O 1
ATOM 3035 N N . PRO B 1 239 ? 1.337 36.156 15.842 1.00 28.94 217 PRO B N 1
ATOM 3036 C CA . PRO B 1 239 ? 1.519 36.253 14.378 1.00 29.62 217 PRO B CA 1
ATOM 3037 C C . PRO B 1 239 ? 2.983 36.628 13.971 1.00 30.84 217 PRO B C 1
ATOM 3038 O O . PRO B 1 239 ? 3.375 36.408 12.785 1.00 31.25 217 PRO B O 1
#